Protein 6M4J (pdb70)

Secondary structure (DSSP, 8-state):
--B-BTTT--PPPHHHHHHHGGGTTTS---TTSSSHHHHHHHHHHHHHHHHHHHHHT--GGGEEEESSHHHHHHHHHHHHHTT-TTT--EEEEETTS-HHHHHHHHHHHHTT-EEEEEPP-TTS---HHHHHHH--TTEEEEE--SB-TTT-BB--HHHHHHHHHHHT--EEEE-TTTTTTS---TTTTT-SEEEEEGGGTT--TT-EEEEETTGGG--PPPSS--SSTGGGTS-S---HHHHHHHHHHHHT---SSSTGGGTTTTTGGGS-EEEETTTTB-TTEEEEEESSHHHHHHHHHH---B-B-S-HHHHHHT---HHHHHTT--HHHHHTEEEEE------/--B-BTTT--PPPHHHHHHHGGGTTTS---TTSSSHHHHHHHHHHHHHHHHHHHHHT--GGGEEEESSHHHHHHHHHHHHHTT-TTT--EEEEETTS-HHHHHHHHHHHHTT-EEEEEPPPTTS---HHHHHHH--TTEEEEE--SB-TTT-BB--HHHHHHHHHHTT--EEEE-TTTTTTS---TTTTT-SEEEEEGGGTTPPTT-EEEEETTGGG--PPPSS--SSTGGGTS-S---HHHHHHHHHHHHT---S---SS---TTTGGGS-EEEETTTTB-TTEEEEEESSHHHHHHHHHH---B-B-S-HHHHHHT---HHHHHTT--HHHHHTEEEEE------

CATH classification: 3.40.640.10

Structure (mmCIF, N/CA/C/O backbone):
data_6M4J
#
_entry.id   6M4J
#
_cell.length_a   132.264
_cell.length_b   132.264
_cell.length_c   152.636
_cell.angle_alpha   90.000
_cell.angle_beta   90.000
_cell.angle_gamma   120.000
#
_symmetry.space_group_name_H-M   'P 63 2 2'
#
loop_
_entity.id
_entity.type
_entity.pdbx_description
1 polymer 'SspA complex protein'
2 non-polymer "PYRIDOXAL-5'-PHOSPHATE"
3 non-polymer CYSTEINE
4 water water
#
loop_
_atom_site.group_PDB
_atom_site.id
_atom_site.type_symbol
_atom_site.label_atom_id
_atom_site.label_alt_id
_atom_site.label_comp_id
_atom_site.label_asym_id
_atom_site.label_entity_id
_atom_site.label_seq_id
_atom_site.pdbx_PDB_ins_code
_atom_site.Cartn_x
_atom_site.Cartn_y
_atom_site.Cartn_z
_atom_site.occupancy
_atom_site.B_iso_or_equiv
_atom_site.auth_seq_id
_atom_site.auth_comp_id
_atom_site.auth_asym_id
_atom_site.auth_atom_id
_atom_site.pdbx_PDB_model_num
ATOM 1 N N . THR A 1 2 ? -64.972 -9.422 -19.736 0.50 32.37 2 THR A N 1
ATOM 2 C CA . THR A 1 2 ? -65.622 -9.475 -21.070 0.50 30.66 2 THR A CA 1
ATOM 3 C C . THR A 1 2 ? -64.644 -9.708 -22.219 0.50 32.09 2 THR A C 1
ATOM 4 O O . THR A 1 2 ? -64.587 -8.915 -23.171 0.50 35.92 2 THR A O 1
ATOM 6 N N . LYS A 1 3 ? -63.846 -10.761 -22.110 1.00 27.93 3 LYS A N 1
ATOM 7 C CA A LYS A 1 3 ? -63.797 -11.530 -20.901 0.50 25.73 3 LYS A CA 1
ATOM 8 C CA B LYS A 1 3 ? -63.775 -11.542 -20.899 0.50 25.69 3 LYS A CA 1
ATOM 9 C C . LYS A 1 3 ? -62.351 -11.584 -20.419 1.00 23.27 3 LYS A C 1
ATOM 10 O O . LYS A 1 3 ? -61.398 -11.797 -21.163 1.00 22.31 3 LYS A O 1
ATOM 21 N N . TYR A 1 4 ? -62.238 -11.506 -19.121 1.00 21.93 4 TYR A N 1
ATOM 22 C CA . TYR A 1 4 ? -60.935 -11.368 -18.493 1.00 19.12 4 TYR A CA 1
ATOM 23 C C . TYR A 1 4 ? -60.303 -12.721 -18.261 1.00 18.84 4 TYR A C 1
ATOM 24 O O . TYR A 1 4 ? -60.836 -13.536 -17.528 1.00 19.93 4 TYR A O 1
ATOM 33 N N . PHE A 1 5 ? -59.150 -12.933 -18.869 1.00 18.54 5 PHE A N 1
ATOM 34 C CA . PHE A 1 5 ? -58.391 -14.159 -18.679 1.00 17.47 5 PHE A CA 1
ATOM 35 C C . PHE A 1 5 ? -56.949 -13.810 -18.312 1.00 16.95 5 PHE A C 1
ATOM 36 O O . PHE A 1 5 ? -55.996 -14.369 -18.853 1.00 17.18 5 PHE A O 1
ATOM 44 N N . ASP A 1 6 ? -56.791 -12.858 -17.405 1.00 15.79 6 ASP A N 1
ATOM 45 C CA . ASP A 1 6 ? -55.471 -12.371 -17.044 1.00 16.28 6 ASP A CA 1
ATOM 46 C C . ASP A 1 6 ? -55.298 -12.405 -15.538 1.00 15.77 6 ASP A C 1
ATOM 47 O O . ASP A 1 6 ? -54.738 -11.483 -14.961 1.00 14.90 6 ASP A O 1
ATOM 52 N N . TYR A 1 7 ? -55.807 -13.458 -14.904 1.00 15.78 7 TYR A N 1
ATOM 53 C CA . TYR A 1 7 ? -55.724 -13.569 -13.461 1.00 15.58 7 TYR A CA 1
ATOM 54 C C . TYR A 1 7 ? -54.297 -13.662 -12.923 1.00 15.80 7 TYR A C 1
ATOM 55 O O . TYR A 1 7 ? -54.092 -13.302 -11.788 1.00 15.85 7 TYR A O 1
ATOM 64 N N . ALA A 1 8 ? -53.317 -14.099 -13.705 1.00 14.92 8 ALA A N 1
ATOM 65 C CA . ALA A 1 8 ? -51.970 -14.191 -13.201 1.00 15.54 8 ALA A CA 1
ATOM 66 C C . ALA A 1 8 ? -51.406 -12.806 -12.998 1.00 15.28 8 ALA A C 1
ATOM 67 O O . ALA A 1 8 ? -50.443 -12.635 -12.262 1.00 16.48 8 ALA A O 1
ATOM 69 N N . ALA A 1 9 ? -52.015 -11.826 -13.658 1.00 14.66 9 ALA A N 1
ATOM 70 C CA . ALA A 1 9 ? -51.604 -10.424 -13.503 1.00 14.27 9 ALA A CA 1
ATOM 71 C C . ALA A 1 9 ? -52.284 -9.712 -12.343 1.00 14.52 9 ALA A C 1
ATOM 72 O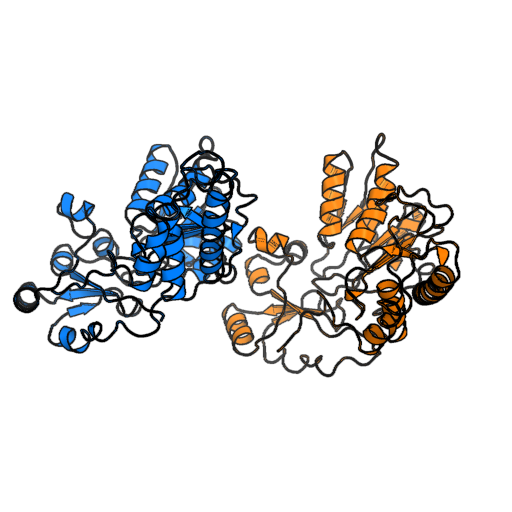 O . ALA A 1 9 ? -51.632 -8.948 -11.631 1.00 14.70 9 ALA A O 1
ATOM 74 N N . SER A 1 10 ? -53.583 -9.938 -12.165 1.00 15.03 10 SER A N 1
ATOM 75 C CA . SER A 1 10 ? -54.269 -9.492 -10.954 1.00 15.48 10 SER A CA 1
ATOM 76 C C . SER A 1 10 ? -55.631 -10.115 -10.851 1.00 15.91 10 SER A C 1
ATOM 77 O O . SER A 1 10 ? -56.173 -10.610 -11.841 1.00 15.01 10 SER A O 1
ATOM 80 N N . THR A 1 11 ? -56.198 -10.060 -9.660 1.00 16.14 11 THR A N 1
ATOM 81 C CA . THR A 1 11 ? -57.443 -10.732 -9.428 1.00 15.73 11 THR A CA 1
ATOM 82 C C . THR A 1 11 ? -58.427 -9.792 -8.813 1.00 16.36 11 THR A C 1
ATOM 83 O O . THR A 1 11 ? -58.070 -8.755 -8.278 1.00 15.55 11 THR A O 1
ATOM 87 N N . PRO A 1 12 ? -59.701 -10.156 -8.885 1.00 16.74 12 PRO A N 1
ATOM 88 C CA . PRO A 1 12 ? -60.754 -9.309 -8.344 1.00 16.11 12 PRO A CA 1
ATOM 89 C C . PRO A 1 12 ? -60.952 -9.484 -6.844 1.00 16.24 12 PRO A C 1
ATOM 90 O O . PRO A 1 12 ? -61.021 -10.602 -6.352 1.00 17.26 12 PRO A O 1
ATOM 94 N N . VAL A 1 13 ? -61.106 -8.387 -6.123 1.00 16.08 13 VAL A N 1
ATOM 95 C CA . VAL A 1 13 ? -61.267 -8.476 -4.676 1.00 16.30 13 VAL A CA 1
ATOM 96 C C . VAL A 1 13 ? -62.580 -9.157 -4.310 1.00 17.10 13 VAL A C 1
ATOM 97 O O . VAL A 1 13 ? -63.637 -8.731 -4.769 1.00 16.76 13 VAL A O 1
ATOM 101 N N . ALA A 1 14 ? -62.505 -10.184 -3.462 1.00 16.07 14 ALA A N 1
ATOM 102 C CA . ALA A 1 14 ? -63.664 -10.982 -3.071 1.00 17.95 14 ALA A CA 1
ATOM 103 C C . ALA A 1 14 ? -64.635 -10.108 -2.289 1.00 19.05 14 ALA A C 1
ATOM 104 O O . ALA A 1 14 ? -64.226 -9.153 -1.655 1.00 17.61 14 ALA A O 1
ATOM 106 N N . LYS A 1 15 ? -65.923 -10.418 -2.328 1.00 19.72 15 LYS A N 1
ATOM 107 C CA . LYS A 1 15 ? -66.919 -9.601 -1.641 1.00 20.53 15 LYS A CA 1
ATOM 108 C C . LYS A 1 15 ? -66.651 -9.501 -0.153 1.00 19.71 15 LYS A C 1
ATOM 109 O O . LYS A 1 15 ? -66.803 -8.433 0.417 1.00 18.66 15 LYS A O 1
ATOM 115 N N . GLY A 1 16 ? -66.262 -10.621 0.447 1.00 19.22 16 GLY A N 1
ATOM 116 C CA . GLY A 1 16 ? -65.954 -10.658 1.872 1.00 19.00 16 GLY A CA 1
ATOM 117 C C . GLY A 1 16 ? -64.759 -9.792 2.227 1.00 17.89 16 GLY A C 1
ATOM 118 O O . GLY A 1 16 ? -64.721 -9.199 3.304 1.00 17.99 16 GLY A O 1
ATOM 119 N N . VAL A 1 17 ? -63.789 -9.717 1.318 1.00 17.81 17 VAL A N 1
ATOM 120 C CA . VAL A 1 17 ? -62.607 -8.884 1.495 1.00 17.61 17 VAL A CA 1
ATOM 121 C C . VAL A 1 17 ? -62.998 -7.411 1.482 1.00 17.86 17 VAL A C 1
ATOM 122 O O . VAL A 1 17 ? -62.657 -6.664 2.388 1.00 17.01 17 VAL A O 1
ATOM 126 N N . LEU A 1 18 ? -63.751 -7.004 0.472 1.00 17.88 18 LEU A N 1
ATOM 127 C CA . LEU A 1 18 ? -64.225 -5.642 0.445 1.00 19.08 18 LEU A CA 1
ATOM 128 C C . LEU A 1 18 ? -64.996 -5.229 1.681 1.00 18.59 18 LEU A C 1
ATOM 129 O O . LEU A 1 18 ? -64.749 -4.165 2.219 1.00 17.94 18 LEU A O 1
ATOM 134 N N . GLU A 1 19 ? -65.953 -6.044 2.090 1.00 18.04 19 GLU A N 1
ATOM 135 C CA . GLU A 1 19 ? -66.715 -5.772 3.283 1.00 18.56 19 GLU A CA 1
ATOM 136 C C . GLU A 1 19 ? -65.837 -5.596 4.502 1.00 18.17 19 GLU A C 1
ATOM 137 O O . GLU A 1 19 ? -66.028 -4.683 5.300 1.00 18.21 19 GLU A O 1
ATOM 143 N N . SER A 1 20 ? -64.849 -6.472 4.645 1.00 16.82 20 SER A N 1
ATOM 144 C CA . SER A 1 20 ? -64.002 -6.449 5.834 1.00 16.97 20 SER A CA 1
ATOM 145 C C . SER A 1 20 ? -63.133 -5.210 5.909 1.00 17.18 20 SER A C 1
ATOM 146 O O . SER A 1 20 ? -62.729 -4.805 7.006 1.00 16.35 20 SER A O 1
ATOM 149 N N . MET A 1 21 ? -62.826 -4.625 4.753 1.00 17.13 21 MET A N 1
ATOM 150 C CA . MET A 1 21 ? -62.059 -3.386 4.718 1.00 16.79 21 MET A CA 1
ATOM 151 C C . MET A 1 21 ? -62.854 -2.185 5.160 1.00 17.71 21 MET A C 1
ATOM 152 O O . MET A 1 21 ? -62.269 -1.229 5.651 1.00 18.10 21 MET A O 1
ATOM 157 N N . LYS A 1 22 ? -64.166 -2.237 4.992 1.00 17.57 22 LYS A N 1
ATOM 158 C CA . LYS A 1 22 ? -64.986 -1.046 5.135 1.00 18.23 22 LYS A CA 1
ATOM 159 C C . LYS A 1 22 ? -64.950 -0.347 6.498 1.00 18.81 22 LYS A C 1
ATOM 160 O O . LYS A 1 22 ? -64.869 0.867 6.545 1.00 19.39 22 LYS A O 1
ATOM 166 N N . PRO A 1 23 ? -65.020 -1.101 7.601 1.00 17.83 23 PRO A N 1
ATOM 167 C CA . PRO A 1 23 ? -65.070 -0.387 8.876 1.00 18.40 23 PRO A CA 1
ATOM 168 C C . PRO A 1 23 ? -63.782 0.333 9.244 1.00 17.77 23 PRO A C 1
ATOM 169 O O . PRO A 1 23 ? -63.785 1.121 10.184 1.00 19.20 23 PRO A O 1
ATOM 173 N N . TRP A 1 24 ? -62.705 0.088 8.505 1.00 16.80 24 TRP A N 1
ATOM 174 C CA . TRP A 1 24 ? -61.405 0.667 8.831 1.00 16.49 24 TRP A CA 1
ATOM 175 C C . TRP A 1 24 ? -61.048 1.830 7.974 1.00 17.31 24 TRP A C 1
ATOM 176 O O . TRP A 1 24 ? -59.912 2.301 8.010 1.00 17.28 24 TRP A O 1
ATOM 187 N N . GLN A 1 25 ? -62.030 2.318 7.230 1.00 17.15 25 GLN A N 1
ATOM 188 C CA . GLN A 1 25 ? -61.844 3.478 6.389 1.00 17.75 25 GLN A CA 1
ATOM 189 C C . GLN A 1 25 ? -62.195 4.760 7.136 1.00 18.69 25 GLN A C 1
ATOM 190 O O . GLN A 1 25 ? -61.348 5.620 7.321 1.00 17.46 25 GLN A O 1
ATOM 196 N N . SER A 1 26 ? -63.444 4.874 7.569 1.00 20.36 26 SER A N 1
ATOM 197 C CA . SER A 1 26 ? -63.883 6.057 8.297 1.00 20.39 26 SER A CA 1
ATOM 198 C C . SER A 1 26 ? -64.485 5.761 9.672 1.00 21.13 26 SER A C 1
ATOM 199 O O . SER A 1 26 ? -64.478 6.631 10.540 1.00 22.72 26 SER A O 1
ATOM 202 N N . ASP A 1 27 ? -65.004 4.555 9.904 1.00 20.77 27 ASP A N 1
ATOM 203 C CA . ASP A 1 27 ? -65.564 4.213 11.234 1.00 21.68 27 ASP A CA 1
ATOM 204 C C . ASP A 1 27 ? -64.509 4.151 12.354 1.00 21.28 27 ASP A C 1
ATOM 205 O O . ASP A 1 27 ? -64.711 4.700 13.437 1.00 22.49 27 ASP A O 1
ATOM 210 N N . SER A 1 28 ? -63.402 3.461 12.083 1.00 19.50 28 SER A N 1
ATOM 211 C CA . SER A 1 28 ? -62.299 3.316 13.023 1.00 19.25 28 SER A CA 1
ATOM 212 C C . SER A 1 28 ? -61.024 3.450 12.227 1.00 18.85 28 SER A C 1
ATOM 213 O O . SER A 1 28 ? -60.724 2.589 11.426 1.00 18.80 28 SER A O 1
ATOM 216 N N . PHE A 1 29 ? -60.300 4.538 12.396 1.00 16.13 29 PHE A N 1
ATOM 217 C CA . PHE A 1 29 ? -59.278 4.836 11.422 1.00 15.74 29 PHE A CA 1
ATOM 218 C C . PHE A 1 29 ? -57.969 5.209 12.089 1.00 16.41 29 PHE A C 1
ATOM 219 O O . PHE A 1 29 ? -57.132 5.873 11.478 1.00 15.26 29 PHE A O 1
ATOM 227 N N . ALA A 1 30 ? -57.769 4.795 13.339 1.00 15.99 30 ALA A N 1
ATOM 228 C CA . ALA A 1 30 ? -56.558 5.200 14.075 1.00 15.34 30 ALA A CA 1
ATOM 229 C C . ALA A 1 30 ? -55.252 4.711 13.434 1.00 14.13 30 ALA A C 1
ATOM 230 O O . ALA A 1 30 ? -55.242 3.720 12.708 1.00 14.36 30 ALA A O 1
ATOM 232 N N . ASN A 1 31 ? -54.148 5.396 13.726 1.00 14.42 31 ASN A N 1
ATOM 233 C CA . ASN A 1 31 ? -52.834 4.860 13.408 1.00 15.03 31 ASN A CA 1
ATOM 234 C C . ASN A 1 31 ? -52.576 3.740 14.400 1.00 15.52 31 ASN A C 1
ATOM 235 O O . ASN A 1 31 ? -52.608 3.967 15.592 1.00 16.93 31 ASN A O 1
ATOM 240 N N . PRO A 1 32 ? -52.321 2.520 13.928 1.00 14.97 32 PRO A N 1
ATOM 241 C CA . PRO A 1 32 ? -52.162 1.428 14.867 1.00 15.64 32 PRO A CA 1
ATOM 242 C C . PRO A 1 32 ? -50.994 1.618 15.831 1.00 16.58 32 PRO A C 1
ATOM 243 O O . PRO A 1 32 ? -50.902 0.909 16.818 1.00 17.08 32 PRO A O 1
ATOM 247 N N . SER A 1 33 ? -50.111 2.567 15.560 1.00 16.47 33 SER A N 1
ATOM 248 C CA . SER A 1 33 ? -49.050 2.810 16.507 1.00 17.60 33 SER A CA 1
ATOM 249 C C . SER A 1 33 ? -49.468 3.604 17.737 1.00 18.04 33 SER A C 1
ATOM 250 O O . SER A 1 33 ? -48.643 3.774 18.618 1.00 18.59 33 SER A O 1
ATOM 253 N N . ALA A 1 34 ? -50.693 4.114 17.799 1.00 16.97 34 ALA A N 1
ATOM 254 C CA . ALA A 1 34 ? -51.036 5.095 18.817 1.00 18.27 34 ALA A CA 1
ATOM 255 C C . ALA A 1 34 ? -51.306 4.367 20.106 1.00 20.21 34 ALA A C 1
ATOM 256 O O . ALA A 1 34 ? -51.439 3.170 20.107 1.00 19.24 34 ALA A O 1
ATOM 258 N N . ALA A 1 35 ? -51.400 5.070 21.213 1.00 20.75 35 ALA A N 1
ATOM 259 C CA . ALA A 1 35 ? -51.483 4.345 22.441 1.00 20.54 35 ALA A CA 1
ATOM 260 C C . ALA A 1 35 ? -52.915 4.115 22.949 1.00 20.82 35 ALA A C 1
ATOM 261 O O . ALA A 1 35 ? -53.095 3.578 24.039 1.00 26.81 35 ALA A O 1
ATOM 263 N N . HIS A 1 36 ? -53.931 4.476 22.178 1.00 17.77 36 HIS A N 1
ATOM 264 C CA . HIS A 1 36 ? -55.289 4.519 22.706 1.00 17.82 36 HIS A CA 1
ATOM 265 C C . HIS A 1 36 ? -56.116 3.407 22.142 1.00 18.39 36 HIS A C 1
ATOM 266 O O . HIS A 1 36 ? -55.603 2.584 21.390 1.00 18.53 36 HIS A O 1
ATOM 273 N N . ILE A 1 37 ? -57.388 3.350 22.523 1.00 18.21 37 ILE A N 1
ATOM 274 C CA . ILE A 1 37 ? -58.233 2.188 22.233 1.00 19.18 37 ILE A CA 1
ATOM 275 C C . ILE A 1 37 ? -58.500 1.965 20.743 1.00 18.64 37 ILE A C 1
ATOM 276 O O . ILE A 1 37 ? -58.720 0.847 20.315 1.00 18.57 37 ILE A O 1
ATOM 281 N N . GLU A 1 38 ? -58.539 3.033 19.962 1.00 18.20 38 GLU A N 1
ATOM 282 C CA . GLU A 1 38 ? -58.820 2.833 18.558 1.00 18.14 38 GLU A CA 1
ATOM 283 C C . GLU A 1 38 ? -57.644 2.150 17.883 1.00 17.14 38 GLU A C 1
ATOM 284 O O . GLU A 1 38 ? -57.838 1.313 16.999 1.00 17.28 38 GLU A O 1
ATOM 290 N N . ALA A 1 39 ? -56.426 2.469 18.326 1.00 16.03 39 ALA A N 1
ATOM 291 C CA . ALA A 1 39 ? -55.245 1.774 17.804 1.00 17.76 39 ALA A CA 1
ATOM 292 C C . ALA A 1 39 ? -55.255 0.321 18.267 1.00 17.92 39 ALA A C 1
ATOM 293 O O . ALA A 1 39 ? -54.887 -0.581 17.513 1.00 17.82 39 ALA A O 1
ATOM 295 N N . GLU A 1 40 ? -55.724 0.101 19.495 1.00 18.28 40 GLU A N 1
ATOM 296 C CA . GLU A 1 40 ? -55.866 -1.240 20.041 1.00 19.28 40 GLU A CA 1
ATOM 297 C C . GLU A 1 40 ? -56.762 -2.135 19.175 1.00 18.27 40 GLU A C 1
ATOM 298 O O . GLU A 1 40 ? -56.426 -3.293 18.904 1.00 19.45 40 GLU A O 1
ATOM 304 N N . LYS A 1 41 ? -57.892 -1.598 18.751 1.00 17.75 41 LYS A N 1
ATOM 305 C CA . LYS A 1 41 ? -58.806 -2.325 17.892 1.00 17.70 41 LYS A CA 1
ATOM 306 C C . LYS A 1 41 ? -58.186 -2.667 16.543 1.00 17.07 41 LYS A C 1
ATOM 307 O O . LYS A 1 41 ? -58.297 -3.789 16.082 1.00 17.21 41 LYS A O 1
ATOM 313 N N . ALA A 1 42 ? -57.540 -1.696 15.915 1.00 16.63 42 ALA A N 1
ATOM 314 C CA . ALA A 1 42 ? -56.811 -1.962 14.674 1.00 17.08 42 ALA A CA 1
ATOM 315 C C . ALA A 1 42 ? -55.764 -3.055 14.858 1.00 17.14 42 ALA A C 1
ATOM 316 O O . ALA A 1 42 ? -55.674 -3.994 14.055 1.00 17.12 42 ALA A O 1
ATOM 318 N N . LEU A 1 43 ? -55.003 -2.946 15.946 1.00 17.34 43 LEU A N 1
ATOM 319 C CA . LEU A 1 43 ? -53.954 -3.900 16.242 1.00 16.84 43 LEU A CA 1
ATOM 320 C C . LEU A 1 43 ? -54.441 -5.303 16.421 1.00 18.25 43 LEU A C 1
ATOM 321 O O . LEU A 1 43 ? -53.788 -6.218 16.010 1.00 17.62 43 LEU A O 1
ATOM 326 N N . ASN A 1 44 ? -55.587 -5.454 17.017 1.00 19.09 44 ASN A N 1
ATOM 327 C CA A ASN A 1 44 ? -56.176 -6.744 17.183 0.50 18.78 44 ASN A CA 1
ATOM 328 C CA B ASN A 1 44 ? -56.142 -6.767 17.210 0.50 18.54 44 ASN A CA 1
ATOM 329 C C . ASN A 1 44 ? -56.616 -7.361 15.863 1.00 18.70 44 ASN A C 1
ATOM 330 O O . ASN A 1 44 ? -56.507 -8.538 15.656 1.00 19.67 44 ASN A O 1
ATOM 339 N N . ALA A 1 45 ? -57.179 -6.535 14.999 1.00 17.51 45 ALA A N 1
ATOM 340 C CA . ALA A 1 45 ? -57.594 -6.980 13.671 1.00 17.16 45 ALA A CA 1
ATOM 341 C C . ALA A 1 45 ? -56.378 -7.358 12.823 1.00 16.94 45 ALA A C 1
ATOM 342 O O . ALA A 1 45 ? -56.414 -8.337 12.069 1.00 17.46 45 ALA A O 1
ATOM 344 N N . ILE A 1 46 ? -55.288 -6.607 12.979 1.00 15.98 46 ILE A N 1
ATOM 345 C CA . ILE A 1 46 ? -54.035 -6.889 12.272 1.00 15.75 46 ILE A CA 1
ATOM 346 C C . ILE A 1 46 ? -53.466 -8.233 12.744 1.00 16.59 46 ILE A C 1
ATOM 347 O O . ILE A 1 46 ? -53.061 -9.074 11.936 1.00 16.45 46 ILE A O 1
ATOM 352 N N . LYS A 1 47 ? -53.472 -8.434 14.059 1.00 16.60 47 LYS A N 1
ATOM 353 C CA . LYS A 1 47 ? -53.044 -9.698 14.641 1.00 17.73 47 LYS A CA 1
ATOM 354 C C . LYS A 1 47 ? -53.804 -10.882 14.042 1.00 18.58 47 LYS A C 1
ATOM 355 O O . LYS A 1 47 ? -53.218 -11.899 13.771 1.00 17.87 47 LYS A O 1
ATOM 361 N N . GLN A 1 48 ? -55.110 -10.758 13.866 1.00 17.80 48 GLN A N 1
ATOM 362 C CA . GLN A 1 48 ? -55.856 -11.883 13.331 1.00 18.48 48 GLN A CA 1
ATOM 363 C C . GLN A 1 48 ? -55.402 -12.227 11.911 1.00 17.97 48 GLN A C 1
ATOM 364 O O . GLN A 1 48 ? -55.281 -13.398 11.572 1.00 17.93 48 GLN A O 1
ATOM 370 N N . ALA A 1 49 ? -55.162 -11.213 11.090 1.00 16.51 49 ALA A N 1
ATOM 371 C CA . ALA A 1 49 ? -54.732 -11.449 9.718 1.00 16.00 49 ALA A CA 1
ATOM 372 C C . ALA A 1 49 ? -53.333 -12.082 9.676 1.00 16.35 49 ALA A C 1
ATOM 373 O O . ALA A 1 49 ? -53.069 -13.041 8.935 1.00 16.66 49 ALA A O 1
ATOM 375 N N . ARG A 1 50 ? -52.437 -11.533 10.486 1.00 16.04 50 ARG A N 1
ATOM 376 C CA . ARG A 1 50 ? -51.082 -12.065 10.609 1.00 16.39 50 ARG A CA 1
ATOM 377 C C . ARG A 1 50 ? -51.107 -13.574 10.978 1.00 16.54 50 ARG A C 1
ATOM 378 O O . ARG A 1 50 ? -50.364 -14.379 10.419 1.00 16.82 50 ARG A O 1
ATOM 386 N N . GLU A 1 51 ? -51.990 -13.944 11.900 1.00 16.27 51 GLU A N 1
ATOM 387 C CA . GLU A 1 51 ? -52.123 -15.337 12.328 1.00 16.22 51 GLU A CA 1
ATOM 388 C C . GLU A 1 51 ? -52.658 -16.242 11.228 1.00 16.05 51 GLU A C 1
ATOM 389 O O . GLU A 1 51 ? -52.210 -17.379 11.070 1.00 17.31 51 GLU A O 1
ATOM 395 N N . ILE A 1 52 ? -53.638 -15.750 10.483 1.00 15.81 52 ILE A N 1
ATOM 396 C CA . ILE A 1 52 ? -54.174 -16.494 9.355 1.00 17.09 52 ILE A CA 1
ATOM 397 C C . ILE A 1 52 ? -53.061 -16.800 8.344 1.00 16.71 52 ILE A C 1
ATOM 398 O O . ILE A 1 52 ? -52.932 -17.931 7.882 1.00 17.60 52 ILE A O 1
ATOM 403 N N . ILE A 1 53 ? -52.255 -15.798 8.002 1.00 15.76 53 ILE A N 1
ATOM 404 C CA . ILE A 1 53 ? -51.137 -15.953 7.045 1.00 15.35 53 ILE A CA 1
ATOM 405 C C . ILE A 1 53 ? -50.071 -16.899 7.585 1.00 16.04 53 ILE A C 1
ATOM 406 O O . ILE A 1 53 ? -49.643 -17.838 6.897 1.00 16.35 53 ILE A O 1
ATOM 411 N N . ALA A 1 54 ? -49.668 -16.672 8.831 1.00 16.10 54 ALA A N 1
ATOM 412 C CA . ALA A 1 54 ? -48.717 -17.565 9.470 1.00 16.66 54 ALA A CA 1
ATOM 413 C C . ALA A 1 54 ? -49.176 -19.019 9.428 1.00 17.44 54 ALA A C 1
ATOM 414 O O . ALA A 1 54 ? -48.437 -19.910 8.984 1.00 17.51 54 ALA A O 1
ATOM 416 N N . ASP A 1 55 ? -50.425 -19.247 9.838 1.00 17.25 55 ASP A N 1
ATOM 417 C CA A ASP A 1 55 ? -51.026 -20.591 9.821 0.50 18.32 55 ASP A CA 1
ATOM 418 C CA B ASP A 1 55 ? -50.953 -20.589 9.816 0.50 17.89 55 ASP A CA 1
ATOM 419 C C . ASP A 1 55 ? -50.920 -21.258 8.437 1.00 18.07 55 ASP A C 1
ATOM 420 O O . ASP A 1 55 ? -50.632 -22.450 8.364 1.00 18.17 55 ASP A O 1
ATOM 429 N N . THR A 1 56 ? -51.234 -20.494 7.394 1.00 17.93 56 THR A N 1
ATOM 430 C CA . THR A 1 56 ? -51.240 -21.089 6.130 1.00 18.34 56 THR A CA 1
ATOM 431 C C . THR A 1 56 ? -49.858 -21.492 5.656 1.00 17.08 56 THR A C 1
ATOM 432 O O . THR A 1 56 ? -49.769 -22.440 4.920 1.00 17.81 56 THR A O 1
ATOM 436 N N . LEU A 1 57 ? -48.798 -20.844 6.155 1.00 17.12 57 LEU A N 1
ATOM 437 C CA . LEU A 1 57 ? -47.422 -21.168 5.761 1.00 15.88 57 LEU A CA 1
ATOM 438 C C . LEU A 1 57 ? -46.696 -22.082 6.742 1.00 16.95 57 LEU A C 1
ATOM 439 O O . LEU A 1 57 ? -45.547 -22.444 6.528 1.00 18.45 57 LEU A O 1
ATOM 444 N N . GLY A 1 58 ? -47.360 -22.443 7.825 1.00 17.17 58 GLY A N 1
ATOM 445 C CA . GLY A 1 58 ? -46.698 -23.181 8.895 1.00 18.35 58 GLY A CA 1
ATOM 446 C C . GLY A 1 58 ? -45.645 -22.356 9.606 1.00 18.22 58 GLY A C 1
ATOM 447 O O . GLY A 1 58 ? -44.660 -22.898 10.081 1.00 19.36 58 GLY A O 1
ATOM 448 N N . ALA A 1 59 ? -45.861 -21.042 9.665 1.00 18.52 59 ALA A N 1
ATOM 449 C CA . ALA A 1 59 ? -44.970 -20.108 10.347 1.00 17.53 59 ALA A CA 1
ATOM 450 C C . ALA A 1 59 ? -45.560 -19.625 11.658 1.00 18.23 59 ALA A C 1
ATOM 451 O O . ALA A 1 59 ? -46.725 -19.883 11.966 1.00 18.64 59 ALA A O 1
ATOM 453 N N . MET A 1 60 ? -44.739 -18.904 12.402 1.00 19.03 60 MET A N 1
ATOM 454 C CA . MET A 1 60 ? -45.196 -18.164 13.547 1.00 19.40 60 MET A CA 1
ATOM 455 C C . MET A 1 60 ? -45.638 -16.747 13.168 1.00 17.63 60 MET A C 1
ATOM 456 O O . MET A 1 60 ? -45.099 -16.177 12.229 1.00 17.09 60 MET A O 1
ATOM 461 N N . PRO A 1 61 ? -46.654 -16.219 13.861 1.00 17.51 61 PRO A N 1
ATOM 462 C CA . PRO A 1 61 ? -47.155 -14.897 13.486 1.00 16.34 61 PRO A CA 1
ATOM 463 C C . PRO A 1 61 ? -46.065 -13.823 13.359 1.00 16.41 61 PRO A C 1
ATOM 464 O O . PRO A 1 61 ? -46.079 -13.031 12.398 1.00 16.78 61 PRO A O 1
ATOM 468 N N . SER A 1 62 ? -45.130 -13.793 14.307 1.00 16.34 62 SER A N 1
ATOM 469 C CA . SER A 1 62 ? -44.079 -12.778 14.304 1.00 16.66 62 SER A CA 1
ATOM 470 C C . SER A 1 62 ? -43.162 -12.850 13.074 1.00 16.30 62 SER A C 1
ATOM 471 O O . SER A 1 62 ? -42.494 -11.874 12.748 1.00 16.46 62 SER A O 1
ATOM 474 N N . GLU A 1 63 ? -43.153 -13.999 12.395 1.00 15.99 63 GLU A N 1
ATOM 475 C CA . GLU A 1 63 ? -42.344 -14.209 11.195 1.00 15.28 63 GLU A CA 1
ATOM 476 C C . GLU A 1 63 ? -42.982 -13.672 9.908 1.00 15.11 63 GLU A C 1
ATOM 477 O O . GLU A 1 63 ? -42.360 -13.751 8.842 1.00 14.38 63 GLU A O 1
ATOM 483 N N . ILE A 1 64 ? -44.198 -13.134 10.011 1.00 14.17 64 ILE A N 1
ATOM 484 C CA . ILE A 1 64 ? -44.856 -12.469 8.877 1.00 14.37 64 ILE A CA 1
ATOM 485 C C . ILE A 1 64 ? -44.617 -10.949 8.913 1.00 14.30 64 ILE A C 1
ATOM 486 O O . ILE A 1 64 ? -45.041 -10.266 9.851 1.00 14.59 64 ILE A O 1
ATOM 491 N N . VAL A 1 65 ? -43.901 -10.444 7.906 1.00 14.06 65 VAL A N 1
ATOM 492 C CA . VAL A 1 65 ? -43.630 -9.018 7.772 1.00 13.76 65 VAL A CA 1
ATOM 493 C C . VAL A 1 65 ? -44.544 -8.461 6.680 1.00 13.93 65 VAL A C 1
ATOM 494 O O . VAL A 1 65 ? -44.426 -8.869 5.511 1.00 13.47 65 VAL A O 1
ATOM 498 N N . PHE A 1 66 ? -45.441 -7.535 7.018 1.00 13.20 66 PHE A N 1
ATOM 499 C CA . PHE A 1 66 ? -46.262 -6.930 5.974 1.00 13.71 66 PHE A CA 1
ATOM 500 C C . PHE A 1 66 ? -45.480 -5.975 5.074 1.00 13.81 66 PHE A C 1
ATOM 501 O O . PHE A 1 66 ? -44.570 -5.279 5.529 1.00 13.54 66 PHE A O 1
ATOM 509 N N . THR A 1 67 ? -45.826 -5.982 3.790 1.00 14.01 67 THR A N 1
ATOM 510 C CA . THR A 1 67 ? -45.209 -5.106 2.795 1.00 13.62 67 THR A CA 1
ATOM 511 C C . THR A 1 67 ? -46.300 -4.679 1.865 1.00 14.11 67 THR A C 1
ATOM 512 O O . THR A 1 67 ? -47.488 -5.021 2.083 1.00 14.05 67 THR A O 1
ATOM 516 N N . CYS A 1 68 ? -45.917 -3.927 0.828 1.00 14.04 68 CYS A N 1
ATOM 517 C CA A CYS A 1 68 ? -46.967 -3.778 -0.084 0.50 14.76 68 CYS A CA 1
ATOM 518 C CA B CYS A 1 68 ? -46.809 -3.564 -0.306 0.50 14.73 68 CYS A CA 1
ATOM 519 C C . CYS A 1 68 ? -47.185 -4.709 -1.233 1.00 14.64 68 CYS A C 1
ATOM 520 O O . CYS A 1 68 ? -48.070 -4.485 -2.038 1.00 15.33 68 CYS A O 1
ATOM 525 N N . GLY A 1 69 ? -46.441 -5.759 -1.258 1.00 14.00 69 GLY A N 1
ATOM 526 C CA . GLY A 1 69 ? -46.586 -6.698 -2.337 1.00 14.89 69 GLY A CA 1
ATOM 527 C C . GLY A 1 69 ? -45.330 -7.514 -2.511 1.00 14.13 69 GLY A C 1
ATOM 528 O O . GLY A 1 69 ? -44.337 -7.319 -1.793 1.00 14.59 69 GLY A O 1
ATOM 529 N N . ALA A 1 70 ? -45.360 -8.449 -3.462 1.00 14.09 70 ALA A N 1
ATOM 530 C CA . ALA A 1 70 ? -44.232 -9.345 -3.664 1.00 14.76 70 ALA A CA 1
ATOM 531 C C . ALA A 1 70 ? -42.999 -8.597 -4.176 1.00 14.92 70 ALA A C 1
ATOM 532 O O . ALA A 1 70 ? -41.878 -9.020 -3.902 1.00 14.40 70 ALA A O 1
ATOM 534 N N . SER A 1 71 ? -43.188 -7.495 -4.912 1.00 14.62 71 SER A N 1
ATOM 535 C CA . SER A 1 71 ? -42.039 -6.683 -5.348 1.00 14.59 71 SER A CA 1
ATOM 536 C C . SER A 1 71 ? -41.268 -6.113 -4.155 1.00 13.79 71 SER A C 1
ATOM 537 O O . SER A 1 71 ? -40.049 -6.292 -4.052 1.00 13.93 71 SER A O 1
ATOM 540 N N . GLU A 1 72 ? -41.962 -5.422 -3.254 1.00 13.63 72 GLU A N 1
ATOM 541 C CA . GLU A 1 72 ? -41.297 -4.928 -2.061 1.00 13.70 72 GLU A CA 1
ATOM 542 C C . GLU A 1 72 ? -40.704 -6.082 -1.242 1.00 13.66 72 GLU A C 1
ATOM 543 O O . GLU A 1 72 ? -39.558 -5.994 -0.764 1.00 14.33 72 GLU A O 1
ATOM 549 N N . SER A 1 73 ? -41.454 -7.180 -1.132 1.00 13.68 73 SER A N 1
ATOM 550 C CA . SER A 1 73 ? -40.968 -8.367 -0.417 1.00 13.76 73 SER A CA 1
ATOM 551 C C . SER A 1 73 ? -39.693 -8.944 -1.012 1.00 14.31 73 SER A C 1
ATOM 552 O O . SER A 1 73 ? -38.758 -9.227 -0.267 1.00 13.44 73 SER A O 1
ATOM 555 N N . ASN A 1 74 ? -39.643 -9.092 -2.337 1.00 14.76 74 ASN A N 1
ATOM 556 C CA . ASN A 1 74 ? -38.438 -9.572 -3.003 1.00 14.85 74 ASN A CA 1
ATOM 557 C C . ASN A 1 74 ? -37.253 -8.650 -2.746 1.00 14.05 74 ASN A C 1
ATOM 558 O O . ASN A 1 74 ? -36.146 -9.100 -2.512 1.00 14.81 74 ASN A O 1
ATOM 563 N N . ASN A 1 75 ? -37.504 -7.353 -2.804 1.00 13.99 75 ASN A N 1
ATOM 564 C CA . ASN A 1 75 ? -36.471 -6.365 -2.560 1.00 14.10 75 ASN A CA 1
ATOM 565 C C . ASN A 1 75 ? -35.922 -6.468 -1.134 1.00 14.30 75 ASN A C 1
ATOM 566 O O . ASN A 1 75 ? -34.712 -6.444 -0.943 1.00 14.07 75 ASN A O 1
ATOM 571 N N . LEU A 1 76 ? -36.809 -6.607 -0.149 1.00 14.20 76 LEU A N 1
ATOM 572 C CA . LEU A 1 76 ? -36.397 -6.749 1.258 1.00 13.85 76 LEU A CA 1
ATOM 573 C C . LEU A 1 76 ? -35.568 -8.014 1.474 1.00 14.12 76 LEU A C 1
ATOM 574 O O . LEU A 1 76 ? -34.502 -7.957 2.083 1.00 14.40 76 LEU A O 1
ATOM 579 N N . ALA A 1 77 ? -36.048 -9.142 0.959 1.00 14.79 77 ALA A N 1
ATOM 580 C CA . ALA A 1 77 ? -35.311 -10.399 1.074 1.00 14.80 77 ALA A CA 1
ATOM 581 C C . ALA A 1 77 ? -33.891 -10.302 0.528 1.00 15.41 77 ALA A C 1
ATOM 582 O O . ALA A 1 77 ? -32.958 -10.762 1.174 1.00 14.71 77 ALA A O 1
ATOM 584 N N . ILE A 1 78 ? -33.741 -9.693 -0.649 1.00 14.88 78 ILE A N 1
ATOM 585 C CA . ILE A 1 78 ? -32.465 -9.654 -1.355 1.00 14.84 78 ILE A CA 1
ATOM 586 C C . ILE A 1 78 ? -31.530 -8.562 -0.816 1.00 15.18 78 ILE A C 1
ATOM 587 O O . ILE A 1 78 ? -30.384 -8.841 -0.409 1.00 15.59 78 ILE A O 1
ATOM 592 N N . LYS A 1 79 ? -32.015 -7.324 -0.824 1.00 15.20 79 LYS A N 1
ATOM 593 C CA . LYS A 1 79 ? -31.230 -6.180 -0.352 1.00 15.73 79 LYS A CA 1
ATOM 594 C C . LYS A 1 79 ? -30.994 -6.240 1.152 1.00 16.09 79 LYS A C 1
ATOM 595 O O . LYS A 1 79 ? -29.971 -5.761 1.644 1.00 18.11 79 LYS A O 1
ATOM 601 N N . GLY A 1 80 ? -31.934 -6.844 1.874 1.00 15.53 80 GLY A N 1
ATOM 602 C CA . GLY A 1 80 ? -31.808 -6.987 3.326 1.00 16.20 80 GLY A CA 1
ATOM 603 C C . GLY A 1 80 ? -30.564 -7.774 3.698 1.00 17.73 80 GLY A C 1
ATOM 604 O O . GLY A 1 80 ? -29.948 -7.506 4.734 1.00 17.22 80 GLY A O 1
ATOM 605 N N . LEU A 1 81 ? -30.196 -8.756 2.867 1.00 16.53 81 LEU A N 1
ATOM 606 C CA . LEU A 1 81 ? -28.984 -9.547 3.110 1.00 18.12 81 LEU A CA 1
ATOM 607 C C . LEU A 1 81 ? -27.779 -8.862 2.492 1.00 18.53 81 LEU A C 1
ATOM 608 O O . LEU A 1 81 ? -26.696 -8.815 3.078 1.00 20.54 81 LEU A O 1
ATOM 613 N N . ALA A 1 82 ? -27.972 -8.352 1.285 1.00 18.85 82 ALA A N 1
ATOM 614 C CA . ALA A 1 82 ? -26.878 -7.760 0.551 1.00 19.02 82 ALA A CA 1
ATOM 615 C C . ALA A 1 82 ? -26.365 -6.549 1.273 1.00 20.65 82 ALA A C 1
ATOM 616 O O . ALA A 1 82 ? -25.197 -6.287 1.233 1.00 20.43 82 ALA A O 1
ATOM 618 N N . PHE A 1 83 ? -27.249 -5.755 1.849 1.00 20.85 83 PHE A N 1
ATOM 619 C CA . PHE A 1 83 ? -26.773 -4.493 2.379 1.00 21.80 83 PHE A CA 1
ATOM 620 C C . PHE A 1 83 ? -26.003 -4.691 3.682 1.00 23.26 83 PHE A C 1
ATOM 621 O O . PHE A 1 83 ? -25.501 -3.737 4.247 1.00 24.38 83 PHE A O 1
ATOM 629 N N . LYS A 1 84 ? -25.942 -5.918 4.183 1.00 22.75 84 LYS A N 1
ATOM 630 C CA A LYS A 1 84 ? -24.985 -6.153 5.241 0.50 24.14 84 LYS A CA 1
ATOM 631 C CA B LYS A 1 84 ? -25.009 -6.322 5.226 0.50 23.27 84 LYS A CA 1
ATOM 632 C C . LYS A 1 84 ? -23.583 -6.540 4.755 1.00 24.08 84 LYS A C 1
ATOM 633 O O . LYS A 1 84 ? -22.684 -6.754 5.578 1.00 26.41 84 LYS A O 1
ATOM 644 N N . ARG A 1 85 ? -23.414 -6.604 3.440 1.00 23.22 85 ARG A N 1
ATOM 645 C CA . ARG A 1 85 ? -22.200 -7.051 2.790 1.00 23.58 85 ARG A CA 1
ATOM 646 C C . ARG A 1 85 ? -21.582 -6.012 1.865 1.00 23.79 85 ARG A C 1
ATOM 647 O O . ARG A 1 85 ? -20.941 -6.372 0.893 1.00 23.47 85 ARG A O 1
ATOM 655 N N . LEU A 1 86 ? -21.792 -4.734 2.113 1.00 22.83 86 LEU A N 1
ATOM 656 C CA . LEU A 1 86 ? -21.411 -3.763 1.105 1.00 24.83 86 LEU A CA 1
ATOM 657 C C . LEU A 1 86 ? -19.909 -3.749 0.830 1.00 27.32 86 LEU A C 1
ATOM 658 O O . LEU A 1 86 ? -19.467 -3.333 -0.218 1.00 28.44 86 LEU A O 1
ATOM 663 N N . GLU A 1 87 ? -19.144 -4.161 1.827 1.00 26.96 87 GLU A N 1
ATOM 664 C CA . GLU A 1 87 ? -17.710 -4.197 1.690 1.00 28.43 87 GLU A CA 1
ATOM 665 C C . GLU A 1 87 ? -17.172 -5.482 1.065 1.00 27.38 87 GLU A C 1
ATOM 666 O O . GLU A 1 87 ? -16.438 -5.436 0.085 1.00 29.98 87 GLU A O 1
ATOM 672 N N . GLU A 1 88 ? -17.563 -6.630 1.592 1.00 25.32 88 GLU A N 1
ATOM 673 C CA . GLU A 1 88 ? -17.020 -7.883 1.090 1.00 27.37 88 GLU A CA 1
ATOM 674 C C . GLU A 1 88 ? -17.771 -8.405 -0.144 1.00 25.96 88 GLU A C 1
ATOM 675 O O . GLU A 1 88 ? -17.270 -9.276 -0.850 1.00 28.03 88 GLU A O 1
ATOM 681 N N . LYS A 1 89 ? -18.965 -7.863 -0.403 1.00 23.72 89 LYS A N 1
ATOM 682 C CA . LYS A 1 89 ? -19.828 -8.273 -1.538 1.00 22.74 89 LYS A CA 1
ATOM 683 C C . LYS A 1 89 ? -20.219 -9.761 -1.478 1.00 23.34 89 LYS A C 1
ATOM 684 O O . LYS A 1 89 ? -20.439 -10.235 -0.386 1.00 24.84 89 LYS A O 1
ATOM 690 N N . GLY A 1 90 ? -20.302 -10.487 -2.597 1.00 22.75 90 GLY A N 1
ATOM 691 C CA . GLY A 1 90 ? -20.623 -11.915 -2.554 1.00 22.62 90 GLY A CA 1
ATOM 692 C C . GLY A 1 90 ? -21.464 -12.276 -3.751 1.00 20.38 90 GLY A C 1
ATOM 693 O O . GLY A 1 90 ? -21.645 -11.466 -4.634 1.00 20.86 90 GLY A O 1
ATOM 694 N N . HIS A 1 91 ? -21.989 -13.489 -3.745 1.00 20.35 91 HIS A N 1
ATOM 695 C CA . HIS A 1 91 ? -22.616 -14.095 -4.875 1.00 19.28 91 HIS A CA 1
ATOM 696 C C . HIS A 1 91 ? -24.006 -14.479 -4.496 1.00 19.19 91 HIS A C 1
ATOM 697 O O . HIS A 1 91 ? -24.247 -14.916 -3.385 1.00 18.20 91 HIS A O 1
ATOM 704 N N . LEU A 1 92 ? -24.915 -14.349 -5.461 1.00 18.41 92 LEU A N 1
ATOM 705 C CA A LEU A 1 92 ? -26.299 -14.725 -5.300 0.50 18.47 92 LEU A CA 1
ATOM 706 C CA B LEU A 1 92 ? -26.307 -14.734 -5.321 0.50 18.24 92 LEU A CA 1
ATOM 707 C C . LEU A 1 92 ? -26.648 -15.692 -6.435 1.00 18.17 92 LEU A C 1
ATOM 708 O O . LEU A 1 92 ? -26.182 -15.523 -7.538 1.00 18.23 92 LEU A O 1
ATOM 717 N N . ILE A 1 93 ? -27.494 -16.667 -6.164 1.00 17.79 93 ILE A N 1
ATOM 718 C CA . ILE A 1 93 ? -27.997 -17.533 -7.218 1.00 16.75 93 ILE A CA 1
ATOM 719 C C . ILE A 1 93 ? -29.483 -17.255 -7.405 1.00 16.91 93 ILE A C 1
ATOM 720 O O . ILE A 1 93 ? -30.257 -17.298 -6.456 1.00 17.22 93 ILE A O 1
ATOM 725 N N . THR A 1 94 ? -29.878 -16.976 -8.642 1.00 15.83 94 THR A N 1
ATOM 726 C CA . THR A 1 94 ? -31.297 -16.874 -9.008 1.00 16.52 94 THR A CA 1
ATOM 727 C C . THR A 1 94 ? -31.542 -17.532 -10.383 1.00 17.14 94 THR A C 1
ATOM 728 O O . THR A 1 94 ? -30.653 -18.245 -10.902 1.00 16.45 94 THR A O 1
ATOM 732 N N . SER A 1 95 ? -32.729 -17.340 -10.955 1.00 17.27 95 SER A N 1
ATOM 733 C CA . SER A 1 95 ? -32.973 -17.817 -12.324 1.00 16.37 95 SER A CA 1
ATOM 734 C C . SER A 1 95 ? -33.131 -16.673 -13.309 1.00 16.77 95 SER A C 1
ATOM 735 O O . SER A 1 95 ? -33.472 -15.562 -12.925 1.00 16.77 95 SER A O 1
ATOM 738 N N . SER A 1 96 ? -32.902 -16.963 -14.586 1.00 17.20 96 SER A N 1
ATOM 739 C CA . SER A 1 96 ? -33.104 -15.961 -15.636 1.00 17.64 96 SER A CA 1
ATOM 740 C C . SER A 1 96 ? -34.588 -15.723 -15.982 1.00 17.49 96 SER A C 1
ATOM 741 O O . SER A 1 96 ? -34.903 -14.873 -16.805 1.00 18.82 96 SER A O 1
ATOM 744 N N . ILE A 1 97 ? -35.499 -16.473 -15.370 1.00 16.87 97 ILE A N 1
ATOM 745 C CA . ILE A 1 97 ? -36.918 -16.322 -15.676 1.00 17.06 97 ILE A CA 1
ATOM 746 C C . ILE A 1 97 ? -37.737 -15.834 -14.494 1.00 16.66 97 ILE A C 1
ATOM 747 O O . ILE A 1 97 ? -38.966 -15.924 -14.501 1.00 17.70 97 ILE A O 1
ATOM 752 N N . GLU A 1 98 ? -37.051 -15.302 -13.486 1.00 16.45 98 GLU A N 1
ATOM 753 C CA . GLU A 1 98 ? -37.718 -14.619 -12.368 1.00 15.93 98 GLU A CA 1
ATOM 754 C C . GLU A 1 98 ? -38.581 -13.436 -12.856 1.00 16.02 98 GLU A C 1
ATOM 755 O O . GLU A 1 98 ? -38.405 -12.931 -13.968 1.00 16.34 98 GLU A O 1
ATOM 761 N N . HIS A 1 99 ? -39.503 -12.979 -12.022 1.00 15.41 99 HIS A N 1
ATOM 762 C CA . HIS A 1 99 ? -40.215 -11.742 -12.285 1.00 15.87 99 HIS A CA 1
ATOM 763 C C . HIS A 1 99 ? -39.204 -10.645 -12.429 1.00 16.23 99 HIS A C 1
ATOM 764 O O . HIS A 1 99 ? -38.135 -10.703 -11.817 1.00 16.16 99 HIS A O 1
ATOM 771 N N . LYS A 1 100 ? -39.519 -9.621 -13.216 1.00 17.16 100 LYS A N 1
ATOM 772 C CA . LYS A 1 100 ? -38.537 -8.571 -13.466 1.00 17.43 100 LYS A CA 1
ATOM 773 C C . LYS A 1 100 ? -38.071 -7.831 -12.207 1.00 16.98 100 LYS A C 1
ATOM 774 O O . LYS A 1 100 ? -36.971 -7.314 -12.191 1.00 17.03 100 LYS A O 1
ATOM 780 N N . CYS A 1 101 ? -38.891 -7.777 -11.163 1.00 16.60 101 CYS A N 1
ATOM 781 C CA . CYS A 1 101 ? -38.436 -7.138 -9.931 1.00 16.20 101 CYS A CA 1
ATOM 782 C C . CYS A 1 101 ? -37.203 -7.819 -9.348 1.00 16.05 101 CYS A C 1
ATOM 783 O O . CYS A 1 101 ? -36.294 -7.140 -8.889 1.00 16.65 101 CYS A O 1
ATOM 786 N N . VAL A 1 102 ? -37.151 -9.146 -9.409 1.00 16.07 102 VAL A N 1
ATOM 787 C CA . VAL A 1 102 ? -35.989 -9.881 -8.910 1.00 15.72 102 VAL A CA 1
ATOM 788 C C . VAL A 1 102 ? -34.792 -9.667 -9.837 1.00 16.02 102 VAL A C 1
ATOM 789 O O . VAL A 1 102 ? -33.676 -9.441 -9.372 1.00 15.27 102 VAL A O 1
ATOM 793 N N . LEU A 1 103 ? -35.028 -9.737 -11.144 1.00 15.69 103 LEU A N 1
ATOM 794 C CA . LEU A 1 103 ? -33.945 -9.538 -12.110 1.00 16.17 103 LEU A CA 1
ATOM 795 C C . LEU A 1 103 ? -33.329 -8.150 -11.958 1.00 15.68 103 LEU A C 1
ATOM 796 O O . LEU A 1 103 ? -32.099 -7.994 -11.970 1.00 16.83 103 LEU A O 1
ATOM 801 N N . ASN A 1 104 ? -34.187 -7.154 -11.772 1.00 15.90 104 ASN A N 1
ATOM 802 C CA . ASN A 1 104 ? -33.721 -5.780 -11.677 1.00 16.68 104 ASN A CA 1
ATOM 803 C C . ASN A 1 104 ? -33.050 -5.459 -10.347 1.00 17.00 104 ASN A C 1
ATOM 804 O O . ASN A 1 104 ? -32.051 -4.732 -10.337 1.00 17.56 104 ASN A O 1
ATOM 809 N N . THR A 1 105 ? -33.533 -6.024 -9.248 1.00 16.80 105 THR A N 1
ATOM 810 C CA . THR A 1 105 ? -32.766 -5.850 -8.010 1.00 17.70 105 THR A CA 1
ATOM 811 C C . THR A 1 105 ? -31.398 -6.533 -8.035 1.00 17.24 105 THR A C 1
ATOM 812 O O . THR A 1 105 ? -30.412 -5.972 -7.553 1.00 17.35 105 THR A O 1
ATOM 816 N N . CYS A 1 106 ? -31.318 -7.715 -8.640 1.00 16.17 106 CYS A N 1
ATOM 817 C CA . CYS A 1 106 ? -30.036 -8.393 -8.795 1.00 16.97 106 CYS A CA 1
ATOM 818 C C . CYS A 1 106 ? -29.099 -7.632 -9.746 1.00 16.97 106 CYS A C 1
ATOM 819 O O . CYS A 1 106 ? -27.881 -7.595 -9.537 1.00 17.07 106 CYS A O 1
ATOM 822 N N . GLY A 1 107 ? -29.671 -7.027 -10.787 1.00 16.79 107 GLY A N 1
ATOM 823 C CA . GLY A 1 107 ? -28.907 -6.195 -11.710 1.00 17.67 107 GLY A CA 1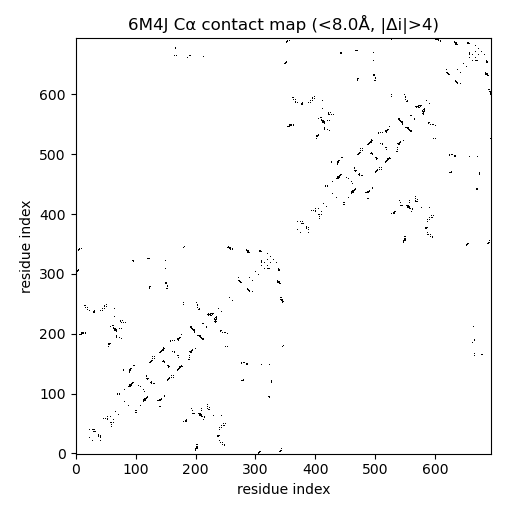
ATOM 824 C C . GLY A 1 107 ? -28.275 -5.020 -10.991 1.00 18.22 107 GLY A C 1
ATOM 825 O O . GLY A 1 107 ? -27.122 -4.677 -11.229 1.00 18.99 107 GLY A O 1
ATOM 826 N N . PHE A 1 108 ? -29.038 -4.411 -10.092 1.00 17.40 108 PHE A N 1
ATOM 827 C CA . PHE A 1 108 ? -28.527 -3.333 -9.270 1.00 18.21 108 PHE A CA 1
ATOM 828 C C . PHE A 1 108 ? -27.374 -3.795 -8.370 1.00 17.99 108 PHE A C 1
ATOM 829 O O . PHE A 1 108 ? -26.347 -3.124 -8.245 1.00 19.03 108 PHE A O 1
ATOM 837 N N . LEU A 1 109 ? -27.571 -4.926 -7.707 1.00 17.53 109 LEU A N 1
ATOM 838 C CA . LEU A 1 109 ? -26.507 -5.495 -6.907 1.00 17.19 109 LEU A CA 1
ATOM 839 C C . LEU A 1 109 ? -25.230 -5.698 -7.725 1.00 18.20 109 LEU A C 1
ATOM 840 O O . LEU A 1 109 ? -24.147 -5.382 -7.254 1.00 19.32 109 LEU A O 1
ATOM 845 N N . GLU A 1 110 ? -25.352 -6.184 -8.961 1.00 18.21 110 GLU A N 1
ATOM 846 C CA . GLU A 1 110 ? -24.174 -6.312 -9.830 1.00 18.41 110 GLU A CA 1
ATOM 847 C C . GLU A 1 110 ? -23.487 -4.971 -10.037 1.00 19.72 110 GLU A C 1
ATOM 848 O O . GLU A 1 110 ? -22.258 -4.897 -10.054 1.00 20.47 110 GLU A O 1
ATOM 854 N N . SER A 1 111 ? -24.292 -3.919 -10.154 1.00 19.09 111 SER A N 1
ATOM 855 C CA . SER A 1 111 ? -23.792 -2.577 -10.439 1.00 20.23 111 SER A CA 1
ATOM 856 C C . SER A 1 111 ? -23.012 -1.982 -9.270 1.00 21.16 111 SER A C 1
ATOM 857 O O . SER A 1 111 ? -22.255 -1.028 -9.457 1.00 22.79 111 SER A O 1
ATOM 860 N N . ILE A 1 112 ? -23.205 -2.537 -8.072 1.00 21.29 112 ILE A N 1
ATOM 861 C CA . ILE A 1 112 ? -22.441 -2.107 -6.906 1.00 22.13 112 ILE A CA 1
ATOM 862 C C . ILE A 1 112 ? -21.453 -3.187 -6.459 1.00 22.52 112 ILE A C 1
ATOM 863 O O . ILE A 1 112 ? -20.963 -3.163 -5.336 1.00 23.86 112 ILE A O 1
ATOM 868 N N . GLY A 1 113 ? -21.169 -4.133 -7.350 1.00 22.08 113 GLY A N 1
ATOM 869 C CA . GLY A 1 113 ? -20.064 -5.061 -7.160 1.00 22.10 113 GLY A CA 1
ATOM 870 C C . GLY A 1 113 ? -20.380 -6.490 -6.762 1.00 21.43 113 GLY A C 1
ATOM 871 O O . GLY A 1 113 ? -19.459 -7.279 -6.550 1.00 22.53 113 GLY A O 1
ATOM 872 N N . PHE A 1 114 ? -21.663 -6.830 -6.653 1.00 20.65 114 PHE A N 1
ATOM 873 C CA . PHE A 1 114 ? -22.080 -8.199 -6.337 1.00 19.22 114 PHE A CA 1
ATOM 874 C C . PHE A 1 114 ? -22.025 -9.079 -7.590 1.00 20.11 114 PHE A C 1
ATOM 875 O O . PHE A 1 114 ? -22.157 -8.570 -8.706 1.00 21.72 114 PHE A O 1
ATOM 883 N N . ASP A 1 115 ? -21.787 -10.383 -7.401 1.00 19.78 115 ASP A N 1
ATOM 884 C CA . ASP A 1 115 ? -21.865 -11.359 -8.497 1.00 20.01 115 ASP A CA 1
ATOM 885 C C . ASP A 1 115 ? -23.171 -12.143 -8.448 1.00 18.79 115 ASP A C 1
ATOM 886 O O . ASP A 1 115 ? -23.625 -12.539 -7.366 1.00 18.27 115 ASP A O 1
ATOM 891 N N . VAL A 1 116 ? -23.780 -12.371 -9.609 1.00 18.49 116 VAL A N 1
ATOM 892 C CA . VAL A 1 116 ? -25.048 -13.088 -9.672 1.00 18.00 116 VAL A CA 1
ATOM 893 C C . VAL A 1 116 ? -24.983 -14.104 -10.800 1.00 18.35 116 VAL A C 1
ATOM 894 O O . VAL A 1 116 ? -24.523 -13.780 -11.888 1.00 19.50 116 VAL A O 1
ATOM 898 N N . THR A 1 117 ? -25.491 -15.314 -10.561 1.00 17.99 117 THR A N 1
ATOM 899 C CA . THR A 1 117 ? -25.687 -16.328 -11.601 1.00 19.65 117 THR A CA 1
ATOM 900 C C . THR A 1 117 ? -27.180 -16.418 -11.947 1.00 18.77 117 THR A C 1
ATOM 901 O O . THR A 1 117 ? -27.947 -16.549 -11.032 1.00 18.33 117 THR A O 1
ATOM 905 N N . TYR A 1 118 ? -27.522 -16.191 -13.172 1.00 18.97 118 TYR A N 1
ATOM 906 C CA . TYR A 1 118 ? -28.890 -16.365 -13.511 1.00 17.11 118 TYR A CA 1
ATOM 907 C C . TYR A 1 118 ? -29.020 -17.712 -14.191 1.00 17.89 118 TYR A C 1
ATOM 908 O O . TYR A 1 118 ? -28.726 -17.846 -15.389 1.00 19.14 118 TYR A O 1
ATOM 917 N N . LEU A 1 119 ? -29.492 -18.712 -13.452 1.00 17.74 119 LEU A N 1
ATOM 918 C CA . LEU A 1 119 ? -29.654 -20.067 -13.986 1.00 17.40 119 LEU A CA 1
ATOM 919 C C . LEU A 1 119 ? -30.648 -20.109 -15.149 1.00 18.49 119 LEU A C 1
ATOM 920 O O . LEU A 1 119 ? -31.745 -19.542 -15.077 1.00 18.34 119 LEU A O 1
ATOM 925 N N . THR A 1 120 ? -30.277 -20.795 -16.225 1.00 19.34 120 THR A N 1
ATOM 926 C CA . THR A 1 120 ? -31.159 -20.904 -17.408 1.00 20.29 120 THR A CA 1
ATOM 927 C C . THR A 1 120 ? -32.078 -22.134 -17.335 1.00 21.02 120 THR A C 1
ATOM 928 O O . THR A 1 120 ? -31.615 -23.142 -16.900 1.00 22.40 120 THR A O 1
ATOM 932 N N . PRO A 1 121 ? -33.364 -21.982 -17.605 1.00 20.28 121 PRO A N 1
ATOM 933 C CA . PRO A 1 121 ? -34.322 -23.075 -17.438 1.00 20.20 121 PRO A CA 1
ATOM 934 C C . PRO A 1 121 ? -34.119 -24.181 -18.473 1.00 21.48 121 PRO A C 1
ATOM 935 O O . PRO A 1 121 ? -33.364 -23.992 -19.425 1.00 22.23 121 PRO A O 1
ATOM 939 N N . LYS A 1 122 ? -34.810 -25.304 -18.331 1.00 21.06 122 LYS A N 1
ATOM 940 C CA . LYS A 1 122 ? -34.871 -26.227 -19.440 1.00 21.89 122 LYS A CA 1
ATOM 941 C C . LYS A 1 122 ? -35.989 -25.747 -20.332 1.00 20.84 122 LYS A C 1
ATOM 942 O O . LYS A 1 122 ? -36.646 -24.773 -19.996 1.00 20.74 122 LYS A O 1
ATOM 948 N N . ALA A 1 123 ? -36.173 -26.379 -21.488 1.00 21.81 123 ALA A N 1
ATOM 949 C CA . ALA A 1 123 ? -37.261 -26.012 -22.377 1.00 20.84 123 ALA A CA 1
ATOM 950 C C . ALA A 1 123 ? -38.608 -26.144 -21.683 1.00 21.89 123 ALA A C 1
ATOM 951 O O . ALA A 1 123 ? -39.587 -25.506 -22.062 1.00 23.24 123 ALA A O 1
ATOM 953 N N . SER A 1 124 ? -38.651 -26.974 -20.651 1.00 22.40 124 SER A N 1
ATOM 954 C CA . SER A 1 124 ? -39.869 -27.147 -19.857 1.00 21.59 124 SER A CA 1
ATOM 955 C C . SER A 1 124 ? -40.191 -25.948 -18.957 1.00 21.06 124 SER A C 1
ATOM 956 O O . SER A 1 124 ? -41.305 -25.839 -18.426 1.00 21.29 124 SER A O 1
ATOM 959 N N . GLY A 1 125 ? -39.198 -25.076 -18.772 1.00 19.71 125 GLY A N 1
ATOM 960 C CA . GLY A 1 125 ? -39.302 -23.957 -17.832 1.00 19.43 125 GLY A CA 1
ATOM 961 C C . GLY A 1 125 ? -38.695 -24.276 -16.480 1.00 19.45 125 GLY A C 1
ATOM 962 O O . GLY A 1 125 ? -38.566 -23.403 -15.613 1.00 19.24 125 GLY A O 1
ATOM 963 N N . LEU A 1 126 ? -38.313 -25.536 -16.303 1.00 20.23 126 LEU A N 1
ATOM 964 C CA . LEU A 1 126 ? -37.823 -26.015 -15.025 1.00 20.53 126 LEU A CA 1
ATOM 965 C C . LEU A 1 126 ? -36.400 -25.569 -14.705 1.00 20.98 126 LEU A C 1
ATOM 966 O O . LEU A 1 126 ? -35.501 -25.579 -15.572 1.00 20.08 126 LEU A O 1
ATOM 971 N N . ILE A 1 127 ? -36.218 -25.174 -13.445 1.00 20.11 127 ILE A N 1
ATOM 972 C CA . ILE A 1 127 ? -34.906 -24.990 -12.841 1.00 20.04 127 ILE A CA 1
ATOM 973 C C . ILE A 1 127 ? -34.676 -26.181 -11.914 1.00 21.59 127 ILE A C 1
ATOM 974 O O . ILE A 1 127 ? -35.568 -26.572 -11.160 1.00 24.94 127 ILE A O 1
ATOM 979 N N . SER A 1 128 ? -33.486 -26.762 -11.965 1.00 21.27 128 SER A N 1
ATOM 980 C CA . SER A 1 128 ? -33.184 -27.941 -11.154 1.00 21.64 128 SER A CA 1
ATOM 981 C C . SER A 1 128 ? -32.380 -27.570 -9.910 1.00 20.41 128 SER A C 1
ATOM 982 O O . SER A 1 128 ? -31.624 -26.595 -9.913 1.00 20.78 128 SER A O 1
ATOM 985 N N . ALA A 1 129 ? -32.548 -28.360 -8.856 1.00 20.48 129 ALA A N 1
ATOM 986 C CA . ALA A 1 129 ? -31.731 -28.229 -7.648 1.00 19.88 129 ALA A CA 1
ATOM 987 C C . ALA A 1 129 ? -30.237 -28.505 -7.940 1.00 19.73 129 ALA A C 1
ATOM 988 O O . ALA A 1 129 ? -29.341 -27.890 -7.354 1.00 20.47 129 ALA A O 1
ATOM 990 N N . GLN A 1 130 ? -29.975 -29.403 -8.890 1.00 21.21 130 GLN A N 1
ATOM 991 C CA . GLN A 1 130 ? -28.625 -29.749 -9.261 1.00 23.00 130 GLN A CA 1
ATOM 992 C C . GLN A 1 130 ? -27.895 -28.564 -9.859 1.00 22.62 130 GLN A C 1
ATOM 993 O O . GLN A 1 130 ? -26.712 -28.389 -9.643 1.00 22.31 130 GLN A O 1
ATOM 999 N N . GLN A 1 131 ? -28.597 -27.768 -10.656 1.00 21.75 131 GLN A N 1
ATOM 1000 C CA . GLN A 1 131 ? -27.944 -26.588 -11.171 1.00 22.12 131 GLN A CA 1
ATOM 1001 C C . GLN A 1 131 ? -27.648 -25.559 -10.104 1.00 19.95 131 GLN A C 1
ATOM 1002 O O . GLN A 1 131 ? -26.639 -24.903 -10.179 1.00 19.87 131 GLN A O 1
ATOM 1008 N N . VAL A 1 132 ? -28.517 -25.452 -9.109 1.00 18.99 132 VAL A N 1
ATOM 1009 C CA . VAL A 1 132 ? -28.269 -24.591 -7.958 1.00 18.48 132 VAL A CA 1
ATOM 1010 C C . VAL A 1 132 ? -26.994 -25.065 -7.268 1.00 19.35 132 VAL A C 1
ATOM 1011 O O . VAL A 1 132 ? -26.097 -24.277 -6.969 1.00 20.21 132 VAL A O 1
ATOM 1015 N N . GLU A 1 133 ? -26.920 -26.366 -7.041 1.00 20.02 133 GLU A N 1
ATOM 1016 C CA . GLU A 1 133 ? -25.797 -26.943 -6.350 1.00 21.13 133 GLU A CA 1
ATOM 1017 C C . GLU A 1 133 ? -24.516 -26.662 -7.108 1.00 21.29 133 GLU A C 1
ATOM 1018 O O . GLU A 1 133 ? -23.535 -26.299 -6.512 1.00 22.36 133 GLU A O 1
ATOM 1024 N N . GLU A 1 134 ? -24.532 -26.786 -8.422 1.00 20.80 134 GLU A N 1
ATOM 1025 C CA . GLU A 1 134 ? -23.326 -26.542 -9.186 1.00 22.28 134 GLU A CA 1
ATOM 1026 C C . GLU A 1 134 ? -22.895 -25.072 -9.254 1.00 22.49 134 GLU A C 1
ATOM 1027 O O . GLU A 1 134 ? -21.729 -24.782 -9.518 1.00 24.16 134 GLU A O 1
ATOM 1033 N N . ALA A 1 135 ? -23.824 -24.150 -8.994 1.00 20.89 135 ALA A N 1
ATOM 1034 C CA . ALA A 1 135 ? -23.521 -22.717 -9.062 1.00 20.61 135 ALA A CA 1
ATOM 1035 C C . ALA A 1 135 ? -22.969 -22.152 -7.751 1.00 20.78 135 ALA A C 1
ATOM 1036 O O . ALA A 1 135 ? -22.462 -21.027 -7.709 1.00 21.17 135 ALA A O 1
ATOM 1038 N N . ILE A 1 136 ? -23.039 -22.944 -6.689 1.00 20.49 136 ILE A N 1
ATOM 1039 C CA . ILE A 1 136 ? -22.618 -22.482 -5.373 1.00 20.03 136 ILE A CA 1
ATOM 1040 C C . ILE A 1 136 ? -21.123 -22.167 -5.314 1.00 21.75 136 ILE A C 1
ATOM 1041 O O . ILE A 1 136 ? -20.281 -22.926 -5.814 1.00 21.81 136 ILE A O 1
ATOM 1046 N N . ARG A 1 137 ? -20.816 -21.041 -4.679 1.00 21.59 137 ARG A N 1
ATOM 1047 C CA . ARG A 1 137 ? -19.456 -20.563 -4.506 1.00 23.10 137 ARG A CA 1
ATOM 1048 C C . ARG A 1 137 ? -19.193 -20.339 -3.025 1.00 24.12 137 ARG A C 1
ATOM 1049 O O . ARG A 1 137 ? -20.131 -20.310 -2.250 1.00 24.08 137 ARG A O 1
ATOM 1057 N N . PRO A 1 138 ? -17.918 -20.244 -2.622 1.00 24.91 138 PRO A N 1
ATOM 1058 C CA . PRO A 1 138 ? -17.583 -19.967 -1.223 1.00 26.59 138 PRO A CA 1
ATOM 1059 C C . PRO A 1 138 ? -18.278 -18.724 -0.635 1.00 24.65 138 PRO A C 1
ATOM 1060 O O . PRO A 1 138 ? -18.603 -18.708 0.558 1.00 26.49 138 PRO A O 1
ATOM 1064 N N . ASN A 1 139 ? -18.521 -17.711 -1.469 1.00 23.45 139 ASN A N 1
ATOM 1065 C CA . ASN A 1 139 ? -19.194 -16.483 -1.035 1.00 24.05 139 ASN A CA 1
ATOM 1066 C C . ASN A 1 139 ? -20.658 -16.326 -1.478 1.00 22.19 139 ASN A C 1
ATOM 1067 O O . ASN A 1 139 ? -21.168 -15.214 -1.523 1.00 21.21 139 ASN A O 1
ATOM 1072 N N . THR A 1 140 ? -21.320 -17.431 -1.811 1.00 21.06 140 THR A N 1
ATOM 1073 C CA . THR A 1 140 ? -22.759 -17.421 -2.072 1.00 19.59 140 THR A CA 1
ATOM 1074 C C . THR A 1 140 ? -23.522 -17.184 -0.773 1.00 19.15 140 THR A C 1
ATOM 1075 O O . THR A 1 140 ? -23.344 -17.905 0.206 1.00 19.90 140 THR A O 1
ATOM 1079 N N . PHE A 1 141 ? -24.356 -16.158 -0.759 1.00 19.62 141 PHE A N 1
ATOM 1080 C CA . PHE A 1 141 ? -25.045 -15.795 0.468 1.00 19.19 141 PHE A CA 1
ATOM 1081 C C . PHE A 1 141 ? -26.564 -15.769 0.349 1.00 17.50 141 PHE A C 1
ATOM 1082 O O . PHE A 1 141 ? -27.250 -15.477 1.332 1.00 17.92 141 PHE A O 1
ATOM 1090 N N . LEU A 1 142 ? -27.085 -16.044 -0.844 1.00 16.97 142 LEU A N 1
ATOM 1091 C CA . LEU A 1 142 ? -28.520 -16.193 -1.054 1.00 16.23 142 LEU A CA 1
ATOM 1092 C C . LEU A 1 142 ? -28.804 -16.983 -2.320 1.00 16.27 142 LEU A C 1
ATOM 1093 O O . LEU A 1 142 ? -28.153 -16.791 -3.357 1.00 18.45 142 LEU A O 1
ATOM 1098 N N . ILE A 1 143 ? -29.781 -17.878 -2.200 1.00 15.47 143 ILE A N 1
ATOM 1099 C CA . ILE A 1 143 ? -30.451 -18.545 -3.321 1.00 16.19 143 ILE A CA 1
ATOM 1100 C C . ILE A 1 143 ? -31.919 -18.079 -3.324 1.00 16.49 143 ILE A C 1
ATOM 1101 O O . ILE A 1 143 ? -32.647 -18.262 -2.328 1.00 16.28 143 ILE A O 1
ATOM 1106 N N . THR A 1 144 ? -32.318 -17.405 -4.411 1.00 17.19 144 THR A N 1
ATOM 1107 C CA . THR A 1 144 ? -33.720 -17.009 -4.630 1.00 16.20 144 THR A CA 1
ATOM 1108 C C . THR A 1 144 ? -34.245 -17.652 -5.889 1.00 15.94 144 THR A C 1
ATOM 1109 O O . THR A 1 144 ? -33.810 -17.313 -6.985 1.00 16.42 144 THR A O 1
ATOM 1113 N N . ILE A 1 145 ? -35.253 -18.495 -5.757 1.00 15.26 145 ILE A N 1
ATOM 1114 C CA . ILE A 1 145 ? -35.873 -19.102 -6.937 1.00 15.47 145 ILE A CA 1
ATOM 1115 C C . ILE A 1 145 ? -37.383 -19.074 -6.736 1.00 15.70 145 ILE A C 1
ATOM 1116 O O . ILE A 1 145 ? -37.870 -19.442 -5.669 1.00 16.71 145 ILE A O 1
ATOM 1121 N N . HIS A 1 146 ? -38.119 -18.641 -7.757 1.00 15.53 146 HIS A N 1
ATOM 1122 C CA . HIS A 1 146 ? -39.569 -18.513 -7.701 1.00 14.77 146 HIS A CA 1
ATOM 1123 C C . HIS A 1 146 ? -40.199 -19.879 -7.587 1.00 15.57 146 HIS A C 1
ATOM 1124 O O . HIS A 1 146 ? -39.633 -20.869 -8.072 1.00 15.39 146 HIS A O 1
ATOM 1131 N N . HIS A 1 147 ? -41.372 -19.948 -6.965 1.00 15.19 147 HIS A N 1
ATOM 1132 C CA . HIS A 1 147 ? -42.077 -21.222 -6.767 1.00 15.41 147 HIS A CA 1
ATOM 1133 C C . HIS A 1 147 ? -42.890 -21.571 -7.972 1.00 16.74 147 HIS A C 1
ATOM 1134 O O . HIS A 1 147 ? -42.724 -22.640 -8.563 1.00 17.21 147 HIS A O 1
ATOM 1141 N N . VAL A 1 148 ? -43.781 -20.668 -8.351 1.00 15.88 148 VAL A N 1
ATOM 1142 C CA . VAL A 1 148 ? -44.539 -20.838 -9.580 1.00 16.45 148 VAL A CA 1
ATOM 1143 C C . VAL A 1 148 ? -44.272 -19.664 -10.516 1.00 16.48 148 VAL A C 1
ATOM 1144 O O . VAL A 1 148 ? -44.391 -18.502 -10.118 1.00 15.93 148 VAL A O 1
ATOM 1148 N N . ASN A 1 149 ? -43.923 -19.971 -11.767 1.00 17.20 149 ASN A N 1
ATOM 1149 C CA . ASN A 1 149 ? -43.617 -18.929 -12.743 1.00 16.48 149 ASN A CA 1
ATOM 1150 C C . ASN A 1 149 ? -44.858 -18.157 -13.191 1.00 16.54 149 ASN A C 1
ATOM 1151 O O . ASN A 1 149 ? -45.858 -18.765 -13.558 1.00 16.68 149 ASN A O 1
ATOM 1156 N N . ASN A 1 150 ? -44.794 -16.829 -13.177 1.00 16.77 150 ASN A N 1
ATOM 1157 C CA . ASN A 1 150 ? -45.972 -16.052 -13.525 1.00 18.24 150 ASN A CA 1
ATOM 1158 C C . ASN A 1 150 ? -46.381 -16.082 -14.986 1.00 17.75 150 ASN A C 1
ATOM 1159 O O . ASN A 1 150 ? -47.536 -15.838 -15.268 1.00 17.36 150 ASN A O 1
ATOM 1164 N N . GLU A 1 151 ? -45.455 -16.344 -15.905 1.00 17.91 151 GLU A N 1
ATOM 1165 C CA . GLU A 1 151 ? -45.832 -16.440 -17.321 1.00 17.29 151 GLU A CA 1
ATOM 1166 C C . GLU A 1 151 ? -46.270 -17.835 -17.752 1.00 17.22 151 GLU A C 1
ATOM 1167 O O . GLU A 1 151 ? -47.243 -17.982 -18.501 1.00 17.91 151 GLU A O 1
ATOM 1173 N N . LEU A 1 152 ? -45.574 -18.857 -17.263 1.00 17.02 152 LEU A N 1
ATOM 1174 C CA . LEU A 1 152 ? -45.760 -20.236 -17.753 1.00 17.16 152 LEU A CA 1
ATOM 1175 C C . LEU A 1 152 ? -46.598 -21.106 -16.842 1.00 18.01 152 LEU A C 1
ATOM 1176 O O . LEU A 1 152 ? -47.217 -22.074 -17.288 1.00 20.28 152 LEU A O 1
ATOM 1181 N N . GLY A 1 153 ? -46.593 -20.785 -15.556 1.00 18.06 153 GLY A N 1
ATOM 1182 C CA . GLY A 1 153 ? -47.302 -21.605 -14.590 1.00 18.60 153 GLY A CA 1
ATOM 1183 C C . GLY A 1 153 ? -46.446 -22.701 -13.994 1.00 19.05 153 GLY A C 1
ATOM 1184 O O . GLY A 1 153 ? -46.921 -23.458 -13.134 1.00 20.31 153 GLY A O 1
ATOM 1185 N N . THR A 1 154 ? -45.181 -22.758 -14.410 1.00 17.82 154 THR A N 1
ATOM 1186 C CA . THR A 1 154 ? -44.255 -23.829 -14.050 1.00 18.50 154 THR A CA 1
ATOM 1187 C C . THR A 1 154 ? -44.092 -23.918 -12.549 1.00 18.77 154 THR A C 1
ATOM 1188 O O . THR A 1 154 ? -43.785 -22.923 -11.895 1.00 17.97 154 THR A O 1
ATOM 1192 N N . VAL A 1 155 ? -44.316 -25.113 -12.014 1.00 19.30 155 VAL A N 1
ATOM 1193 C CA . VAL A 1 155 ? -44.075 -25.374 -10.602 1.00 18.55 155 VAL A CA 1
ATOM 1194 C C . VAL A 1 155 ? -42.642 -25.839 -10.428 1.00 17.30 155 VAL A C 1
ATOM 1195 O O . VAL A 1 155 ? -42.270 -26.921 -10.885 1.00 19.16 155 VAL A O 1
ATOM 1199 N N . GLN A 1 156 ? -41.844 -25.003 -9.774 1.00 16.73 156 GLN A N 1
ATOM 1200 C CA . GLN A 1 156 ? -40.429 -25.279 -9.554 1.00 16.27 156 GLN A CA 1
ATOM 1201 C C . GLN A 1 156 ? -40.195 -26.211 -8.350 1.00 17.28 156 GLN A C 1
ATOM 1202 O O . GLN A 1 156 ? -41.010 -26.250 -7.419 1.00 18.25 156 GLN A O 1
ATOM 1208 N N . PRO A 1 157 ? -39.079 -26.965 -8.363 1.00 17.69 157 PRO A N 1
ATOM 1209 C CA . PRO A 1 157 ? -38.838 -27.926 -7.291 1.00 17.96 157 PRO A CA 1
ATOM 1210 C C . PRO A 1 157 ? -38.248 -27.254 -6.041 1.00 17.92 157 PRO A C 1
ATOM 1211 O O . PRO A 1 157 ? -37.083 -27.457 -5.692 1.00 18.28 157 PRO A O 1
ATOM 1215 N N . ILE A 1 158 ? -39.057 -26.457 -5.368 1.00 17.95 158 ILE A N 1
ATOM 1216 C CA . ILE A 1 158 ? -38.525 -25.678 -4.261 1.00 17.86 158 ILE A CA 1
ATOM 1217 C C . ILE A 1 158 ? -38.034 -26.563 -3.117 1.00 18.69 158 ILE A C 1
ATOM 1218 O O . ILE A 1 158 ? -37.097 -26.213 -2.419 1.00 19.01 158 ILE A O 1
ATOM 1223 N N . GLU A 1 159 ? -38.671 -27.708 -2.915 1.00 18.61 159 GLU A N 1
ATOM 1224 C CA . GLU A 1 159 ? -38.223 -28.564 -1.833 1.00 19.17 159 GLU A CA 1
ATOM 1225 C C . GLU A 1 159 ? -36.805 -29.078 -2.070 1.00 19.11 159 GLU A C 1
ATOM 1226 O O . GLU A 1 159 ? -35.987 -29.060 -1.179 1.00 19.05 159 GLU A O 1
ATOM 1232 N N . ASP A 1 160 ? -36.531 -29.510 -3.290 1.00 20.28 160 ASP A N 1
ATOM 1233 C CA . ASP A 1 160 ? -35.200 -29.982 -3.648 1.00 20.53 160 ASP A CA 1
ATOM 1234 C C . ASP A 1 160 ? -34.157 -28.866 -3.623 1.00 18.08 160 ASP A C 1
ATOM 1235 O O . ASP A 1 160 ? -33.025 -29.067 -3.167 1.00 18.30 160 ASP A O 1
ATOM 1240 N N . ILE A 1 161 ? -34.547 -27.690 -4.114 1.00 17.22 161 ILE A N 1
ATOM 1241 C CA . ILE A 1 161 ? -33.679 -26.506 -4.057 1.00 17.67 161 ILE A CA 1
ATOM 1242 C C . ILE A 1 161 ? -33.420 -26.114 -2.594 1.00 17.05 161 ILE A C 1
ATOM 1243 O O . ILE A 1 161 ? -32.285 -25.816 -2.219 1.00 17.47 161 ILE A O 1
ATOM 1248 N N . GLY A 1 162 ? -34.471 -26.139 -1.773 1.00 17.27 162 GLY A N 1
ATOM 1249 C CA . GLY A 1 162 ? -34.332 -25.811 -0.344 1.00 17.17 162 GLY A CA 1
ATOM 1250 C C . GLY A 1 162 ? -33.409 -26.786 0.366 1.00 16.78 162 GLY A C 1
ATOM 1251 O O . GLY A 1 162 ? -32.682 -26.411 1.298 1.00 16.84 162 GLY A O 1
ATOM 1252 N N . ASN A 1 163 ? -33.420 -28.037 -0.093 1.00 15.93 163 ASN A N 1
ATOM 1253 C CA . ASN A 1 163 ? -32.552 -29.082 0.448 1.00 16.99 163 ASN A CA 1
ATOM 1254 C C . ASN A 1 163 ? -31.086 -28.775 0.183 1.00 17.84 163 ASN A C 1
ATOM 1255 O O . ASN A 1 163 ? -30.239 -28.873 1.078 1.00 17.83 163 ASN A O 1
ATOM 1260 N N . VAL A 1 164 ? -30.801 -28.372 -1.054 1.00 17.55 164 VAL A N 1
ATOM 1261 C CA . VAL A 1 164 ? -29.461 -27.944 -1.431 1.00 17.64 164 VAL A CA 1
ATOM 1262 C C . VAL A 1 164 ? -29.017 -26.740 -0.577 1.00 17.01 164 VAL A C 1
ATOM 1263 O O . VAL A 1 164 ? -27.911 -26.727 -0.032 1.00 17.20 164 VAL A O 1
ATOM 1267 N N . ALA A 1 165 ? -29.876 -25.732 -0.457 1.00 15.83 165 ALA A N 1
ATOM 1268 C CA . ALA A 1 165 ? -29.536 -24.550 0.342 1.00 15.82 165 ALA A CA 1
ATOM 1269 C C . ALA A 1 165 ? -29.299 -24.918 1.815 1.00 16.73 165 ALA A C 1
ATOM 1270 O O . ALA A 1 165 ? -28.389 -24.383 2.459 1.00 16.78 165 ALA A O 1
ATOM 1272 N N . PHE A 1 166 ? -30.109 -25.830 2.339 1.00 15.65 166 PHE A N 1
ATOM 1273 C CA . PHE A 1 166 ? -29.945 -26.317 3.709 1.00 17.01 166 PHE A CA 1
ATOM 1274 C C . PHE A 1 166 ? -28.604 -27.025 3.896 1.00 17.26 166 PHE A C 1
ATOM 1275 O O . PHE A 1 166 ? -27.946 -26.849 4.916 1.00 18.17 166 PHE A O 1
ATOM 1283 N N . GLU A 1 167 ? -28.200 -27.807 2.896 1.00 16.77 167 GLU A N 1
ATOM 1284 C CA . GLU A 1 167 ? -26.973 -28.596 2.972 1.00 18.49 167 GLU A CA 1
ATOM 1285 C C . GLU A 1 167 ? -25.718 -27.721 2.966 1.00 18.87 167 GLU A C 1
ATOM 1286 O O . GLU A 1 167 ? -24.691 -28.098 3.514 1.00 20.07 167 GLU A O 1
ATOM 1292 N N . HIS A 1 168 ? -25.847 -26.527 2.403 1.00 18.20 168 HIS A N 1
ATOM 1293 C CA . HIS A 1 168 ? -24.798 -25.535 2.447 1.00 18.30 168 HIS A CA 1
ATOM 1294 C C . HIS A 1 168 ? -24.971 -24.386 3.434 1.00 18.75 168 HIS A C 1
ATOM 1295 O O . HIS A 1 168 ? -24.112 -23.506 3.489 1.00 19.49 168 HIS A O 1
ATOM 1302 N N . ASP A 1 169 ? -26.046 -24.349 4.225 1.00 18.32 169 ASP A N 1
ATOM 1303 C CA . ASP A 1 169 ? -26.270 -23.208 5.151 1.00 18.61 169 ASP A CA 1
ATOM 1304 C C . ASP A 1 169 ? -26.234 -21.843 4.452 1.00 17.72 169 ASP A C 1
ATOM 1305 O O . ASP A 1 169 ? -25.654 -20.844 4.889 1.00 19.42 169 ASP A O 1
ATOM 1310 N N . ILE A 1 170 ? -26.862 -21.866 3.290 1.00 16.46 170 ILE A N 1
ATOM 1311 C CA . ILE A 1 170 ? -27.180 -20.673 2.484 1.00 16.07 170 ILE A CA 1
ATOM 1312 C C . ILE A 1 170 ? -28.675 -20.324 2.573 1.00 15.89 170 ILE A C 1
ATOM 1313 O O . ILE A 1 170 ? -29.538 -21.184 2.311 1.00 15.90 170 ILE A O 1
ATOM 1318 N N . PRO A 1 171 ? -28.991 -19.053 2.910 1.00 15.83 171 PRO A N 1
ATOM 1319 C CA . PRO A 1 171 ? -30.390 -18.624 2.944 1.00 15.30 171 PRO A CA 1
ATOM 1320 C C . PRO A 1 171 ? -31.139 -18.903 1.623 1.00 14.89 171 PRO A C 1
ATOM 1321 O O . PRO A 1 171 ? -30.591 -18.689 0.512 1.00 15.50 171 PRO A O 1
ATOM 1325 N N . PHE A 1 172 ? -32.355 -19.426 1.771 1.00 14.21 172 PHE A N 1
ATOM 1326 C CA . PHE A 1 172 ? -33.220 -19.747 0.646 1.00 13.98 172 PHE A CA 1
ATOM 1327 C C . PHE A 1 172 ? -34.490 -18.919 0.689 1.00 14.51 172 PHE A C 1
ATOM 1328 O O . PHE A 1 172 ? -35.302 -19.042 1.609 1.00 14.59 172 PHE A O 1
ATOM 1336 N N . HIS A 1 173 ? -34.653 -18.087 -0.328 1.00 14.87 173 HIS A N 1
ATOM 1337 C CA . HIS A 1 173 ? -35.861 -17.313 -0.515 1.00 14.14 173 HIS A CA 1
ATOM 1338 C C . HIS A 1 173 ? -36.630 -17.806 -1.719 1.00 14.68 173 HIS A C 1
ATOM 1339 O O . HIS A 1 173 ? -36.038 -18.212 -2.731 1.00 15.25 173 HIS A O 1
ATOM 1346 N N . THR A 1 174 ? -37.954 -17.769 -1.635 1.00 14.39 174 THR A N 1
ATOM 1347 C CA . THR A 1 174 ? -38.778 -18.080 -2.802 1.00 14.33 174 THR A CA 1
ATOM 1348 C C . THR A 1 174 ? -39.859 -17.024 -3.057 1.00 14.62 174 THR A C 1
ATOM 1349 O O . THR A 1 174 ? -40.597 -16.638 -2.142 1.00 14.15 174 THR A O 1
ATOM 1353 N N . ASP A 1 175 ? -39.913 -16.544 -4.301 1.00 14.34 175 ASP A N 1
ATOM 1354 C CA . ASP A 1 175 ? -41.008 -15.712 -4.748 1.00 14.20 175 ASP A CA 1
ATOM 1355 C C . ASP A 1 175 ? -42.237 -16.592 -4.982 1.00 14.74 175 ASP A C 1
ATOM 1356 O O . ASP A 1 175 ? -42.330 -17.297 -5.998 1.00 15.39 175 ASP A O 1
ATOM 1361 N N . ALA A 1 176 ? -43.171 -16.547 -4.027 1.00 14.52 176 ALA A N 1
ATOM 1362 C CA . ALA A 1 176 ? -44.370 -17.388 -4.049 1.00 14.76 176 ALA A CA 1
ATOM 1363 C C . ALA A 1 176 ? -45.618 -16.590 -4.432 1.00 14.02 176 ALA A C 1
ATOM 1364 O O . ALA A 1 176 ? -46.733 -16.956 -4.080 1.00 13.58 176 ALA A O 1
ATOM 1366 N N . ALA A 1 177 ? -45.444 -15.498 -5.168 1.00 14.32 177 ALA A N 1
ATOM 1367 C CA . ALA A 1 177 ? -46.598 -14.678 -5.509 1.00 14.12 177 ALA A CA 1
ATOM 1368 C C . ALA A 1 177 ? -47.660 -15.464 -6.263 1.00 14.71 177 ALA A C 1
ATOM 1369 O O . ALA A 1 177 ? -48.848 -15.223 -6.082 1.00 15.05 177 ALA A O 1
ATOM 1371 N N . GLN A 1 178 ? -47.231 -16.411 -7.089 1.00 14.77 178 GLN A N 1
ATOM 1372 C CA . GLN A 1 178 ? -48.181 -17.207 -7.869 1.00 15.45 178 GLN A CA 1
ATOM 1373 C C . GLN A 1 178 ? -48.583 -18.532 -7.227 1.00 15.75 178 GLN A C 1
ATOM 1374 O O . GLN A 1 178 ? -49.484 -19.221 -7.720 1.00 17.63 178 GLN A O 1
ATOM 1380 N N . SER A 1 179 ? -47.915 -18.903 -6.143 1.00 15.40 179 SER A N 1
ATOM 1381 C CA . SER A 1 179 ? -48.179 -20.204 -5.525 1.00 15.62 179 SER A CA 1
ATOM 1382 C C . SER A 1 179 ? -48.918 -20.107 -4.204 1.00 15.77 179 SER A C 1
ATOM 1383 O O . SER A 1 179 ? -49.640 -21.031 -3.826 1.00 17.03 179 SER A O 1
ATOM 1386 N N . PHE A 1 180 ? -48.717 -18.998 -3.496 1.00 15.34 180 PHE A N 1
ATOM 1387 C CA . PHE A 1 180 ? -49.369 -18.776 -2.206 1.00 15.38 180 PHE A CA 1
ATOM 1388 C C . PHE A 1 180 ? -50.881 -19.023 -2.334 1.00 15.92 180 PHE A C 1
ATOM 1389 O O . PHE A 1 180 ? -51.528 -18.498 -3.248 1.00 16.93 180 PHE A O 1
ATOM 1397 N N . CYS A 1 181 ? -51.413 -19.845 -1.420 1.00 15.28 181 CYS A N 1
ATOM 1398 C CA . CYS A 1 181 ? -52.839 -20.272 -1.365 1.00 16.12 181 CYS A CA 1
ATOM 1399 C C . CYS A 1 181 ? -53.246 -21.334 -2.393 1.00 16.59 181 CYS A C 1
ATOM 1400 O O . CYS A 1 181 ? -54.064 -22.166 -2.091 1.00 18.49 181 CYS A O 1
ATOM 1403 N N . LYS A 1 182 ? -52.693 -21.267 -3.603 1.00 16.60 182 LYS A N 1
ATOM 1404 C CA . LYS A 1 182 ? -52.916 -22.296 -4.626 1.00 17.09 182 LYS A CA 1
ATOM 1405 C C . LYS A 1 182 ? -52.321 -23.652 -4.267 1.00 18.72 182 LYS A C 1
ATOM 1406 O O . LYS A 1 182 ? -52.945 -24.715 -4.497 1.00 21.26 182 LYS A O 1
ATOM 1412 N N . LEU A 1 183 ? -51.090 -23.613 -3.745 1.00 17.59 183 LEU A N 1
ATOM 1413 C CA . LEU A 1 183 ? -50.336 -24.808 -3.422 1.00 18.55 183 LEU A CA 1
ATOM 1414 C C . LEU A 1 183 ? -50.043 -24.797 -1.950 1.00 20.13 183 LEU A C 1
ATOM 1415 O O . LEU A 1 183 ? -49.785 -23.772 -1.376 1.00 20.70 183 LEU A O 1
ATOM 1420 N N . ASP A 1 184 ? -50.122 -25.947 -1.320 1.00 21.25 184 ASP A N 1
ATOM 1421 C CA A ASP A 1 184 ? -49.849 -26.002 0.110 0.50 21.05 184 ASP A CA 1
ATOM 1422 C CA B ASP A 1 184 ? -49.802 -26.023 0.126 0.50 21.06 184 ASP A CA 1
ATOM 1423 C C . ASP A 1 184 ? -48.361 -25.754 0.409 1.00 21.82 184 ASP A C 1
ATOM 1424 O O . ASP A 1 184 ? -47.560 -26.414 -0.154 1.00 22.91 184 ASP A O 1
ATOM 1433 N N . ILE A 1 185 ? -48.049 -24.795 1.264 1.00 20.10 185 ILE A N 1
ATOM 1434 C CA . ILE A 1 185 ? -46.652 -24.444 1.510 1.00 18.40 185 ILE A CA 1
ATOM 1435 C C . ILE A 1 185 ? -46.426 -24.564 3.011 1.00 18.34 185 ILE A C 1
ATOM 1436 O O . ILE A 1 185 ? -47.158 -23.959 3.788 1.00 18.91 185 ILE A O 1
ATOM 1441 N N . ASP A 1 186 ? -45.473 -25.400 3.399 1.00 18.62 186 ASP A N 1
ATOM 1442 C CA . ASP A 1 186 ? -45.011 -25.447 4.785 1.00 19.12 186 ASP A CA 1
ATOM 1443 C C . ASP A 1 186 ? -43.538 -25.070 4.835 1.00 19.05 186 ASP A C 1
ATOM 1444 O O . ASP A 1 186 ? -42.654 -25.737 4.295 1.00 18.41 186 ASP A O 1
ATOM 1449 N N . VAL A 1 187 ? -43.298 -23.972 5.508 1.00 18.13 187 VAL A N 1
ATOM 1450 C CA . VAL A 1 187 ? -42.019 -23.335 5.540 1.00 17.17 187 VAL A CA 1
ATOM 1451 C C . VAL A 1 187 ? -40.904 -24.244 6.118 1.00 17.95 187 VAL A C 1
ATOM 1452 O O . VAL A 1 187 ? -39.760 -24.219 5.663 1.00 17.42 187 VAL A O 1
ATOM 1456 N N . ASP A 1 188 ? -41.246 -25.082 7.085 1.00 18.09 188 ASP A N 1
ATOM 1457 C CA . ASP A 1 188 ? -40.252 -25.997 7.637 1.00 18.70 188 ASP A CA 1
ATOM 1458 C C . ASP A 1 188 ? -39.991 -27.205 6.753 1.00 19.07 188 ASP A C 1
ATOM 1459 O O . ASP A 1 188 ? -38.839 -27.628 6.596 1.00 19.91 188 ASP A O 1
ATOM 1464 N N . ASP A 1 189 ? -41.059 -27.748 6.170 1.00 20.15 189 ASP A N 1
ATOM 1465 C CA . ASP A 1 189 ? -40.964 -28.887 5.260 1.00 19.81 189 ASP A CA 1
ATOM 1466 C C . ASP A 1 189 ? -40.151 -28.540 4.034 1.00 20.02 189 ASP A C 1
ATOM 1467 O O . ASP A 1 189 ? -39.399 -29.378 3.540 1.00 20.87 189 ASP A O 1
ATOM 1472 N N . MET A 1 190 ? -40.262 -27.295 3.575 1.00 18.72 190 MET A N 1
ATOM 1473 C CA A MET A 1 190 ? -39.552 -26.896 2.368 0.50 18.94 190 MET A CA 1
ATOM 1474 C CA B MET A 1 190 ? -39.554 -26.830 2.385 0.50 18.13 190 MET A CA 1
ATOM 1475 C C . MET A 1 190 ? -38.213 -26.180 2.641 1.00 18.63 190 MET A C 1
ATOM 1476 O O . MET A 1 190 ? -37.566 -25.659 1.738 1.00 18.81 190 MET A O 1
ATOM 1485 N N . ASN A 1 191 ? -37.810 -26.161 3.899 1.00 18.66 191 ASN A N 1
ATOM 1486 C CA . ASN A 1 191 ? -36.637 -25.446 4.366 1.00 18.44 191 ASN A CA 1
ATOM 1487 C C . ASN A 1 191 ? -36.485 -24.018 3.873 1.00 17.55 191 ASN A C 1
ATOM 1488 O O . ASN A 1 191 ? -35.383 -23.577 3.521 1.00 18.26 191 ASN A O 1
ATOM 1493 N N . ILE A 1 192 ? -37.598 -23.297 3.887 1.00 17.24 192 ILE A N 1
ATOM 1494 C CA . ILE A 1 192 ? -37.632 -21.915 3.457 1.00 15.49 192 ILE A CA 1
ATOM 1495 C C . ILE A 1 192 ? -37.203 -20.959 4.580 1.00 16.09 192 ILE A C 1
ATOM 1496 O O . ILE A 1 192 ? -37.673 -21.048 5.714 1.00 17.70 192 ILE A O 1
ATOM 1501 N N . ASP A 1 193 ? -36.335 -20.017 4.226 1.00 14.62 193 ASP A N 1
ATOM 1502 C CA . ASP A 1 193 ? -35.934 -18.940 5.131 1.00 15.37 193 ASP A CA 1
ATOM 1503 C C . ASP A 1 193 ? -36.752 -17.672 4.914 1.00 14.94 193 ASP A C 1
ATOM 1504 O O . ASP A 1 193 ? -37.154 -17.011 5.878 1.00 15.16 193 ASP A O 1
ATOM 1509 N N . MET A 1 194 ? -37.010 -17.334 3.656 1.00 14.42 194 MET A N 1
ATOM 1510 C CA . MET A 1 194 ? -37.875 -16.200 3.354 1.00 14.57 194 MET A CA 1
ATOM 1511 C C . MET A 1 194 ? -38.781 -16.505 2.174 1.00 14.11 194 MET A C 1
ATOM 1512 O O . MET A 1 194 ? -38.408 -17.254 1.274 1.00 14.63 194 MET A O 1
ATOM 1517 N N . LEU A 1 195 ? -39.981 -15.939 2.208 1.00 13.98 195 LEU A N 1
ATOM 1518 C CA . LEU A 1 195 ? -40.991 -16.173 1.170 1.00 13.28 195 LEU A CA 1
ATOM 1519 C C . LEU A 1 195 ? -41.822 -14.920 0.883 1.00 13.98 195 LEU A C 1
ATOM 1520 O O . LEU A 1 195 ? -42.351 -14.279 1.801 1.00 13.79 195 LEU A O 1
ATOM 1525 N N . SER A 1 196 ? -41.921 -14.560 -0.398 1.00 14.02 196 SER A N 1
ATOM 1526 C CA . SER A 1 196 ? -42.718 -13.405 -0.800 1.00 13.74 196 SER A CA 1
ATOM 1527 C C . SER A 1 196 ? -44.111 -13.783 -1.264 1.00 14.06 196 SER A C 1
ATOM 1528 O O . SER A 1 196 ? -44.291 -14.784 -1.975 1.00 14.20 196 SER A O 1
ATOM 1531 N N . LEU A 1 197 ? -45.089 -12.964 -0.890 1.00 13.41 197 LEU A N 1
ATOM 1532 C CA . LEU A 1 197 ? -46.454 -13.139 -1.390 1.00 14.05 197 LEU A CA 1
ATOM 1533 C C . LEU A 1 197 ? -47.113 -11.782 -1.695 1.00 14.44 197 LEU A C 1
ATOM 1534 O O . LEU A 1 197 ? -46.676 -10.747 -1.176 1.00 13.88 197 LEU A O 1
ATOM 1539 N N . SER A 1 198 ? -48.153 -11.817 -2.532 1.00 15.20 198 SER A N 1
ATOM 1540 C CA . SER A 1 198 ? -48.848 -10.623 -3.026 1.00 14.97 198 SER A CA 1
ATOM 1541 C C . SER A 1 198 ? -50.370 -10.746 -2.841 1.00 14.84 198 SER A C 1
ATOM 1542 O O . SER A 1 198 ? -50.964 -11.721 -3.299 1.00 14.99 198 SER A O 1
ATOM 1545 N N . GLY A 1 199 ? -50.994 -9.759 -2.190 1.00 14.11 199 GLY A N 1
ATOM 1546 C CA . GLY A 1 199 ? -52.444 -9.799 -1.913 1.00 14.12 199 GLY A CA 1
ATOM 1547 C C . GLY A 1 199 ? -53.335 -9.851 -3.143 1.00 14.50 199 GLY A C 1
ATOM 1548 O O . GLY A 1 199 ? -54.304 -10.601 -3.186 1.00 14.40 199 GLY A O 1
ATOM 1549 N N . HIS A 1 200 ? -52.995 -9.085 -4.169 1.00 14.54 200 HIS A N 1
ATOM 1550 C CA . HIS A 1 200 ? -53.913 -8.974 -5.291 1.00 15.29 200 HIS A CA 1
ATOM 1551 C C . HIS A 1 200 ? -53.814 -10.140 -6.248 1.00 15.47 200 HIS A C 1
ATOM 1552 O O . HIS A 1 200 ? -54.480 -10.152 -7.279 1.00 16.63 200 HIS A O 1
ATOM 1559 N N . LYS A 1 201 ? -53.002 -11.138 -5.914 1.00 14.62 201 LYS A N 1
ATOM 1560 C CA . LYS A 1 201 ? -52.944 -12.382 -6.688 1.00 14.95 201 LYS A CA 1
ATOM 1561 C C . LYS A 1 201 ? -53.865 -13.468 -6.112 1.00 15.32 201 LYS A C 1
ATOM 1562 O O . LYS A 1 201 ? -54.059 -14.525 -6.742 1.00 15.59 201 LYS A O 1
ATOM 1568 N N . VAL A 1 202 ? -54.429 -13.199 -4.925 1.00 14.79 202 VAL A N 1
ATOM 1569 C CA . VAL A 1 202 ? -55.266 -14.165 -4.187 1.00 14.83 202 VAL A CA 1
ATOM 1570 C C . VAL A 1 202 ? -56.641 -13.576 -3.806 1.00 14.84 202 VAL A C 1
ATOM 1571 O O . VAL A 1 202 ? -57.242 -13.926 -2.780 1.00 15.65 202 VAL A O 1
ATOM 1575 N N . TYR A 1 203 ? -57.133 -12.684 -4.671 1.00 15.47 203 TYR A N 1
ATOM 1576 C CA . TYR A 1 203 ? -58.428 -12.010 -4.507 1.00 15.29 203 TYR A CA 1
ATOM 1577 C C . TYR A 1 203 ? -58.432 -11.028 -3.333 1.00 15.16 203 TYR A C 1
ATOM 1578 O O . TYR A 1 203 ? -59.493 -10.665 -2.797 1.00 15.59 203 TYR A O 1
ATOM 1587 N N . GLY A 1 204 ? -57.225 -10.623 -2.939 1.00 15.18 204 GLY A N 1
ATOM 1588 C CA . GLY A 1 204 ? -57.030 -9.563 -1.945 1.00 15.06 204 GLY A CA 1
ATOM 1589 C C . GLY A 1 204 ? -56.903 -8.189 -2.585 1.00 15.24 204 GLY A C 1
ATOM 1590 O O . GLY A 1 204 ? -56.845 -8.063 -3.823 1.00 15.47 204 GLY A O 1
ATOM 1591 N N . PRO A 1 205 ? -56.831 -7.142 -1.754 1.00 15.02 205 PRO A N 1
ATOM 1592 C CA . PRO A 1 205 ? -56.668 -5.824 -2.325 1.00 15.62 205 PRO A CA 1
ATOM 1593 C C . PRO A 1 205 ? -55.259 -5.587 -2.846 1.00 14.83 205 PRO A C 1
ATOM 1594 O O . PRO A 1 205 ? -54.298 -6.261 -2.444 1.00 13.85 205 PRO A O 1
ATOM 1598 N N . LYS A 1 206 ? -55.160 -4.634 -3.765 1.00 14.96 206 LYS A N 1
ATOM 1599 C CA . LYS A 1 206 ? -53.869 -4.124 -4.197 1.00 14.06 206 LYS A CA 1
ATOM 1600 C C . LYS A 1 206 ? -53.232 -3.281 -3.087 1.00 14.22 206 LYS A C 1
ATOM 1601 O O . LYS A 1 206 ? -53.928 -2.725 -2.214 1.00 15.22 206 LYS A O 1
ATOM 1607 N N . GLY A 1 207 ? -51.903 -3.198 -3.133 1.00 13.92 207 GLY A N 1
ATOM 1608 C CA . GLY A 1 207 ? -51.123 -2.444 -2.161 1.00 13.58 207 GLY A CA 1
ATOM 1609 C C . GLY A 1 207 ? -50.759 -3.180 -0.889 1.00 13.82 207 GLY A C 1
ATOM 1610 O O . GLY A 1 207 ? -50.279 -2.555 0.052 1.00 14.01 207 GLY A O 1
ATOM 1611 N N . ILE A 1 208 ? -50.929 -4.503 -0.860 1.00 13.29 208 ILE A N 1
ATOM 1612 C CA . ILE A 1 208 ? -50.496 -5.266 0.306 1.00 13.82 208 ILE A CA 1
ATOM 1613 C C . ILE A 1 208 ? -49.846 -6.594 -0.068 1.00 14.13 208 ILE A C 1
ATOM 1614 O O . ILE A 1 208 ? -50.239 -7.223 -1.021 1.00 13.88 208 ILE A O 1
ATOM 1619 N N . GLY A 1 209 ? -48.846 -7.015 0.681 1.00 13.81 209 GLY A N 1
ATOM 1620 C CA . GLY A 1 209 ? -48.351 -8.372 0.540 1.00 13.79 209 GLY A CA 1
ATOM 1621 C C . GLY A 1 209 ? -47.617 -8.692 1.821 1.00 13.57 209 GLY A C 1
ATOM 1622 O O . GLY A 1 209 ? -47.831 -8.037 2.846 1.00 13.44 209 GLY A O 1
ATOM 1623 N N . ALA A 1 210 ? -46.755 -9.697 1.776 1.00 13.38 210 ALA A N 1
ATOM 1624 C CA . ALA A 1 210 ? -45.973 -10.046 2.948 1.00 12.79 210 ALA A CA 1
ATOM 1625 C C . ALA A 1 210 ? -44.650 -10.710 2.595 1.00 13.51 210 ALA A C 1
ATOM 1626 O O . ALA A 1 210 ? -44.457 -11.175 1.468 1.00 13.74 210 ALA A O 1
ATOM 1628 N N . LEU A 1 211 ? -43.725 -10.704 3.551 1.00 13.31 211 LEU A N 1
ATOM 1629 C CA . LEU A 1 211 ? -42.505 -11.485 3.469 1.00 13.99 211 LEU A CA 1
ATOM 1630 C C . LEU A 1 211 ? -42.431 -12.326 4.738 1.00 13.84 211 LEU A C 1
ATOM 1631 O O . LEU A 1 211 ? -42.370 -11.775 5.844 1.00 13.77 211 LEU A O 1
ATOM 1636 N N . TYR A 1 212 ? -42.482 -13.649 4.575 1.00 13.69 212 TYR A N 1
ATOM 1637 C CA . TYR A 1 212 ? -42.098 -14.573 5.651 1.00 13.66 212 TYR A CA 1
ATOM 1638 C C . TYR A 1 212 ? -40.590 -14.452 5.902 1.00 14.14 212 TYR A C 1
ATOM 1639 O O . TYR A 1 212 ? -39.795 -14.533 4.962 1.00 14.02 212 TYR A O 1
ATOM 1648 N N . VAL A 1 213 ? -40.199 -14.260 7.157 1.00 13.97 213 VAL A N 1
ATOM 1649 C CA . VAL A 1 213 ? -38.790 -14.218 7.532 1.00 14.45 213 VAL A CA 1
ATOM 1650 C C . VAL A 1 213 ? -38.624 -15.131 8.728 1.00 14.75 213 VAL A C 1
ATOM 1651 O O . VAL A 1 213 ? -39.092 -14.833 9.832 1.00 15.54 213 VAL A O 1
ATOM 1655 N N . ARG A 1 214 ? -37.951 -16.249 8.506 1.00 15.43 214 ARG A N 1
ATOM 1656 C CA . ARG A 1 214 ? -37.683 -17.167 9.606 1.00 15.53 214 ARG A CA 1
ATOM 1657 C C . ARG A 1 214 ? -36.946 -16.432 10.724 1.00 16.44 214 ARG A C 1
ATOM 1658 O O . ARG A 1 214 ? -35.953 -15.741 10.481 1.00 17.70 214 ARG A O 1
ATOM 1666 N N . ASP A 1 215 ? -37.430 -16.608 11.955 1.00 16.89 215 ASP A N 1
ATOM 1667 C CA . ASP A 1 215 ? -36.795 -16.029 13.145 1.00 17.08 215 ASP A CA 1
ATOM 1668 C C . ASP A 1 215 ? -36.700 -14.509 12.996 1.00 17.99 215 ASP A C 1
ATOM 1669 O O . ASP A 1 215 ? -35.679 -13.902 13.326 1.00 18.67 215 ASP A O 1
ATOM 1674 N N . ALA A 1 216 ? -37.766 -13.890 12.494 1.00 16.57 216 ALA A N 1
ATOM 1675 C CA . ALA A 1 216 ? -37.778 -12.445 12.262 1.00 17.14 216 ALA A CA 1
ATOM 1676 C C . ALA A 1 216 ? -37.345 -11.626 13.491 1.00 18.99 216 ALA A C 1
ATOM 1677 O O . ALA A 1 216 ? -36.664 -10.617 13.349 1.00 19.39 216 ALA A O 1
ATOM 1679 N N . ARG A 1 217 ? -37.693 -12.106 14.684 1.00 19.71 217 ARG A N 1
ATOM 1680 C CA A ARG A 1 217 ? -37.393 -11.358 15.888 0.50 20.03 217 ARG A CA 1
ATOM 1681 C CA B ARG A 1 217 ? -37.414 -11.411 15.927 0.50 20.69 217 ARG A CA 1
ATOM 1682 C C . ARG A 1 217 ? -35.895 -11.172 16.038 1.00 22.01 217 ARG A C 1
ATOM 1683 O O . ARG A 1 217 ? -35.483 -10.181 16.566 1.00 22.79 217 ARG A O 1
ATOM 1698 N N . ASN A 1 218 ? -35.090 -12.115 15.580 1.00 20.15 218 ASN A N 1
ATOM 1699 C CA . ASN A 1 218 ? -33.642 -12.049 15.728 1.00 21.36 218 ASN A CA 1
ATOM 1700 C C . ASN A 1 218 ? -32.943 -11.805 14.394 1.00 21.11 218 ASN A C 1
ATOM 1701 O O . ASN A 1 218 ? -31.713 -11.925 14.283 1.00 23.86 218 ASN A O 1
ATOM 1706 N N . SER A 1 219 ? -33.723 -11.447 13.381 1.00 20.82 219 SER A N 1
ATOM 1707 C CA . SER A 1 219 ? -33.177 -11.243 12.045 1.00 21.33 219 SER A CA 1
ATOM 1708 C C . SER A 1 219 ? -32.255 -10.031 11.963 1.00 23.07 219 SER A C 1
ATOM 1709 O O . SER A 1 219 ? -32.552 -8.954 12.485 1.00 24.11 219 SER A O 1
ATOM 1712 N N . GLU A 1 220 ? -31.136 -10.206 11.279 1.00 23.18 220 GLU A N 1
ATOM 1713 C CA . GLU A 1 220 ? -30.233 -9.102 11.040 1.00 24.65 220 GLU A CA 1
ATOM 1714 C C . GLU A 1 220 ? -30.448 -8.464 9.675 1.00 22.76 220 GLU A C 1
ATOM 1715 O O . GLU A 1 220 ? -29.610 -7.698 9.227 1.00 22.85 220 GLU A O 1
ATOM 1721 N N . LEU A 1 221 ? -31.582 -8.751 9.036 1.00 22.17 221 LEU A N 1
ATOM 1722 C CA . LEU A 1 221 ? -31.887 -8.163 7.735 1.00 20.29 221 LEU A CA 1
ATOM 1723 C C . LEU A 1 221 ? -31.860 -6.667 7.863 1.00 19.73 221 LEU A C 1
ATOM 1724 O O . LEU A 1 221 ? -32.365 -6.134 8.838 1.00 20.53 221 LEU A O 1
ATOM 1729 N N . VAL A 1 222 ? -31.280 -5.986 6.883 1.00 18.94 222 VAL A N 1
ATOM 1730 C CA . VAL A 1 222 ? -31.315 -4.530 6.829 1.00 19.29 222 VAL A CA 1
ATOM 1731 C C . VAL A 1 222 ? -32.695 -4.103 6.296 1.00 18.20 222 VAL A C 1
ATOM 1732 O O . VAL A 1 222 ? -33.073 -4.492 5.187 1.00 18.75 222 VAL A O 1
ATOM 1736 N N . PRO A 1 223 ? -33.458 -3.329 7.092 1.00 16.47 223 PRO A N 1
ATOM 1737 C CA . PRO A 1 223 ? -34.767 -2.844 6.662 1.00 16.07 223 PRO A CA 1
ATOM 1738 C C . PRO A 1 223 ? -34.668 -2.070 5.342 1.00 16.74 223 PRO A C 1
ATOM 1739 O O . PRO A 1 223 ? -33.720 -1.299 5.142 1.00 17.81 223 PRO A O 1
ATOM 1743 N N . LEU A 1 224 ? -35.608 -2.331 4.436 1.00 16.69 224 LEU A N 1
ATOM 1744 C CA . LEU A 1 224 ? -35.728 -1.586 3.182 1.00 16.97 224 LEU A CA 1
ATOM 1745 C C . LEU A 1 224 ? -36.359 -0.226 3.492 1.00 16.76 224 LEU A C 1
ATOM 1746 O O . LEU A 1 224 ? -35.874 0.821 3.046 1.00 16.82 224 LEU A O 1
ATOM 1751 N N . ILE A 1 225 ? -37.442 -0.250 4.264 1.00 16.25 225 ILE A N 1
ATOM 1752 C CA . ILE A 1 225 ? -38.063 0.977 4.748 1.00 15.33 225 ILE A CA 1
ATOM 1753 C C . ILE A 1 225 ? -37.800 1.091 6.252 1.00 15.42 225 ILE A C 1
ATOM 1754 O O . ILE A 1 225 ? -38.368 0.338 7.036 1.00 15.67 225 ILE A O 1
ATOM 1759 N N . HIS A 1 226 ? -36.913 2.000 6.641 1.00 15.07 226 HIS A N 1
ATOM 1760 C CA . HIS A 1 226 ? -36.735 2.299 8.064 1.00 15.47 226 HIS A CA 1
ATOM 1761 C C . HIS A 1 226 ? -37.890 3.130 8.529 1.00 16.00 226 HIS A C 1
ATOM 1762 O O . HIS A 1 226 ? -38.353 4.012 7.815 1.00 16.35 226 HIS A O 1
ATOM 1769 N N . GLY A 1 227 ? -38.393 2.864 9.730 1.00 16.19 227 GLY A N 1
ATOM 1770 C CA . GLY A 1 227 ? -39.584 3.563 10.158 1.00 17.04 227 GLY A CA 1
ATOM 1771 C C . GLY A 1 227 ? -39.620 3.743 11.647 1.00 18.08 227 GLY A C 1
ATOM 1772 O O . GLY A 1 227 ? -38.578 3.820 12.290 1.00 20.37 227 GLY A O 1
ATOM 1773 N N . GLY A 1 228 ? -40.835 3.765 12.187 1.00 17.96 228 GLY A N 1
ATOM 1774 C CA . GLY A 1 228 ? -41.079 3.992 13.603 1.00 18.62 228 GLY A CA 1
ATOM 1775 C C . GLY A 1 228 ? -41.076 2.777 14.518 1.00 18.12 228 GLY A C 1
ATOM 1776 O O . GLY A 1 228 ? -41.248 2.940 15.714 1.00 19.81 228 GLY A O 1
ATOM 1777 N N . GLY A 1 229 ? -40.838 1.586 13.968 1.00 17.44 229 GLY A N 1
ATOM 1778 C CA . GLY A 1 229 ? -40.780 0.351 14.750 1.00 17.50 229 GLY A CA 1
ATOM 1779 C C . GLY A 1 229 ? -41.744 -0.720 14.280 1.00 16.07 229 GLY A C 1
ATOM 1780 O O . GLY A 1 229 ? -41.754 -1.829 14.808 1.00 16.02 229 GLY A O 1
ATOM 1781 N N . GLN A 1 230 ? -42.562 -0.391 13.287 1.00 15.39 230 GLN A N 1
ATOM 1782 C CA . GLN A 1 230 ? -43.491 -1.356 12.716 1.00 15.22 230 GLN A CA 1
ATOM 1783 C C . GLN A 1 230 ? -42.769 -2.599 12.218 1.00 14.32 230 GLN A C 1
ATOM 1784 O O . GLN A 1 230 ? -41.614 -2.544 11.779 1.00 14.40 230 GLN A O 1
ATOM 1790 N N . GLU A 1 231 ? -43.477 -3.720 12.301 1.00 14.37 231 GLU A N 1
ATOM 1791 C CA . GLU A 1 231 ? -43.022 -5.017 11.770 1.00 14.58 231 GLU A CA 1
ATOM 1792 C C . GLU A 1 231 ? -41.685 -5.431 12.383 1.00 15.23 231 GLU A C 1
ATOM 1793 O O . GLU A 1 231 ? -40.761 -5.818 11.682 1.00 15.06 231 GLU A O 1
ATOM 1799 N N . LEU A 1 232 ? -41.596 -5.305 13.708 1.00 15.31 232 LEU A N 1
ATOM 1800 C CA . LEU A 1 232 ? -40.403 -5.698 14.473 1.00 15.54 232 LEU A CA 1
ATOM 1801 C C . LEU A 1 232 ? -39.192 -4.873 14.067 1.00 15.96 232 LEU A C 1
ATOM 1802 O O . LEU A 1 232 ? -38.047 -5.301 14.233 1.00 17.88 232 LEU A O 1
ATOM 1807 N N . GLY A 1 233 ? -39.453 -3.687 13.529 1.00 14.62 233 GLY A N 1
ATOM 1808 C CA . GLY A 1 233 ? -38.393 -2.794 13.068 1.00 16.51 233 GLY A CA 1
ATOM 1809 C C . GLY A 1 233 ? -37.887 -3.147 11.680 1.00 15.25 233 GLY A C 1
ATOM 1810 O O . GLY A 1 233 ? -36.980 -2.491 11.159 1.00 16.53 233 GLY A O 1
ATOM 1811 N N . LEU A 1 234 ? -38.459 -4.192 11.081 1.00 14.71 234 LEU A N 1
ATOM 1812 C CA . LEU A 1 234 ? -38.014 -4.637 9.738 1.00 14.34 234 LEU A CA 1
ATOM 1813 C C . LEU A 1 234 ? -38.649 -3.904 8.553 1.00 14.08 234 LEU A C 1
ATOM 1814 O O . LEU A 1 234 ? -38.085 -3.905 7.451 1.00 15.04 234 LEU A O 1
ATOM 1819 N N . ARG A 1 235 ? -39.818 -3.302 8.771 1.00 14.86 235 ARG A N 1
ATOM 1820 C CA . ARG A 1 235 ? -40.577 -2.662 7.685 1.00 13.91 235 ARG A CA 1
ATOM 1821 C C . ARG A 1 235 ? -41.418 -1.499 8.203 1.00 14.18 235 ARG A C 1
ATOM 1822 O O . ARG A 1 235 ? -42.468 -1.703 8.843 1.00 14.52 235 ARG A O 1
ATOM 1830 N N . GLY A 1 236 ? -40.942 -0.285 7.925 1.00 14.50 236 GLY A N 1
ATOM 1831 C CA . GLY A 1 236 ? -41.588 0.936 8.395 1.00 14.84 236 GLY A CA 1
ATOM 1832 C C . GLY A 1 236 ? -42.777 1.401 7.585 1.00 15.32 236 GLY A C 1
ATOM 1833 O O . GLY A 1 236 ? -43.061 0.861 6.516 1.00 15.59 236 GLY A O 1
ATOM 1834 N N . GLY A 1 237 ? -43.458 2.428 8.094 1.00 15.96 237 GLY A N 1
ATOM 1835 C CA . GLY A 1 237 ? -44.687 2.946 7.485 1.00 16.19 237 GLY A CA 1
ATOM 1836 C C . GLY A 1 237 ? -45.900 2.568 8.315 1.00 15.75 237 GLY A C 1
ATOM 1837 O O . GLY A 1 237 ? -45.966 1.456 8.844 1.00 14.84 237 GLY A O 1
ATOM 1838 N N . THR A 1 238 ? -46.878 3.460 8.429 1.00 14.19 238 THR A N 1
ATOM 1839 C CA . THR A 1 238 ? -48.032 3.067 9.241 1.00 16.59 238 THR A CA 1
ATOM 1840 C C . THR A 1 238 ? -48.809 1.903 8.660 1.00 15.81 238 THR A C 1
ATOM 1841 O O . THR A 1 238 ? -49.055 1.822 7.456 1.00 15.76 238 THR A O 1
ATOM 1845 N N . SER A 1 239 ? -49.105 0.959 9.548 1.00 15.35 239 SER A N 1
ATOM 1846 C CA . SER A 1 239 ? -49.771 -0.277 9.177 1.00 15.02 239 SER A CA 1
ATOM 1847 C C . SER A 1 239 ? -51.108 0.053 8.540 1.00 14.94 239 SER A C 1
ATOM 1848 O O . SER A 1 239 ? -51.950 0.713 9.155 1.00 15.63 239 SER A O 1
ATOM 1851 N N . PRO A 1 240 ? -51.315 -0.389 7.292 1.00 14.45 240 PRO A N 1
ATOM 1852 C CA . PRO A 1 240 ? -52.583 -0.047 6.629 1.00 14.22 240 PRO A CA 1
ATOM 1853 C C . PRO A 1 240 ? -53.701 -1.030 6.971 1.00 14.32 240 PRO A C 1
ATOM 1854 O O . PRO A 1 240 ? -53.945 -1.991 6.229 1.00 14.20 240 PRO A O 1
ATOM 1858 N N . THR A 1 241 ? -54.404 -0.761 8.067 1.00 14.93 241 THR A N 1
ATOM 1859 C CA . THR A 1 241 ? -55.246 -1.787 8.652 1.00 15.56 241 THR A CA 1
ATOM 1860 C C . THR A 1 241 ? -56.284 -2.356 7.697 1.00 14.95 241 THR A C 1
ATOM 1861 O O . THR A 1 241 ? -56.408 -3.544 7.635 1.00 13.78 241 THR A O 1
ATOM 1865 N N . PRO A 1 242 ? -56.949 -1.523 6.892 1.00 14.40 242 PRO A N 1
ATOM 1866 C CA . PRO A 1 242 ? -57.919 -2.116 5.960 1.00 14.77 242 PRO A CA 1
ATOM 1867 C C . PRO A 1 242 ? -57.298 -3.148 5.007 1.00 14.21 242 PRO A C 1
ATOM 1868 O O . PRO A 1 242 ? -57.864 -4.232 4.800 1.00 14.08 242 PRO A O 1
ATOM 1872 N N . LEU A 1 243 ? -56.132 -2.824 4.447 1.00 13.92 243 LEU A N 1
ATOM 1873 C CA . LEU A 1 243 ? -55.418 -3.730 3.517 1.00 13.69 243 LEU A CA 1
ATOM 1874 C C . LEU A 1 243 ? -54.957 -5.031 4.194 1.00 14.19 243 LEU A C 1
ATOM 1875 O O . LEU A 1 243 ? -55.063 -6.134 3.630 1.00 13.76 243 LEU A O 1
ATOM 1880 N N . ILE A 1 244 ? -54.467 -4.900 5.424 1.00 14.06 244 ILE A N 1
ATOM 1881 C CA . ILE A 1 244 ? -54.035 -6.060 6.189 1.00 14.18 244 ILE A CA 1
ATOM 1882 C C . ILE A 1 244 ? -55.229 -6.979 6.515 1.00 13.87 244 ILE A C 1
ATOM 1883 O O . ILE A 1 244 ? -55.176 -8.195 6.279 1.00 13.10 244 ILE A O 1
ATOM 1888 N N . VAL A 1 245 ? -56.305 -6.386 7.035 1.00 13.12 245 VAL A N 1
ATOM 1889 C CA . VAL A 1 245 ? -57.539 -7.130 7.323 1.00 13.85 245 VAL A CA 1
ATOM 1890 C C . VAL A 1 245 ? -58.061 -7.845 6.062 1.00 14.14 245 VAL A C 1
ATOM 1891 O O . VAL A 1 245 ? -58.389 -9.030 6.099 1.00 14.32 245 VAL A O 1
ATOM 1895 N N . GLY A 1 246 ? -58.088 -7.136 4.941 1.00 14.33 246 GLY A N 1
ATOM 1896 C CA . GLY A 1 246 ? -58.590 -7.704 3.700 1.00 14.73 246 GLY A CA 1
ATOM 1897 C C . GLY A 1 246 ? -57.743 -8.870 3.240 1.00 14.13 246 GLY A C 1
ATOM 1898 O O . GLY A 1 246 ? -58.276 -9.851 2.721 1.00 14.60 246 GLY A O 1
ATOM 1899 N N . LEU A 1 247 ? -56.430 -8.769 3.439 1.00 14.35 247 LEU A N 1
ATOM 1900 C CA . LEU A 1 247 ? -55.538 -9.850 3.052 1.00 13.83 247 LEU A CA 1
ATOM 1901 C C . LEU A 1 247 ? -55.826 -11.116 3.863 1.00 14.88 247 LEU A C 1
ATOM 1902 O O . LEU A 1 247 ? -55.866 -12.221 3.311 1.00 14.61 247 LEU A O 1
ATOM 1907 N N . GLY A 1 248 ? -56.055 -10.954 5.163 1.00 14.86 248 GLY A N 1
ATOM 1908 C CA . GLY A 1 248 ? -56.416 -12.103 5.991 1.00 15.06 248 GLY A CA 1
ATOM 1909 C C . GLY A 1 248 ? -57.687 -12.788 5.513 1.00 15.55 248 GLY A C 1
ATOM 1910 O O . GLY A 1 248 ? -57.769 -14.022 5.488 1.00 16.69 248 GLY A O 1
ATOM 1911 N N . VAL A 1 249 ? -58.682 -11.983 5.141 1.00 14.17 249 VAL A N 1
ATOM 1912 C CA . VAL A 1 249 ? -59.981 -12.502 4.717 1.00 15.58 249 VAL A CA 1
ATOM 1913 C C . VAL A 1 249 ? -59.836 -13.249 3.397 1.00 15.68 249 VAL A C 1
ATOM 1914 O O . VAL A 1 249 ? -60.470 -14.286 3.192 1.00 16.34 249 VAL A O 1
ATOM 1918 N N . ALA A 1 250 ? -58.992 -12.715 2.516 1.00 14.64 250 ALA A N 1
ATOM 1919 C CA . ALA A 1 250 ? -58.723 -13.346 1.224 1.00 15.24 250 ALA A CA 1
ATOM 1920 C C . ALA A 1 250 ? -58.126 -14.736 1.400 1.00 15.74 250 ALA A C 1
ATOM 1921 O O . ALA A 1 250 ? -58.552 -15.682 0.755 1.00 16.56 250 ALA A O 1
ATOM 1923 N N . VAL A 1 251 ? -57.145 -14.843 2.297 1.00 14.92 251 VAL A N 1
ATOM 1924 C CA . VAL A 1 251 ? -56.461 -16.105 2.567 1.00 17.11 251 VAL A CA 1
ATOM 1925 C C . VAL A 1 251 ? -57.462 -17.094 3.165 1.00 17.39 251 VAL A C 1
ATOM 1926 O O . VAL A 1 251 ? -57.540 -18.257 2.742 1.00 18.05 251 VAL A O 1
ATOM 1930 N N . GLU A 1 252 ? -58.254 -16.607 4.115 1.00 17.31 252 GLU A N 1
ATOM 1931 C CA . GLU A 1 252 ? -59.179 -17.476 4.807 1.00 19.85 252 GLU A CA 1
ATOM 1932 C C . GLU A 1 252 ? -60.229 -18.075 3.897 1.00 20.88 252 GLU A C 1
ATOM 1933 O O . GLU A 1 252 ? -60.596 -19.231 4.076 1.00 23.49 252 GLU A O 1
ATOM 1939 N N . HIS A 1 253 ? -60.722 -17.287 2.946 1.00 19.57 253 HIS A N 1
ATOM 1940 C CA . HIS A 1 253 ? -61.802 -17.725 2.061 1.00 21.14 253 HIS A CA 1
ATOM 1941 C C . HIS A 1 253 ? -61.362 -18.029 0.644 1.00 20.69 253 HIS A C 1
ATOM 1942 O O . HIS A 1 253 ? -62.166 -17.927 -0.295 1.00 24.03 253 HIS A O 1
ATOM 1949 N N . PHE A 1 254 ? -60.101 -18.440 0.475 1.00 19.49 254 PHE A N 1
ATOM 1950 C CA . PHE A 1 254 ? -59.522 -18.683 -0.855 1.00 18.57 254 PHE A CA 1
ATOM 1951 C C . PHE A 1 254 ? -60.258 -19.839 -1.515 1.00 19.72 254 PHE A C 1
ATOM 1952 O O . PHE A 1 254 ? -60.550 -20.818 -0.877 1.00 20.72 254 PHE A O 1
ATOM 1960 N N . PRO A 1 255 ? -60.594 -19.720 -2.791 1.00 20.07 255 PRO A N 1
ATOM 1961 C CA . PRO A 1 255 ? -61.487 -20.684 -3.394 1.00 21.21 255 PRO A CA 1
ATOM 1962 C C . PRO A 1 255 ? -60.923 -22.080 -3.393 1.00 22.24 255 PRO A C 1
ATOM 1963 O O . PRO A 1 255 ? -59.738 -22.289 -3.621 1.00 21.90 255 PRO A O 1
ATOM 1967 N N . SER A 1 256 ? -61.820 -23.018 -3.133 1.00 24.19 256 SER A N 1
ATOM 1968 C CA . SER A 1 256 ? -61.461 -24.395 -2.976 1.00 25.91 256 SER A CA 1
ATOM 1969 C C . SER A 1 256 ? -61.695 -25.183 -4.237 1.00 27.81 256 SER A C 1
ATOM 1970 O O . SER A 1 256 ? -61.263 -26.269 -4.317 1.00 30.92 256 SER A O 1
ATOM 1973 N N . GLU A 1 257 ? -62.396 -24.664 -5.217 1.00 27.57 257 GLU A N 1
ATOM 1974 C CA . GLU A 1 257 ? -62.743 -25.531 -6.380 1.00 28.46 257 GLU A CA 1
ATOM 1975 C C . GLU A 1 257 ? -62.506 -24.834 -7.681 1.00 27.03 257 GLU A C 1
ATOM 1976 O O . GLU A 1 257 ? -62.519 -23.644 -7.648 1.00 26.90 257 GLU A O 1
ATOM 1982 N N . ALA A 1 258 ? -62.286 -25.498 -8.816 1.00 26.52 258 ALA A N 1
ATOM 1983 C CA . ALA A 1 258 ? -61.968 -24.696 -9.976 1.00 27.28 258 ALA A CA 1
ATOM 1984 C C . ALA A 1 258 ? -63.145 -23.895 -10.476 1.00 27.62 258 ALA A C 1
ATOM 1985 O O . ALA A 1 258 ? -64.278 -24.164 -10.137 1.00 28.79 258 ALA A O 1
ATOM 1987 N N . SER A 1 259 ? -62.912 -22.872 -11.293 1.00 28.82 259 SER A N 1
ATOM 1988 C CA . SER A 1 259 ? -62.118 -21.607 -11.153 1.00 28.27 259 SER A CA 1
ATOM 1989 C C . SER A 1 259 ? -63.280 -20.979 -11.736 1.00 31.69 259 SER A C 1
ATOM 1990 O O . SER A 1 259 ? -63.252 -20.452 -12.792 1.00 27.44 259 SER A O 1
ATOM 1993 N N . ALA A 1 260 ? -64.302 -21.095 -10.926 1.00 35.40 260 ALA A N 1
ATOM 1994 C CA . ALA A 1 260 ? -65.575 -21.689 -11.232 1.00 35.13 260 ALA A CA 1
ATOM 1995 C C . ALA A 1 260 ? -65.674 -22.302 -12.592 1.00 31.92 260 ALA A C 1
ATOM 1996 O O . ALA A 1 260 ? -64.795 -22.989 -13.157 1.00 29.55 260 ALA A O 1
ATOM 1998 N N . GLN A 1 261 ? -66.820 -21.926 -13.112 1.00 31.99 261 GLN A N 1
ATOM 1999 C CA . GLN A 1 261 ? -67.312 -22.295 -14.369 1.00 31.36 261 GLN A CA 1
ATOM 2000 C C . GLN A 1 261 ? -66.369 -21.741 -15.411 1.00 30.83 261 GLN A C 1
ATOM 2001 O O . GLN A 1 261 ? -66.234 -22.325 -16.469 1.00 30.77 261 GLN A O 1
ATOM 2003 N N . GLN A 1 262 ? -65.695 -20.635 -15.140 1.00 27.59 262 GLN A N 1
ATOM 2004 C CA . GLN A 1 262 ? -64.901 -20.031 -16.204 1.00 27.46 262 GLN A CA 1
ATOM 2005 C C . GLN A 1 262 ? -63.872 -21.008 -16.728 1.00 29.36 262 GLN A C 1
ATOM 2006 O O . GLN A 1 262 ? -63.651 -21.075 -17.944 1.00 28.30 262 GLN A O 1
ATOM 2012 N N . THR A 1 263 ? -63.291 -21.813 -15.860 1.00 28.41 263 THR A N 1
ATOM 2013 C CA . THR A 1 263 ? -62.133 -22.552 -16.271 1.00 30.55 263 THR A CA 1
ATOM 2014 C C . THR A 1 263 ? -62.570 -23.624 -17.286 1.00 34.55 263 THR A C 1
ATOM 2015 O O . THR A 1 263 ? -61.856 -24.459 -17.750 1.00 32.76 263 THR A O 1
ATOM 2019 N N . GLU A 1 264 ? -63.779 -23.464 -17.771 1.00 38.07 264 GLU A N 1
ATOM 2020 C CA . GLU A 1 264 ? -64.219 -24.229 -18.958 1.00 36.35 264 GLU A CA 1
ATOM 2021 C C . GLU A 1 264 ? -64.725 -23.301 -20.088 1.00 37.35 264 GLU A C 1
ATOM 2022 O O . GLU A 1 264 ? -65.930 -23.199 -20.267 1.00 39.46 264 GLU A O 1
ATOM 2028 N N . PHE A 1 265 ? -63.875 -22.538 -20.793 1.00 36.08 265 PHE A N 1
ATOM 2029 C CA . PHE A 1 265 ? -62.403 -22.573 -21.043 1.00 30.40 265 PHE A CA 1
ATOM 2030 C C . PHE A 1 265 ? -61.736 -23.811 -21.548 1.00 31.51 265 PHE A C 1
ATOM 2031 O O . PHE A 1 265 ? -61.142 -23.807 -22.645 1.00 31.88 265 PHE A O 1
ATOM 2039 N N . GLU A 1 266 ? -61.786 -24.846 -20.743 1.00 32.76 266 GLU A N 1
ATOM 2040 C CA . GLU A 1 266 ? -61.154 -26.065 -21.121 1.00 24.39 266 GLU A CA 1
ATOM 2041 C C . GLU A 1 266 ? -61.845 -26.694 -22.335 1.00 25.18 266 GLU A C 1
ATOM 2042 O O . GLU A 1 266 ? -61.209 -27.418 -23.072 1.00 37.52 266 GLU A O 1
ATOM 2048 N N . LYS A 1 267 ? -63.124 -26.386 -22.560 1.00 28.37 267 LYS A N 1
ATOM 2049 C CA . LYS A 1 267 ? -63.857 -26.882 -23.731 1.00 29.28 267 LYS A CA 1
ATOM 2050 C C . LYS A 1 267 ? -63.751 -25.934 -24.945 1.00 32.50 267 LYS A C 1
ATOM 2051 O O . LYS A 1 267 ? -64.166 -26.245 -26.078 1.00 43.33 267 LYS A O 1
ATOM 2057 N N . ILE A 1 268 ? -63.299 -24.709 -24.708 1.00 34.49 268 ILE A N 1
ATOM 2058 C CA . ILE A 1 268 ? -63.081 -23.755 -25.808 1.00 33.57 268 ILE A CA 1
ATOM 2059 C C . ILE A 1 268 ? -61.713 -23.952 -26.486 1.00 33.80 268 ILE A C 1
ATOM 2060 O O . ILE A 1 268 ? -61.626 -24.065 -27.708 1.00 35.39 268 ILE A O 1
ATOM 2065 N N . ILE A 1 269 ? -60.676 -24.051 -25.661 1.00 33.30 269 ILE A N 1
ATOM 2066 C CA . ILE A 1 269 ? -59.298 -23.886 -26.080 1.00 30.97 269 ILE A CA 1
ATOM 2067 C C . ILE A 1 269 ? -58.889 -24.942 -27.118 1.00 32.70 269 ILE A C 1
ATOM 2068 O O . ILE A 1 269 ? -58.041 -24.700 -27.963 1.00 32.19 269 ILE A O 1
ATOM 2073 N N . ASN A 1 270 ? -59.519 -26.111 -27.026 1.00 35.33 270 ASN A N 1
ATOM 2074 C CA . ASN A 1 270 ? -59.242 -27.244 -27.903 1.00 37.29 270 ASN A CA 1
ATOM 2075 C C . ASN A 1 270 ? -59.830 -27.120 -29.308 1.00 37.94 270 ASN A C 1
ATOM 2076 O O . ASN A 1 270 ? -59.464 -27.883 -30.211 1.00 41.31 270 ASN A O 1
ATOM 2081 N N . GLU A 1 271 ? -60.723 -26.149 -29.503 1.00 37.60 271 GLU A N 1
ATOM 2082 C CA . GLU A 1 271 ? -61.153 -25.786 -30.850 1.00 34.15 271 GLU A CA 1
ATOM 2083 C C . GLU A 1 271 ? -60.022 -25.082 -31.617 1.00 33.86 271 GLU A C 1
ATOM 2084 O O . GLU A 1 271 ? -60.178 -24.697 -32.792 1.00 33.67 271 GLU A O 1
ATOM 2090 N N . TYR A 1 272 ? -58.882 -24.912 -30.938 1.00 31.52 272 TYR A N 1
ATOM 2091 C CA . TYR A 1 272 ? -57.746 -24.233 -31.549 1.00 30.72 272 TYR A CA 1
ATOM 2092 C C . TYR A 1 272 ? -56.494 -25.114 -31.564 1.00 30.31 272 TYR A C 1
ATOM 2093 O O . TYR A 1 272 ? -56.359 -26.023 -30.774 1.00 31.06 272 TYR A O 1
ATOM 2102 N N . SER A 1 273 ? -55.571 -24.828 -32.471 1.00 30.08 273 SER A N 1
ATOM 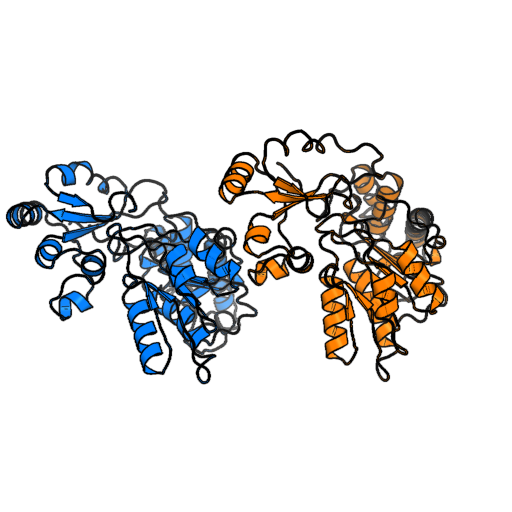2103 C CA A SER A 1 273 ? -54.333 -25.589 -32.599 0.50 29.09 273 SER A CA 1
ATOM 2104 C CA B SER A 1 273 ? -54.361 -25.589 -32.617 0.50 28.80 273 SER A CA 1
ATOM 2105 C C . SER A 1 273 ? -53.168 -24.884 -31.975 1.00 27.95 273 SER A C 1
ATOM 2106 O O . SER A 1 273 ? -52.777 -23.801 -32.362 1.00 26.33 273 SER A O 1
ATOM 2111 N N . PHE A 1 274 ? -52.644 -25.524 -30.958 1.00 28.11 274 PHE A N 1
ATOM 2112 C CA . PHE A 1 274 ? -51.611 -24.910 -30.132 1.00 25.90 274 PHE A CA 1
ATOM 2113 C C . PHE A 1 274 ? -50.689 -25.923 -29.436 1.00 26.29 274 PHE A C 1
ATOM 2114 O O . PHE A 1 274 ? -51.009 -27.110 -29.337 1.00 27.63 274 PHE A O 1
ATOM 2122 N N . SER A 1 275 ? -49.566 -25.416 -28.926 1.00 26.50 275 SER A N 1
ATOM 2123 C CA . SER A 1 275 ? -48.654 -26.157 -28.063 1.00 26.78 275 SER A CA 1
ATOM 2124 C C . SER A 1 275 ? -48.603 -25.443 -26.713 1.00 25.07 275 SER A C 1
ATOM 2125 O O . SER A 1 275 ? -48.451 -24.228 -26.679 1.00 24.36 275 SER A O 1
ATOM 2128 N N . ARG A 1 276 ? -48.746 -26.176 -25.612 1.00 24.73 276 ARG A N 1
ATOM 2129 C CA . ARG A 1 276 ? -48.697 -25.537 -24.316 1.00 23.11 276 ARG A CA 1
ATOM 2130 C C . ARG A 1 276 ? -47.286 -25.568 -23.765 1.00 23.02 276 ARG A C 1
ATOM 2131 O O . ARG A 1 276 ? -46.695 -26.634 -23.587 1.00 25.85 276 ARG A O 1
ATOM 2139 N N . ASN A 1 277 ? -46.754 -24.385 -23.497 1.00 21.44 277 ASN A N 1
ATOM 2140 C CA . ASN A 1 277 ? -45.444 -24.259 -22.882 1.00 19.87 277 ASN A CA 1
ATOM 2141 C C . ASN A 1 277 ? -45.469 -24.636 -21.405 1.00 20.77 277 ASN A C 1
ATOM 2142 O O . ASN A 1 277 ? -46.414 -24.304 -20.680 1.00 22.05 277 ASN A O 1
ATOM 2147 N N . SER A 1 278 ? -44.440 -25.368 -20.980 1.00 21.00 278 SER A N 1
ATOM 2148 C CA . SER A 1 278 ? -44.418 -25.989 -19.651 1.00 21.00 278 SER A CA 1
ATOM 2149 C C . SER A 1 278 ? -45.655 -26.877 -19.430 1.00 23.38 278 SER A C 1
ATOM 2150 O O . SER A 1 278 ? -46.169 -26.977 -18.309 1.00 24.86 278 SER A O 1
ATOM 2153 N N . GLY A 1 279 ? -46.131 -27.521 -20.496 1.00 23.70 279 GLY A N 1
ATOM 2154 C CA . GLY A 1 279 ? -47.402 -28.278 -20.449 1.00 26.54 279 GLY A CA 1
ATOM 2155 C C . GLY A 1 279 ? -47.541 -29.444 -19.473 1.00 28.54 279 GLY A C 1
ATOM 2156 O O . GLY A 1 279 ? -48.659 -29.822 -19.092 1.00 33.81 279 GLY A O 1
ATOM 2157 N N . ASP A 1 280 ? -46.414 -30.037 -19.085 1.00 26.12 280 ASP A N 1
ATOM 2158 C CA . ASP A 1 280 ? -46.408 -31.117 -18.100 1.00 28.28 280 ASP A CA 1
ATOM 2159 C C . ASP A 1 280 ? -46.053 -30.642 -16.698 1.00 26.32 280 ASP A C 1
ATOM 2160 O O . ASP A 1 280 ? -46.047 -31.441 -15.758 1.00 29.42 280 ASP A O 1
ATOM 2165 N N . ASN A 1 281 ? -45.752 -29.354 -16.559 1.00 25.28 281 ASN A N 1
ATOM 2166 C CA . ASN A 1 281 ? -45.176 -28.818 -15.322 1.00 24.68 281 ASN A CA 1
ATOM 2167 C C . ASN A 1 281 ? -45.904 -27.570 -14.820 1.00 23.95 281 ASN A C 1
ATOM 2168 O O . ASN A 1 281 ? -45.555 -27.004 -13.770 1.00 25.02 281 ASN A O 1
ATOM 2173 N N . ALA A 1 282 ? -46.929 -27.160 -15.562 1.00 23.31 282 ALA A N 1
ATOM 2174 C CA . ALA A 1 282 ? -47.689 -25.953 -15.238 1.00 21.58 282 ALA A CA 1
ATOM 2175 C C . ALA A 1 282 ? -48.972 -26.234 -14.441 1.00 23.05 282 ALA A C 1
ATOM 2176 O O . ALA A 1 282 ? -49.623 -27.273 -14.616 1.00 23.36 282 ALA A O 1
ATOM 2178 N N . LEU A 1 283 ? -49.305 -25.301 -13.547 1.00 23.83 283 LEU A N 1
ATOM 2179 C CA . LEU A 1 283 ? -50.605 -25.259 -12.869 1.00 24.33 283 LEU A CA 1
ATOM 2180 C C . LEU A 1 283 ? -51.764 -25.205 -13.850 1.00 22.76 283 LEU A C 1
ATOM 2181 O O . LEU A 1 283 ? -51.633 -24.609 -14.930 1.00 23.25 283 LEU A O 1
ATOM 2186 N N . SER A 1 284 ? -52.903 -25.791 -13.451 1.00 22.89 284 SER A N 1
ATOM 2187 C CA . SER A 1 284 ? -54.096 -25.883 -14.298 1.00 23.80 284 SER A CA 1
ATOM 2188 C C . SER A 1 284 ? -54.696 -24.519 -14.633 1.00 22.40 284 SER A C 1
ATOM 2189 O O . SER A 1 284 ? -55.513 -24.396 -15.544 1.00 23.42 284 SER A O 1
ATOM 2192 N N . THR A 1 285 ? -54.300 -23.498 -13.881 1.00 22.17 285 THR A N 1
ATOM 2193 C CA . THR A 1 285 ? -54.878 -22.174 -14.050 1.00 20.03 285 THR A CA 1
ATOM 2194 C C . THR A 1 285 ? -54.036 -21.202 -14.886 1.00 20.27 285 THR A C 1
ATOM 2195 O O . THR A 1 285 ? -54.490 -20.093 -15.189 1.00 19.48 285 THR A O 1
ATOM 2199 N N . THR A 1 286 ? -52.817 -21.584 -15.260 1.00 19.44 286 THR A N 1
ATOM 2200 C CA . THR A 1 286 ? -52.150 -20.820 -16.330 1.00 19.67 286 THR A CA 1
ATOM 2201 C C . THR A 1 286 ? -51.738 -21.613 -17.548 1.00 19.47 286 THR A C 1
ATOM 2202 O O . THR A 1 286 ? -50.984 -22.559 -17.470 1.00 21.04 286 THR A O 1
ATOM 2206 N N . TRP A 1 287 ? -52.269 -21.186 -18.687 1.00 19.77 287 TRP A N 1
ATOM 2207 C CA . TRP A 1 287 ? -52.052 -21.848 -19.963 1.00 19.20 287 TRP A CA 1
ATOM 2208 C C . TRP A 1 287 ? -51.256 -20.907 -20.825 1.00 18.06 287 TRP A C 1
ATOM 2209 O O . TRP A 1 287 ? -51.818 -19.965 -21.398 1.00 18.62 287 TRP A O 1
ATOM 2220 N N . ASN A 1 288 ? -49.939 -21.112 -20.878 1.00 18.05 288 ASN A N 1
ATOM 2221 C CA . ASN A 1 288 ? -49.076 -20.349 -21.774 1.00 17.97 288 ASN A CA 1
ATOM 2222 C C . ASN A 1 288 ? -48.975 -21.182 -23.032 1.00 18.97 288 ASN A C 1
ATOM 2223 O O . ASN A 1 288 ? -48.403 -22.274 -23.027 1.00 19.08 288 ASN A O 1
ATOM 2228 N N . VAL A 1 289 ? -49.587 -20.678 -24.095 1.00 18.55 289 VAL A N 1
ATOM 2229 C CA . VAL A 1 289 ? -49.756 -21.456 -25.322 1.00 18.65 289 VAL A CA 1
ATOM 2230 C C . VAL A 1 289 ? -49.222 -20.773 -26.579 1.00 19.22 289 VAL A C 1
ATOM 2231 O O . VAL A 1 289 ? -49.412 -19.583 -26.794 1.00 19.56 289 VAL A O 1
ATOM 2235 N N . THR A 1 290 ? -48.546 -21.557 -27.404 1.00 20.73 290 THR A N 1
ATOM 2236 C CA . THR A 1 290 ? -48.036 -21.084 -28.678 1.00 20.78 290 THR A CA 1
ATOM 2237 C C . THR A 1 290 ? -48.919 -21.661 -29.776 1.00 21.71 290 THR A C 1
ATOM 2238 O O . THR A 1 290 ? -48.924 -22.861 -29.994 1.00 22.76 290 THR A O 1
ATOM 2242 N N . PHE A 1 291 ? -49.687 -20.813 -30.444 1.00 20.36 291 PHE A N 1
ATOM 2243 C CA . PHE A 1 291 ? -50.477 -21.278 -31.568 1.00 22.84 291 PHE A CA 1
ATOM 2244 C C . PHE A 1 291 ? -49.565 -21.592 -32.744 1.00 24.15 291 PHE A C 1
ATOM 2245 O O . PHE A 1 291 ? -48.449 -21.052 -32.865 1.00 26.77 291 PHE A O 1
ATOM 2253 N N . GLU A 1 292 ? -50.123 -22.483 -33.560 1.00 24.31 292 GLU A N 1
ATOM 2254 C CA . GLU A 1 292 ? -49.472 -23.171 -34.645 1.00 26.10 292 GLU A CA 1
ATOM 2255 C C . GLU A 1 292 ? -48.943 -22.241 -35.694 1.00 25.97 292 GLU A C 1
ATOM 2256 O O . GLU A 1 292 ? -47.852 -22.432 -36.174 1.00 29.11 292 GLU A O 1
ATOM 2262 N N . ASN A 1 293 ? -49.690 -21.223 -36.056 1.00 26.95 293 ASN A N 1
ATOM 2263 C CA . ASN A 1 293 ? -49.154 -20.345 -37.098 1.00 27.60 293 ASN A CA 1
ATOM 2264 C C . ASN A 1 293 ? -49.791 -18.957 -37.003 1.00 28.32 293 ASN A C 1
ATOM 2265 O O . ASN A 1 293 ? -50.699 -18.872 -36.251 1.00 26.69 293 ASN A O 1
ATOM 2270 N N . ASP A 1 294 ? -49.442 -17.921 -37.769 1.00 27.37 294 ASP A N 1
ATOM 2271 C CA . ASP A 1 294 ? -50.092 -16.642 -37.550 1.00 28.04 294 ASP A CA 1
ATOM 2272 C C . ASP A 1 294 ? -51.572 -16.648 -37.915 1.00 28.15 294 ASP A C 1
ATOM 2273 O O . ASP A 1 294 ? -52.330 -15.827 -37.409 1.00 28.40 294 ASP A O 1
ATOM 2278 N N . ASP A 1 295 ? -51.997 -17.584 -38.772 1.00 28.73 295 ASP A N 1
ATOM 2279 C CA . ASP A 1 295 ? -53.406 -17.654 -39.189 1.00 27.50 295 ASP A CA 1
ATOM 2280 C C . ASP A 1 295 ? -54.298 -18.144 -38.053 1.00 26.75 295 ASP A C 1
ATOM 2281 O O . ASP A 1 295 ? -55.427 -17.655 -37.889 1.00 27.74 295 ASP A O 1
ATOM 2286 N N . GLU A 1 296 ? -53.770 -19.085 -37.271 1.00 25.12 296 GLU A N 1
ATOM 2287 C CA . GLU A 1 296 ? -54.475 -19.621 -36.122 1.00 26.29 296 GLU A CA 1
ATOM 2288 C C . GLU A 1 296 ? -54.616 -18.546 -35.035 1.00 26.48 296 GLU A C 1
ATOM 2289 O O . GLU A 1 296 ? -55.649 -18.442 -34.388 1.00 27.42 296 GLU A O 1
ATOM 2295 N N . VAL A 1 297 ? -53.577 -17.741 -34.864 1.00 25.08 297 VAL A N 1
ATOM 2296 C CA . VAL A 1 297 ? -53.621 -16.634 -33.918 1.00 26.61 297 VAL A CA 1
ATOM 2297 C C . VAL A 1 297 ? -54.745 -15.670 -34.286 1.00 27.65 297 VAL A C 1
ATOM 2298 O O . VAL A 1 297 ? -55.492 -15.207 -33.417 1.00 28.92 297 VAL A O 1
ATOM 2302 N N . LYS A 1 298 ? -54.838 -15.361 -35.580 1.00 26.78 298 LYS A N 1
ATOM 2303 C CA . LYS A 1 298 ? -55.817 -14.402 -36.084 1.00 29.53 298 LYS A CA 1
ATOM 2304 C C . LYS A 1 298 ? -57.241 -14.889 -35.846 1.00 29.57 298 LYS A C 1
ATOM 2305 O O . LYS A 1 298 ? -58.100 -14.100 -35.456 1.00 30.47 298 LYS A O 1
ATOM 2311 N N . ARG A 1 299 ? -57.459 -16.183 -36.082 1.00 29.39 299 ARG A N 1
ATOM 2312 C CA . ARG A 1 299 ? -58.729 -16.861 -35.824 1.00 29.39 299 ARG A CA 1
ATOM 2313 C C . ARG A 1 299 ? -59.084 -16.763 -34.338 1.00 29.53 299 ARG A C 1
ATOM 2314 O O . ARG A 1 299 ? -60.169 -16.313 -33.990 1.00 31.30 299 ARG A O 1
ATOM 2322 N N . PHE A 1 300 ? -58.144 -17.145 -33.474 1.00 27.46 300 PHE A N 1
ATOM 2323 C CA . PHE A 1 300 ? -58.355 -17.122 -32.022 1.00 27.18 300 PHE A CA 1
ATOM 2324 C C . PHE A 1 300 ? -58.705 -15.740 -31.500 1.00 28.01 300 PHE A C 1
ATOM 2325 O O . PHE A 1 300 ? -59.643 -15.589 -30.733 1.00 30.29 300 PHE A O 1
ATOM 2333 N N . THR A 1 301 ? -57.965 -14.725 -31.926 1.00 28.69 301 THR A N 1
ATOM 2334 C CA . THR A 1 301 ? -58.176 -13.378 -31.381 1.00 30.20 301 THR A CA 1
ATOM 2335 C C . THR A 1 301 ? -59.440 -12.708 -31.916 1.00 30.89 301 THR A C 1
ATOM 2336 O O . THR A 1 301 ? -60.085 -11.940 -31.200 1.00 33.34 301 THR A O 1
ATOM 2340 N N . SER A 1 302 ? -59.796 -12.994 -33.164 1.00 30.90 302 SER A N 1
ATOM 2341 C CA . SER A 1 302 ? -61.028 -12.452 -33.733 1.00 33.42 302 SER A CA 1
ATOM 2342 C C . SER A 1 302 ? -62.279 -13.114 -33.156 1.00 35.20 302 SER A C 1
ATOM 2343 O O . SER A 1 302 ? -63.307 -12.455 -33.001 1.00 35.08 302 SER A O 1
ATOM 2346 N N . GLU A 1 303 ? -62.198 -14.410 -32.860 1.00 32.39 303 GLU A N 1
ATOM 2347 C CA . GLU A 1 303 ? -63.346 -15.123 -32.314 1.00 32.46 303 GLU A CA 1
ATOM 2348 C C . GLU A 1 303 ? -63.524 -14.887 -30.823 1.00 31.57 303 GLU A C 1
ATOM 2349 O O . GLU A 1 303 ? -64.645 -14.880 -30.335 1.00 32.68 303 GLU A O 1
ATOM 2355 N N . ARG A 1 304 ? -62.420 -14.683 -30.112 1.00 29.40 304 ARG A N 1
ATOM 2356 C CA . ARG A 1 304 ? -62.436 -14.555 -28.651 1.00 29.07 304 ARG A CA 1
ATOM 2357 C C . ARG A 1 304 ? -61.905 -13.200 -28.214 1.00 30.67 304 ARG A C 1
ATOM 2358 O O . ARG A 1 304 ? -60.740 -12.867 -28.430 1.00 33.28 304 ARG A O 1
ATOM 2366 N N . ASN A 1 305 ? -62.765 -12.394 -27.628 1.00 31.97 305 ASN A N 1
ATOM 2367 C CA . ASN A 1 305 ? -62.325 -11.110 -27.186 1.00 32.16 305 ASN A CA 1
ATOM 2368 C C . ASN A 1 305 ? -61.800 -11.195 -25.756 1.00 28.09 305 ASN A C 1
ATOM 2369 O O . ASN A 1 305 ? -62.284 -10.495 -24.889 1.00 31.76 305 ASN A O 1
ATOM 2374 N N . TRP A 1 306 ? -60.802 -12.041 -25.512 1.00 24.95 306 TRP A N 1
ATOM 2375 C CA . TRP A 1 306 ? -60.258 -12.212 -24.157 1.00 21.80 306 TRP A CA 1
ATOM 2376 C C . TRP A 1 306 ? -59.170 -11.251 -23.798 1.00 22.05 306 TRP A C 1
ATOM 2377 O O . TRP A 1 306 ? -58.304 -10.952 -24.635 1.00 22.09 306 TRP A O 1
ATOM 2388 N N . LEU A 1 307 ? -59.176 -10.777 -22.551 1.00 22.37 307 LEU A N 1
ATOM 2389 C CA . LEU A 1 307 ? -58.059 -9.985 -22.074 1.00 20.92 307 LEU A CA 1
ATOM 2390 C C . LEU A 1 307 ? -57.048 -10.937 -21.501 1.00 19.28 307 LEU A C 1
ATOM 2391 O O . LEU A 1 307 ? -57.297 -11.640 -20.498 1.00 18.85 307 LEU A O 1
ATOM 2396 N N . ILE A 1 308 ? -55.907 -10.962 -22.174 1.00 17.41 308 ILE A N 1
ATOM 2397 C CA . ILE A 1 308 ? -54.838 -11.907 -21.893 1.00 17.83 308 ILE A CA 1
ATOM 2398 C C . ILE A 1 308 ? -53.498 -11.189 -21.910 1.00 18.20 308 ILE A C 1
ATOM 2399 O O . ILE A 1 308 ? -53.426 -9.959 -21.869 1.00 18.19 308 ILE A O 1
ATOM 2404 N N . SER A 1 309 ? -52.420 -11.947 -21.966 1.00 17.05 309 SER A N 1
ATOM 2405 C CA . SER A 1 309 ? -51.113 -11.317 -21.802 1.00 18.60 309 SER A CA 1
ATOM 2406 C C . SER A 1 309 ? -50.050 -11.894 -22.716 1.00 18.80 309 SER A C 1
ATOM 2407 O O . SER A 1 309 ? -50.092 -13.059 -23.045 1.00 18.28 309 SER A O 1
ATOM 2410 N N . GLN A 1 310 ? -49.056 -11.127 -23.150 1.00 18.10 310 GLN A N 1
ATOM 2411 C CA . GLN A 1 310 ? -48.014 -11.759 -23.965 1.00 19.13 310 GLN A CA 1
ATOM 2412 C C . GLN A 1 310 ? -46.644 -11.758 -23.330 1.00 21.65 310 GLN A C 1
ATOM 2413 O O . GLN A 1 310 ? -45.813 -12.572 -23.686 1.00 25.21 310 GLN A O 1
ATOM 2419 N N . GLY A 1 311 ? -46.378 -10.874 -22.400 1.00 21.03 311 GLY A N 1
ATOM 2420 C CA . GLY A 1 311 ? -45.097 -10.954 -21.773 1.00 18.63 311 GLY A CA 1
ATOM 2421 C C . GLY A 1 311 ? -45.056 -9.738 -20.908 1.00 18.99 311 GLY A C 1
ATOM 2422 O O . GLY A 1 311 ? -46.048 -9.052 -20.808 1.00 20.14 311 GLY A O 1
ATOM 2423 N N . SER A 1 312 ? -43.902 -9.471 -20.300 1.00 18.29 312 SER A N 1
ATOM 2424 C CA . SER A 1 312 ? -43.693 -8.349 -19.375 1.00 17.99 312 SER A CA 1
ATOM 2425 C C . SER A 1 312 ? -43.829 -7.009 -20.067 1.00 18.44 312 SER A C 1
ATOM 2426 O O . SER A 1 312 ? -43.620 -6.887 -21.293 1.00 19.65 312 SER A O 1
ATOM 2429 N N . ALA A 1 313 ? -44.105 -5.988 -19.243 1.00 17.21 313 ALA A N 1
ATOM 2430 C CA . ALA A 1 313 ? -44.179 -4.570 -19.684 1.00 16.90 313 ALA A CA 1
ATOM 2431 C C . ALA A 1 313 ? -42.868 -4.029 -20.249 1.00 18.71 313 ALA A C 1
ATOM 2432 O O . ALA A 1 313 ? -42.868 -3.197 -21.171 1.00 20.40 313 ALA A O 1
ATOM 2434 N N . SER A 1 314 ? -41.759 -4.448 -19.660 1.00 18.28 314 SER A N 1
ATOM 2435 C CA . SER A 1 314 ? -40.499 -4.008 -20.194 1.00 19.65 314 SER A CA 1
ATOM 2436 C C . SER A 1 314 ? -40.232 -4.610 -21.541 1.00 18.84 314 SER A C 1
ATOM 2437 O O . SER A 1 314 ? -39.701 -3.927 -22.362 1.00 20.00 314 SER A O 1
ATOM 2440 N N . ASN A 1 315 ? -40.580 -5.872 -21.749 1.00 18.21 315 ASN A N 1
ATOM 2441 C CA . ASN A 1 315 ? -40.474 -6.413 -23.078 1.00 18.75 315 ASN A CA 1
ATOM 2442 C C . ASN A 1 315 ? -41.396 -5.712 -24.055 1.00 19.67 315 ASN A C 1
ATOM 2443 O O . ASN A 1 315 ? -41.015 -5.505 -25.206 1.00 19.91 315 ASN A O 1
ATOM 2448 N N . ALA A 1 316 ? -42.575 -5.307 -23.611 1.00 20.03 316 ALA A N 1
ATOM 2449 C CA . ALA A 1 316 ? -43.414 -4.580 -24.544 1.00 20.14 316 ALA A CA 1
ATOM 2450 C C . ALA A 1 316 ? -42.744 -3.269 -24.942 1.00 20.35 316 ALA A C 1
ATOM 2451 O O . ALA A 1 316 ? -42.763 -2.903 -26.108 1.00 21.14 316 ALA A O 1
ATOM 2453 N N . MET A 1 317 ? -42.130 -2.583 -23.976 1.00 21.65 317 MET A N 1
ATOM 2454 C CA . MET A 1 317 ? -41.479 -1.335 -24.217 1.00 21.96 317 MET A CA 1
ATOM 2455 C C . MET A 1 317 ? -40.252 -1.419 -25.094 1.00 21.40 317 MET A C 1
ATOM 2456 O O . MET A 1 317 ? -39.940 -0.489 -25.827 1.00 22.50 317 MET A O 1
ATOM 2461 N N . SER A 1 318 ? -39.517 -2.511 -24.973 1.00 19.48 318 SER A N 1
ATOM 2462 C CA . SER A 1 318 ? -38.348 -2.721 -25.814 1.00 19.80 318 SER A CA 1
ATOM 2463 C C . SER A 1 318 ? -38.707 -3.405 -27.132 1.00 19.88 318 SER A C 1
ATOM 2464 O O . SER A 1 318 ? -37.822 -3.663 -27.948 1.00 21.79 318 SER A O 1
ATOM 2467 N N . ASN A 1 319 ? -39.993 -3.689 -27.346 1.00 19.09 319 ASN A N 1
ATOM 2468 C CA . ASN A 1 319 ? -40.429 -4.363 -28.564 1.00 18.83 319 ASN A CA 1
ATOM 2469 C C . ASN A 1 319 ? -39.678 -5.676 -28.759 1.00 19.44 319 ASN A C 1
ATOM 2470 O O . ASN A 1 319 ? -39.159 -5.949 -29.848 1.00 19.56 319 ASN A O 1
ATOM 2475 N N . THR A 1 320 ? -39.608 -6.469 -27.691 1.00 18.79 320 THR A N 1
ATOM 2476 C CA . THR A 1 320 ? -38.938 -7.770 -27.711 1.00 18.55 320 THR A CA 1
ATOM 2477 C C . THR A 1 320 ? -39.819 -8.848 -27.075 1.00 19.47 320 THR A C 1
ATOM 2478 O O . THR A 1 320 ? -40.748 -8.536 -26.339 1.00 19.49 320 THR A O 1
ATOM 2482 N N . PRO A 1 321 ? -39.555 -10.109 -27.413 1.00 19.36 321 PRO A N 1
ATOM 2483 C CA . PRO A 1 321 ? -40.357 -11.192 -26.866 1.00 19.07 321 PRO A CA 1
ATOM 2484 C C . PRO A 1 321 ? -40.177 -11.245 -25.361 1.00 18.69 321 PRO A C 1
ATOM 2485 O O . PRO A 1 321 ? -39.220 -10.686 -24.843 1.00 18.99 321 PRO A O 1
ATOM 2489 N N . SER A 1 322 ? -41.083 -11.936 -24.684 1.00 19.11 322 SER A N 1
ATOM 2490 C CA . SER A 1 322 ? -40.964 -12.247 -23.267 1.00 18.00 322 SER A CA 1
ATOM 2491 C C . SER A 1 322 ? -39.592 -12.785 -22.926 1.00 17.96 322 SER A C 1
ATOM 2492 O O . SER A 1 322 ? -39.075 -13.632 -23.633 1.00 17.90 322 SER A O 1
ATOM 2495 N N . HIS A 1 323 ? -39.006 -12.300 -21.843 1.00 18.26 323 HIS A N 1
ATOM 2496 C CA . HIS A 1 323 ? -37.725 -12.836 -21.428 1.00 17.70 323 HIS A CA 1
ATOM 2497 C C . HIS A 1 323 ? -37.881 -14.271 -21.065 1.00 17.67 323 HIS A C 1
ATOM 2498 O O . HIS A 1 323 ? -36.939 -15.031 -21.189 1.00 19.54 323 HIS A O 1
ATOM 2505 N N . VAL A 1 324 ? -39.067 -14.641 -20.592 1.00 16.72 324 VAL A N 1
ATOM 2506 C CA . VAL A 1 324 ? -39.310 -16.001 -20.149 1.00 17.32 324 VAL A CA 1
ATOM 2507 C C . VAL A 1 324 ? -39.339 -16.911 -21.371 1.00 17.64 324 VAL A C 1
ATOM 2508 O O . VAL A 1 324 ? -38.652 -17.944 -21.419 1.00 18.57 324 VAL A O 1
ATOM 2512 N N . LEU A 1 325 ? -40.116 -16.501 -22.368 1.00 18.07 325 LEU A N 1
ATOM 2513 C CA . LEU A 1 325 ? -40.234 -17.297 -23.588 1.00 18.24 325 LEU A CA 1
ATOM 2514 C C . LEU A 1 325 ? -38.893 -17.502 -24.294 1.00 19.55 325 LEU A C 1
ATOM 2515 O O . LEU A 1 325 ? -38.612 -18.605 -24.785 1.00 19.10 325 LEU A O 1
ATOM 2520 N N . THR A 1 326 ? -38.055 -16.461 -24.360 1.00 20.17 326 THR A N 1
ATOM 2521 C CA . THR A 1 326 ? -36.766 -16.652 -25.047 1.00 20.68 326 THR A CA 1
ATOM 2522 C C . THR A 1 326 ? -35.799 -17.511 -24.228 1.00 19.37 326 THR A C 1
ATOM 2523 O O . THR A 1 326 ? -35.016 -18.277 -24.798 1.00 21.85 326 THR A O 1
ATOM 2527 N N . ALA A 1 327 ? -35.880 -17.408 -22.903 1.00 18.33 327 ALA A N 1
ATOM 2528 C CA . ALA A 1 327 ? -35.047 -18.231 -22.025 1.00 18.56 327 ALA A CA 1
ATOM 2529 C C . ALA A 1 327 ? -35.342 -19.719 -22.195 1.00 19.40 327 ALA A C 1
ATOM 2530 O O . ALA A 1 327 ? -34.431 -20.551 -22.105 1.00 19.30 327 ALA A O 1
ATOM 2532 N N . ILE A 1 328 ? -36.615 -20.048 -22.437 1.00 19.58 328 ILE A N 1
ATOM 2533 C CA . ILE A 1 328 ? -37.017 -21.452 -22.605 1.00 19.36 328 ILE A CA 1
ATOM 2534 C C . ILE A 1 328 ? -36.742 -21.940 -24.015 1.00 20.58 328 ILE A C 1
ATOM 2535 O O . ILE A 1 328 ? -36.890 -23.128 -24.324 1.00 22.72 328 ILE A O 1
ATOM 2540 N N . GLY A 1 329 ? -36.327 -21.021 -24.873 1.00 19.72 329 GLY A N 1
ATOM 2541 C CA . GLY A 1 329 ? -35.838 -21.410 -26.184 1.00 21.92 329 GLY A CA 1
ATOM 2542 C C . GLY A 1 329 ? -36.775 -21.211 -27.356 1.00 20.37 329 GLY A C 1
ATOM 2543 O O . GLY A 1 329 ? -36.515 -21.736 -28.446 1.00 22.95 329 GLY A O 1
ATOM 2544 N N . LEU A 1 330 ? -37.847 -20.440 -27.161 1.00 20.81 330 LEU A N 1
ATOM 2545 C CA . LEU A 1 330 ? -38.754 -20.112 -28.263 1.00 21.61 330 LEU A CA 1
ATOM 2546 C C . LEU A 1 330 ? -38.119 -19.066 -29.163 1.00 21.73 330 LEU A C 1
ATOM 2547 O O . LEU A 1 330 ? -37.387 -18.199 -28.684 1.00 20.75 330 LEU A O 1
ATOM 2552 N N . SER A 1 331 ? -38.391 -19.162 -30.463 1.00 21.42 331 SER A N 1
ATOM 2553 C CA . SER A 1 331 ? -37.900 -18.172 -31.407 1.00 21.55 331 SER A CA 1
ATOM 2554 C C . SER A 1 331 ? -38.796 -16.962 -31.272 1.00 20.74 331 SER A C 1
ATOM 2555 O O . SER A 1 331 ? -39.859 -17.041 -30.672 1.00 21.42 331 SER A O 1
ATOM 2558 N N . GLU A 1 332 ? -38.363 -15.857 -31.849 1.00 21.62 332 GLU A N 1
ATOM 2559 C CA . GLU A 1 332 ? -39.110 -14.622 -31.833 1.00 20.80 332 GLU A CA 1
ATOM 2560 C C . GLU A 1 332 ? -40.437 -14.814 -32.548 1.00 20.91 332 GLU A C 1
ATOM 2561 O O . GLU A 1 332 ? -41.458 -14.305 -32.106 1.00 20.79 332 GLU A O 1
ATOM 2567 N N . ALA A 1 333 ? -40.413 -15.538 -33.662 1.00 20.39 333 ALA A N 1
ATOM 2568 C CA . ALA A 1 333 ? -41.646 -15.829 -34.383 1.00 20.94 333 ALA A CA 1
ATOM 2569 C C . ALA A 1 333 ? -42.610 -16.660 -33.539 1.00 21.18 333 ALA A C 1
ATOM 2570 O O . ALA A 1 333 ? -43.814 -16.414 -33.520 1.00 20.06 333 ALA A O 1
ATOM 2572 N N . GLU A 1 334 ? -42.079 -17.651 -32.843 1.00 19.83 334 GLU A N 1
ATOM 2573 C CA . GLU A 1 334 ? -42.903 -18.422 -31.943 1.00 20.02 334 GLU A CA 1
ATOM 2574 C C . GLU A 1 334 ? -43.440 -17.528 -30.823 1.00 19.55 334 GLU A C 1
ATOM 2575 O O . GLU A 1 334 ? -44.612 -17.571 -30.496 1.00 19.50 334 GLU A O 1
ATOM 2581 N N . ALA A 1 335 ? -42.587 -16.680 -30.267 1.00 20.96 335 ALA A N 1
ATOM 2582 C CA . ALA A 1 335 ? -43.020 -15.801 -29.199 1.00 21.12 335 ALA A CA 1
ATOM 2583 C C . ALA A 1 335 ? -44.182 -14.925 -29.650 1.00 21.29 335 ALA A C 1
ATOM 2584 O O . ALA A 1 335 ? -45.086 -14.644 -28.873 1.00 21.55 335 ALA A O 1
ATOM 2586 N N . ARG A 1 336 ? -44.168 -14.508 -30.912 1.00 21.78 336 ARG A N 1
ATOM 2587 C CA . ARG A 1 336 ? -45.250 -13.701 -31.452 1.00 21.64 336 ARG A CA 1
ATOM 2588 C C . ARG A 1 336 ? -46.604 -14.388 -31.356 1.00 21.49 336 ARG A C 1
ATOM 2589 O O . ARG A 1 336 ? -47.615 -13.727 -31.190 1.00 21.38 336 ARG A O 1
ATOM 2597 N N . ARG A 1 337 ? -46.619 -15.708 -31.475 1.00 20.54 337 ARG A N 1
ATOM 2598 C CA . ARG A 1 337 ? -47.861 -16.447 -31.436 1.00 21.03 337 ARG A CA 1
ATOM 2599 C C . ARG A 1 337 ? -48.156 -16.984 -30.052 1.00 20.48 337 ARG A C 1
ATOM 2600 O O . ARG A 1 337 ? -48.974 -17.876 -29.923 1.00 19.04 337 ARG A O 1
ATOM 2608 N N . THR A 1 338 ? -47.493 -16.473 -29.024 1.00 19.82 338 THR A N 1
ATOM 2609 C CA . THR A 1 338 ? -47.621 -17.066 -27.708 1.00 18.99 338 THR A CA 1
ATOM 2610 C C . THR A 1 338 ? -48.351 -16.161 -26.737 1.00 18.66 338 THR A C 1
ATOM 2611 O O . THR A 1 338 ? -48.019 -14.989 -26.647 1.00 19.33 338 THR A O 1
ATOM 2615 N N . TYR A 1 339 ? -49.332 -16.721 -26.026 1.00 18.02 339 TYR A N 1
ATOM 2616 C CA . TYR A 1 339 ? -50.187 -15.989 -25.102 1.00 18.24 339 TYR A CA 1
ATOM 2617 C C . TYR A 1 339 ? -50.317 -16.711 -23.777 1.00 17.93 339 TYR A C 1
ATOM 2618 O O . TYR A 1 339 ? -50.418 -17.935 -23.735 1.00 17.28 339 TYR A O 1
ATOM 2627 N N . ARG A 1 340 ? -50.298 -15.947 -22.694 1.00 17.86 340 ARG A N 1
ATOM 2628 C CA . ARG A 1 340 ? -50.663 -16.471 -21.397 1.00 17.40 340 ARG A CA 1
ATOM 2629 C C . ARG A 1 340 ? -52.152 -16.233 -21.161 1.00 17.65 340 ARG A C 1
ATOM 2630 O O . ARG A 1 340 ? -52.612 -15.096 -21.077 1.00 18.20 340 ARG A O 1
ATOM 2638 N N . ILE A 1 341 ? -52.899 -17.327 -21.078 1.00 17.80 341 ILE A N 1
ATOM 2639 C CA . ILE A 1 341 ? -54.309 -17.298 -20.744 1.00 17.91 341 ILE A CA 1
ATOM 2640 C C . ILE A 1 341 ? -54.387 -17.849 -19.323 1.00 17.82 341 ILE A C 1
ATOM 2641 O O . ILE A 1 341 ? -54.022 -18.998 -19.090 1.00 17.15 341 ILE A O 1
ATOM 2646 N N . SER A 1 342 ? -54.842 -17.031 -18.378 1.00 17.12 342 SER A N 1
ATOM 2647 C CA . SER A 1 342 ? -54.894 -17.455 -16.975 1.00 17.20 342 SER A CA 1
ATOM 2648 C C . SER A 1 342 ? -56.293 -17.385 -16.365 1.00 18.06 342 SER A C 1
ATOM 2649 O O . SER A 1 342 ? -57.134 -16.601 -16.806 1.00 18.12 342 SER A O 1
ATOM 2652 N N . LEU A 1 343 ? -56.532 -18.234 -15.369 1.00 17.69 343 LEU A N 1
ATOM 2653 C CA . LEU A 1 343 ? -57.871 -18.528 -14.881 1.00 18.23 343 LEU A CA 1
ATOM 2654 C C . LEU A 1 343 ? -58.019 -18.243 -13.389 1.00 18.24 343 LEU A C 1
ATOM 2655 O O . LEU A 1 343 ? -57.023 -18.086 -12.704 1.00 18.02 343 LEU A O 1
ATOM 2660 N N . PRO A 1 344 ? -59.258 -18.160 -12.888 1.00 18.37 344 PRO A N 1
ATOM 2661 C CA . PRO A 1 344 ? -59.415 -17.848 -11.474 1.00 18.11 344 PRO A CA 1
ATOM 2662 C C . PRO A 1 344 ? -58.687 -18.865 -10.597 1.00 18.79 344 PRO A C 1
ATOM 2663 O O . PRO A 1 344 ? -58.953 -20.038 -10.704 1.00 19.09 344 PRO A O 1
ATOM 2667 N N . PRO A 1 345 ? -57.773 -18.380 -9.735 1.00 17.55 345 PRO A N 1
ATOM 2668 C CA . PRO A 1 345 ? -56.985 -19.247 -8.884 1.00 17.26 345 PRO A CA 1
ATOM 2669 C C . PRO A 1 345 ? -57.845 -19.977 -7.876 1.00 18.38 345 PRO A C 1
ATOM 2670 O O . PRO A 1 345 ? -58.878 -19.470 -7.457 1.00 19.21 345 PRO A O 1
ATOM 2674 N N . TYR A 1 346 ? -57.432 -21.165 -7.493 1.00 19.16 346 TYR A N 1
ATOM 2675 C CA . TYR A 1 346 ? -58.165 -21.895 -6.468 1.00 20.58 346 TYR A CA 1
ATOM 2676 C C . TYR A 1 346 ? -57.198 -22.872 -5.863 1.00 21.10 346 TYR A C 1
ATOM 2677 O O . TYR A 1 346 ? -56.117 -23.091 -6.382 1.00 20.58 346 TYR A O 1
ATOM 2686 N N . LYS A 1 347 ? -57.595 -23.499 -4.772 1.00 20.94 347 LYS A N 1
ATOM 2687 C CA . LYS A 1 347 ? -56.706 -24.442 -4.139 1.00 22.38 347 LYS A CA 1
ATOM 2688 C C . LYS A 1 347 ? -56.728 -25.753 -4.834 1.00 25.69 347 LYS A C 1
ATOM 2689 O O . LYS A 1 347 ? -57.719 -26.538 -4.698 1.00 26.29 347 LYS A O 1
ATOM 2695 N N . VAL A 1 348 ? -55.638 -25.982 -5.576 1.00 26.51 348 VAL A N 1
ATOM 2696 C CA . VAL A 1 348 ? -55.195 -27.317 -5.945 1.00 32.35 348 VAL A CA 1
ATOM 2697 C C . VAL A 1 348 ? -55.057 -27.531 -7.425 1.00 37.03 348 VAL A C 1
ATOM 2698 O O . VAL A 1 348 ? -53.963 -27.513 -7.845 1.00 42.29 348 VAL A O 1
ATOM 2703 N N . THR B 1 2 ? -53.655 -40.746 15.922 0.30 27.66 2 THR B N 1
ATOM 2704 C CA . THR B 1 2 ? -52.353 -40.706 16.589 0.30 26.93 2 THR B CA 1
ATOM 2705 C C . THR B 1 2 ? -51.369 -40.243 15.549 0.30 27.10 2 THR B C 1
ATOM 2706 O O . THR B 1 2 ? -51.728 -39.479 14.664 0.30 28.70 2 THR B O 1
ATOM 2708 N N . LYS B 1 3 ? -50.151 -40.741 15.645 1.00 25.18 3 LYS B N 1
ATOM 2709 C CA . LYS B 1 3 ? -49.755 -41.546 16.792 1.00 23.64 3 LYS B CA 1
ATOM 2710 C C . LYS B 1 3 ? -48.566 -40.868 17.408 1.00 21.10 3 LYS B C 1
ATOM 2711 O O . LYS B 1 3 ? -47.653 -40.458 16.722 1.00 19.80 3 LYS B O 1
ATOM 2717 N N . TYR B 1 4 ? -48.583 -40.747 18.721 1.00 19.93 4 TYR B N 1
ATOM 2718 C CA . TYR B 1 4 ? -47.554 -39.978 19.402 1.00 19.10 4 TYR B CA 1
ATOM 2719 C C . TYR B 1 4 ? -46.331 -40.840 19.620 1.00 18.42 4 TYR B C 1
ATOM 2720 O O . TYR B 1 4 ? -46.398 -41.855 20.290 1.00 18.94 4 TYR B O 1
ATOM 2729 N N . PHE B 1 5 ? -45.209 -40.431 19.062 1.00 17.25 5 PHE B N 1
ATOM 2730 C CA . PHE B 1 5 ? -44.015 -41.201 19.207 1.00 18.45 5 PHE B CA 1
ATOM 2731 C C . PHE B 1 5 ? -42.942 -40.225 19.645 1.00 17.50 5 PHE B C 1
ATOM 2732 O O . PHE B 1 5 ? -41.824 -40.262 19.147 1.00 16.41 5 PHE B O 1
ATOM 2740 N N . ASP B 1 6 ? -43.284 -39.319 20.556 1.00 15.82 6 ASP B N 1
ATOM 2741 C CA . ASP B 1 6 ? -42.339 -38.272 20.900 1.00 16.49 6 ASP B CA 1
ATOM 2742 C C . ASP B 1 6 ? -42.174 -38.202 22.407 1.00 16.59 6 ASP B C 1
ATOM 2743 O O . ASP B 1 6 ? -42.204 -37.128 22.982 1.00 16.00 6 ASP B O 1
ATOM 2748 N N . TYR B 1 7 ? -42.029 -39.364 23.032 1.00 16.71 7 TYR B N 1
ATOM 2749 C CA . TYR B 1 7 ? -41.900 -39.424 24.477 1.00 15.95 7 TYR B CA 1
ATOM 2750 C C . TYR B 1 7 ? -40.574 -38.883 25.052 1.00 17.00 7 TYR B C 1
ATOM 2751 O O . TYR B 1 7 ? -40.581 -38.538 26.219 1.00 17.53 7 TYR B O 1
ATOM 2760 N N . ALA B 1 8 ? -39.481 -38.774 24.290 1.00 16.92 8 ALA B N 1
ATOM 2761 C CA . ALA B 1 8 ? -38.258 -38.181 24.814 1.00 16.58 8 ALA B CA 1
ATOM 2762 C C . ALA B 1 8 ? -38.478 -36.698 25.044 1.00 16.37 8 ALA B C 1
ATOM 2763 O O . ALA B 1 8 ? -37.723 -36.085 25.783 1.00 16.55 8 ALA B O 1
ATOM 2765 N N . ALA B 1 9 ? -39.494 -36.124 24.398 1.00 15.85 9 ALA B N 1
ATOM 2766 C CA . ALA B 1 9 ? -39.843 -34.701 24.570 1.00 15.38 9 ALA B CA 1
ATOM 2767 C C . ALA B 1 9 ? -40.828 -34.426 25.722 1.00 15.66 9 ALA B C 1
ATOM 2768 O O . ALA B 1 9 ? -40.656 -33.461 26.462 1.00 15.55 9 ALA B O 1
ATOM 2770 N N . SER B 1 10 ? -41.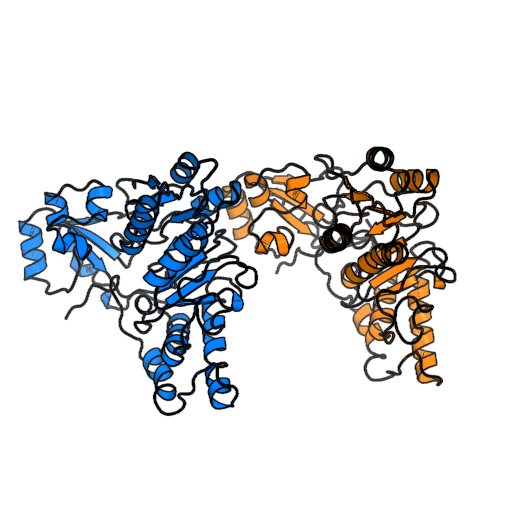865 -35.244 25.840 1.00 15.35 10 SER B N 1
ATOM 2771 C CA . SER B 1 10 ? -42.695 -35.244 27.022 1.00 15.07 10 SER B CA 1
ATOM 2772 C C . SER B 1 10 ? -43.523 -36.501 27.080 1.00 15.92 10 SER B C 1
ATOM 2773 O O . SER B 1 10 ? -43.756 -37.155 26.061 1.00 16.95 10 SER B O 1
ATOM 2776 N N . THR B 1 11 ? -43.990 -36.810 28.287 1.00 15.35 11 THR B N 1
ATOM 2777 C CA . THR B 1 11 ? -44.798 -37.999 28.563 1.00 15.73 11 THR B CA 1
ATOM 2778 C C . THR B 1 11 ? -46.133 -37.621 29.184 1.00 15.91 11 THR B C 1
ATOM 2779 O O . THR B 1 11 ? -46.278 -36.537 29.724 1.00 16.30 11 THR B O 1
ATOM 2783 N N . PRO B 1 12 ? -47.112 -38.511 29.090 1.00 15.81 12 PRO B N 1
ATOM 2784 C CA . PRO B 1 12 ? -48.422 -38.26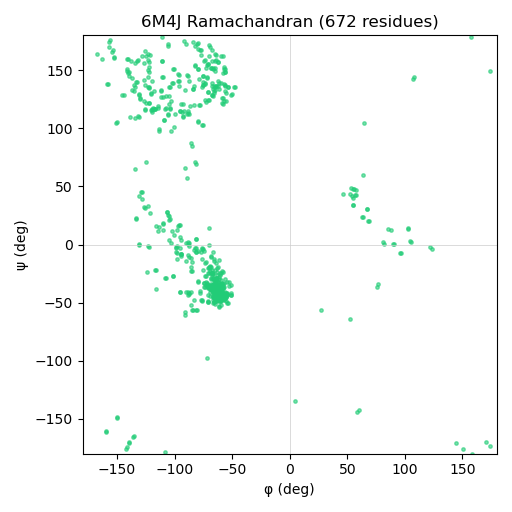3 29.694 1.00 17.02 12 PRO B CA 1
ATOM 2785 C C . PRO B 1 12 ? -48.410 -38.513 31.194 1.00 18.15 12 PRO B C 1
ATOM 2786 O O . PRO B 1 12 ? -47.766 -39.448 31.640 1.00 17.94 12 PRO B O 1
ATOM 2790 N N . VAL B 1 13 ? -49.121 -37.701 31.964 1.00 18.87 13 VAL B N 1
ATOM 2791 C CA . VAL B 1 13 ? -49.229 -37.959 33.386 1.00 19.05 13 VAL B CA 1
ATOM 2792 C C . VAL B 1 13 ? -49.998 -39.255 33.628 1.00 21.22 13 VAL B C 1
ATOM 2793 O O . VAL B 1 13 ? -51.072 -39.446 33.071 1.00 22.33 13 VAL B O 1
ATOM 2797 N N . ALA B 1 14 ? -49.463 -40.120 34.487 1.00 21.64 14 ALA B N 1
ATOM 2798 C CA . ALA B 1 14 ? -50.100 -41.394 34.827 1.00 25.83 14 ALA B CA 1
ATOM 2799 C C . ALA B 1 14 ? -51.387 -41.156 35.629 1.00 27.67 14 ALA B C 1
ATOM 2800 O O . ALA B 1 14 ? -51.505 -40.134 36.300 1.00 28.14 14 ALA B O 1
ATOM 2802 N N . LYS B 1 15 ? -52.334 -42.077 35.524 1.00 28.38 15 LYS B N 1
ATOM 2803 C CA . LYS B 1 15 ? -53.659 -41.854 36.118 1.00 33.30 15 LYS B CA 1
ATOM 2804 C C . LYS B 1 15 ? -53.646 -41.690 37.644 1.00 32.51 15 LYS B C 1
ATOM 2805 O O . LYS B 1 15 ? -54.313 -40.859 38.231 1.00 35.59 15 LYS B O 1
ATOM 2811 N N . GLY B 1 16 ? -52.779 -42.496 38.242 1.00 30.61 16 GLY B N 1
ATOM 2812 C CA . GLY B 1 16 ? -52.446 -42.401 39.681 1.00 28.87 16 GLY B CA 1
ATOM 2813 C C . GLY B 1 16 ? -51.735 -41.117 40.113 1.00 29.68 16 GLY B C 1
ATOM 2814 O O . GLY B 1 16 ? -52.019 -40.600 41.215 1.00 29.30 16 GLY B O 1
ATOM 2815 N N . VAL B 1 17 ? -50.894 -40.575 39.232 1.00 28.72 17 VAL B N 1
ATOM 2816 C CA . VAL B 1 17 ? -50.244 -39.281 39.466 1.00 28.69 17 VAL B CA 1
ATOM 2817 C C . VAL B 1 17 ? -51.267 -38.148 39.514 1.00 29.51 17 VAL B C 1
ATOM 2818 O O . VAL B 1 17 ? -51.290 -37.375 40.485 1.00 28.96 17 VAL B O 1
ATOM 2822 N N . LEU B 1 18 ? -52.144 -38.060 38.503 1.00 29.76 18 LEU B N 1
ATOM 2823 C CA . LEU B 1 18 ? -53.191 -37.026 38.491 1.00 32.66 18 LEU B CA 1
ATOM 2824 C C . LEU B 1 18 ? -54.075 -37.062 39.751 1.00 32.53 18 LEU B C 1
ATOM 2825 O O . LEU B 1 18 ? -54.403 -36.071 40.349 1.00 33.18 18 LEU B O 1
ATOM 2830 N N . GLU B 1 19 ? -54.449 -38.260 40.129 1.00 31.21 19 GLU B N 1
ATOM 2831 C CA . GLU B 1 19 ? -55.279 -38.498 41.306 1.00 31.94 19 GLU B CA 1
ATOM 2832 C C . GLU B 1 19 ? -54.663 -38.158 42.601 1.00 28.97 19 GLU B C 1
ATOM 2833 O O . GLU B 1 19 ? -55.319 -37.675 43.498 1.00 28.51 19 GLU B O 1
ATOM 2839 N N . SER B 1 20 ? -53.398 -38.461 42.705 1.00 28.24 20 SER B N 1
ATOM 2840 C CA . SER B 1 20 ? -52.605 -38.035 43.866 1.00 26.92 20 SER B CA 1
ATOM 2841 C C . SER B 1 20 ? -52.444 -36.503 44.025 1.00 25.37 20 SER B C 1
ATOM 2842 O O . SER B 1 20 ? -52.294 -36.053 45.154 1.00 23.92 20 SER B O 1
ATOM 2845 N N . MET B 1 21 ? -52.463 -35.732 42.930 1.00 25.57 21 MET B N 1
ATOM 2846 C CA . MET B 1 21 ? -52.357 -34.272 42.939 1.00 25.29 21 MET B CA 1
ATOM 2847 C C . MET B 1 21 ? -53.651 -33.618 43.395 1.00 25.22 21 MET B C 1
ATOM 2848 O O . MET B 1 21 ? -53.651 -32.504 43.873 1.00 24.07 21 MET B O 1
ATOM 2853 N N . LYS B 1 22 ? -54.752 -34.341 43.280 1.00 24.10 22 LYS B N 1
ATOM 2854 C CA . LYS B 1 22 ? -56.089 -33.768 43.414 1.00 26.77 22 LYS B CA 1
ATOM 2855 C C . LYS B 1 22 ? -56.402 -33.130 44.754 1.00 25.35 22 LYS B C 1
ATOM 2856 O O . LYS B 1 22 ? -56.914 -32.028 44.817 1.00 25.64 22 LYS B O 1
ATOM 2862 N N . PRO B 1 23 ? -56.089 -33.815 45.847 1.00 23.83 23 PRO B N 1
ATOM 2863 C CA . PRO B 1 23 ? -56.466 -33.238 47.137 1.00 23.69 23 PRO B CA 1
ATOM 2864 C C . PRO B 1 23 ? -55.700 -31.973 47.513 1.00 22.10 23 PRO B C 1
ATOM 2865 O O . PRO B 1 23 ? -56.078 -31.294 48.452 1.00 23.85 23 PRO B O 1
ATOM 2869 N N . TRP B 1 24 ? -54.644 -31.658 46.775 1.00 20.99 24 TRP B N 1
ATOM 2870 C CA . TRP B 1 24 ? -53.780 -30.522 47.082 1.00 20.32 24 TRP B CA 1
ATOM 2871 C C . TRP B 1 24 ? -54.049 -29.321 46.241 1.00 20.25 24 TRP B C 1
ATOM 2872 O O . TRP B 1 24 ? -53.300 -28.354 46.284 1.00 20.84 24 TRP B O 1
ATOM 2883 N N . GLN B 1 25 ? -55.123 -29.376 45.470 1.00 20.68 25 GLN B N 1
ATOM 2884 C CA . GLN B 1 25 ? -55.526 -28.271 44.619 1.00 20.53 25 GLN B CA 1
ATOM 2885 C C . GLN B 1 25 ? -56.472 -27.344 45.343 1.00 20.95 25 GLN B C 1
ATOM 2886 O O . GLN B 1 25 ? -56.164 -26.170 45.529 1.00 20.19 25 GLN B O 1
ATOM 2892 N N . SER B 1 26 ? -57.583 -27.886 45.795 1.00 22.78 26 SER B N 1
ATOM 2893 C CA A SER B 1 26 ? -58.616 -27.094 46.439 0.50 23.78 26 SER B CA 1
ATOM 2894 C CA B SER B 1 26 ? -58.505 -27.038 46.502 0.50 23.85 26 SER B CA 1
ATOM 2895 C C . SER B 1 26 ? -58.916 -27.535 47.872 1.00 24.05 26 SER B C 1
ATOM 2896 O O . SER B 1 26 ? -59.410 -26.756 48.637 1.00 27.01 26 SER B O 1
ATOM 2901 N N . ASP B 1 27 ? -58.759 -28.829 48.159 1.00 24.71 27 ASP B N 1
ATOM 2902 C CA . ASP B 1 27 ? -59.109 -29.390 49.489 1.00 25.24 27 ASP B CA 1
ATOM 2903 C C . ASP B 1 27 ? -58.152 -28.947 50.593 1.00 24.16 27 ASP B C 1
ATOM 2904 O O . ASP B 1 27 ? -58.592 -28.533 51.663 1.00 25.36 27 ASP B O 1
ATOM 2909 N N . SER B 1 28 ? -56.849 -29.078 50.341 1.00 21.14 28 SER B N 1
ATOM 2910 C CA . SER B 1 28 ? -55.810 -28.653 51.273 1.00 20.97 28 SER B CA 1
ATOM 2911 C C . SER B 1 28 ? -54.764 -27.889 50.489 1.00 21.53 28 SER B C 1
ATOM 2912 O O . SER B 1 28 ? -54.052 -28.477 49.723 1.00 20.96 28 SER B O 1
ATOM 2915 N N . PHE B 1 29 ? -54.666 -26.584 50.644 1.00 18.24 29 PHE B N 1
ATOM 2916 C CA . PHE B 1 29 ? -53.936 -25.825 49.650 1.00 17.39 29 PHE B CA 1
ATOM 2917 C C . PHE B 1 29 ? -52.975 -24.844 50.308 1.00 17.05 29 PHE B C 1
ATOM 2918 O O . PHE B 1 29 ? -52.602 -23.834 49.706 1.00 17.58 29 PHE B O 1
ATOM 2926 N N . ALA B 1 30 ? -52.585 -25.108 51.551 1.00 16.01 30 ALA B N 1
ATOM 2927 C CA . ALA B 1 30 ? -51.738 -24.151 52.285 1.00 16.03 30 ALA B CA 1
ATOM 2928 C C . ALA B 1 30 ? -50.374 -23.906 51.639 1.00 15.81 30 ALA B C 1
ATOM 2929 O O . ALA B 1 30 ? -49.865 -24.747 50.908 1.00 15.63 30 ALA B O 1
ATOM 2931 N N . ASN B 1 31 ? -49.760 -22.763 51.936 1.00 15.61 31 ASN B N 1
ATOM 2932 C CA . ASN B 1 31 ? -48.358 -22.573 51.602 1.00 16.28 31 ASN B CA 1
ATOM 2933 C C . ASN B 1 31 ? -47.555 -23.416 52.578 1.00 16.56 31 ASN B C 1
ATOM 2934 O O . ASN B 1 31 ? -47.695 -23.247 53.777 1.00 16.70 31 ASN B O 1
ATOM 2939 N N . PRO B 1 32 ? -46.692 -24.315 52.096 1.00 16.07 32 PRO B N 1
ATOM 2940 C CA . PRO B 1 32 ? -46.017 -25.220 53.015 1.00 16.18 32 PRO B CA 1
ATOM 2941 C C . PRO B 1 32 ? -45.073 -24.522 53.967 1.00 16.79 32 PRO B C 1
ATOM 2942 O O . PRO B 1 32 ? -44.639 -25.135 54.922 1.00 18.83 32 PRO B O 1
ATOM 2946 N N . SER B 1 33 ? -44.762 -23.253 53.733 1.00 16.68 33 SER B N 1
ATOM 2947 C CA . SER B 1 33 ? -43.925 -22.524 54.685 1.00 17.25 33 SER B CA 1
ATOM 2948 C C . SER B 1 33 ? -44.664 -22.017 55.929 1.00 17.94 33 SER B C 1
ATOM 2949 O O . SER B 1 33 ? -44.027 -21.455 56.812 1.00 18.78 33 SER B O 1
ATOM 2952 N N . ALA B 1 34 ? -45.986 -22.182 55.987 1.00 17.58 34 ALA B N 1
ATOM 2953 C CA . ALA B 1 34 ? -46.825 -21.557 56.994 1.00 17.92 34 ALA B CA 1
ATOM 2954 C C . ALA B 1 34 ? -46.681 -22.318 58.282 1.00 19.68 34 ALA B C 1
ATOM 2955 O O . ALA B 1 34 ? -46.206 -23.439 58.297 1.00 19.98 34 ALA B O 1
ATOM 2957 N N . ALA B 1 35 ? -47.091 -21.701 59.373 1.00 19.28 35 ALA B N 1
ATOM 2958 C CA . ALA B 1 35 ? -46.827 -22.284 60.681 1.00 21.56 35 ALA B CA 1
ATOM 2959 C C . ALA B 1 35 ? -47.897 -23.232 61.220 1.00 21.52 35 ALA B C 1
ATOM 2960 O O . ALA B 1 35 ? -47.731 -23.773 62.319 1.00 27.46 35 ALA B O 1
ATOM 2962 N N . HIS B 1 36 ? -48.955 -23.463 60.451 1.00 19.28 36 HIS B N 1
ATOM 2963 C CA . HIS B 1 36 ? -50.147 -24.155 60.933 1.00 19.50 36 HIS B CA 1
ATOM 2964 C C . HIS B 1 36 ? -50.347 -25.523 60.343 1.00 19.74 36 HIS B C 1
ATOM 2965 O O . HIS B 1 36 ? -49.547 -25.978 59.532 1.00 19.92 36 HIS B O 1
ATOM 2972 N N . ILE B 1 37 ? -51.402 -26.193 60.785 1.00 20.06 37 ILE B N 1
ATOM 2973 C CA . ILE B 1 37 ? -51.614 -27.593 60.483 1.00 19.76 37 ILE B CA 1
ATOM 2974 C C . ILE B 1 37 ? -51.755 -27.905 58.987 1.00 19.65 37 ILE B C 1
ATOM 2975 O O . ILE B 1 37 ? -51.355 -28.970 58.565 1.00 19.33 37 ILE B O 1
ATOM 2980 N N . GLU B 1 38 ? -52.352 -27.016 58.201 1.00 18.76 38 GLU B N 1
ATOM 2981 C CA . GLU B 1 38 ? -52.511 -27.314 56.780 1.00 18.69 38 GLU B CA 1
ATOM 2982 C C . GLU B 1 38 ? -51.151 -27.331 56.092 1.00 18.10 38 GLU B C 1
ATOM 2983 O O . GLU B 1 38 ? -50.930 -28.153 55.211 1.00 18.04 38 GLU B O 1
ATOM 2989 N N . ALA B 1 39 ? -50.229 -26.464 56.523 1.00 16.80 39 ALA B N 1
ATOM 2990 C CA . ALA B 1 39 ? -48.863 -26.485 55.990 1.00 18.11 39 ALA B CA 1
ATOM 2991 C C . ALA B 1 39 ? -48.168 -27.770 56.426 1.00 18.93 39 ALA B C 1
ATOM 2992 O O . ALA B 1 39 ? -47.427 -28.376 55.652 1.00 18.47 39 ALA B O 1
ATOM 2994 N N . GLU B 1 40 ? -48.423 -28.194 57.660 1.00 19.74 40 GLU B N 1
ATOM 2995 C CA . GLU B 1 40 ? -47.850 -29.419 58.160 1.00 19.52 40 GLU B CA 1
ATOM 2996 C C . GLU B 1 40 ? -48.291 -30.635 57.326 1.00 18.65 40 GLU B C 1
ATOM 2997 O O . GLU B 1 40 ? -47.470 -31.488 57.043 1.00 19.73 40 GLU B O 1
ATOM 3003 N N . LYS B 1 41 ? -49.565 -30.714 56.939 1.00 18.02 41 LYS B N 1
ATOM 3004 C CA . LYS B 1 41 ? -50.043 -31.797 56.073 1.00 19.06 41 LYS B CA 1
ATOM 3005 C C . LYS B 1 41 ? -49.324 -31.802 54.722 1.00 18.52 41 LYS B C 1
ATOM 3006 O O . LYS B 1 41 ? -48.841 -32.841 54.271 1.00 19.59 41 LYS B O 1
ATOM 3012 N N . ALA B 1 42 ? -49.249 -30.639 54.084 1.00 17.85 42 ALA B N 1
ATOM 3013 C CA . ALA B 1 42 ? -48.511 -30.507 52.817 1.00 18.52 42 ALA B CA 1
ATOM 3014 C C . ALA B 1 42 ? -47.051 -30.940 52.975 1.00 17.93 42 ALA B C 1
ATOM 3015 O O . ALA B 1 42 ? -46.521 -31.683 52.153 1.00 17.95 42 ALA B O 1
ATOM 3017 N N . LEU B 1 43 ? -46.422 -30.484 54.056 1.00 17.73 43 LEU B N 1
ATOM 3018 C CA . LEU B 1 43 ? -45.022 -30.777 54.354 1.00 18.28 43 LEU B CA 1
ATOM 3019 C C . LEU B 1 43 ? -44.766 -32.270 54.526 1.00 19.01 43 LEU B C 1
ATOM 3020 O O . LEU B 1 43 ? -43.741 -32.765 54.083 1.00 18.38 43 LEU B O 1
ATOM 3025 N N . ASN B 1 44 ? -45.702 -32.986 55.148 1.00 18.99 44 ASN B N 1
ATOM 3026 C CA . ASN B 1 44 ? -45.609 -34.439 55.264 1.00 19.62 44 ASN B CA 1
ATOM 3027 C C . ASN B 1 44 ? -45.705 -35.151 53.911 1.00 19.36 44 ASN B C 1
ATOM 3028 O O . ASN B 1 44 ? -44.982 -36.110 53.672 1.00 20.10 44 ASN B O 1
ATOM 3033 N N . ALA B 1 45 ? -46.571 -34.648 53.036 1.00 19.00 45 ALA B N 1
ATOM 3034 C CA . ALA B 1 45 ? -46.734 -35.212 51.709 1.00 18.18 45 ALA B CA 1
ATOM 3035 C C . ALA B 1 45 ? -45.500 -34.929 50.859 1.00 17.98 45 ALA B C 1
ATOM 3036 O O . ALA B 1 45 ? -45.067 -35.783 50.092 1.00 19.16 45 ALA B O 1
ATOM 3038 N N . ILE B 1 46 ? -44.921 -33.741 51.028 1.00 17.92 46 ILE B N 1
ATOM 3039 C CA . ILE B 1 46 ? -43.702 -33.354 50.318 1.00 17.86 46 ILE B CA 1
ATOM 3040 C C . ILE B 1 46 ? -42.551 -34.240 50.770 1.00 17.44 46 ILE B C 1
ATOM 3041 O O . ILE B 1 46 ? -41.784 -34.751 49.961 1.00 18.00 46 ILE B O 1
ATOM 3046 N N . LYS B 1 47 ? -42.464 -34.446 52.073 1.00 18.02 47 LYS B N 1
ATOM 3047 C CA . LYS B 1 47 ? -41.467 -35.326 52.651 1.00 18.41 47 LYS B CA 1
ATOM 3048 C C . LYS B 1 47 ? -41.512 -36.730 52.068 1.00 18.51 47 LYS B C 1
ATOM 3049 O O . LYS B 1 47 ? -40.468 -37.306 51.818 1.00 17.88 47 LYS B O 1
ATOM 3055 N N . GLN B 1 48 ? -42.706 -37.279 51.871 1.00 18.30 48 GLN B N 1
ATOM 3056 C CA . GLN B 1 48 ? -42.835 -38.633 51.308 1.00 19.01 48 GLN B CA 1
ATOM 3057 C C . GLN B 1 48 ? -42.224 -38.676 49.904 1.00 18.53 48 GLN B C 1
ATOM 3058 O O . GLN B 1 48 ? -41.473 -39.597 49.578 1.00 18.56 48 GLN B O 1
ATOM 3064 N N . ALA B 1 49 ? -42.528 -37.666 49.091 1.00 18.29 49 ALA B N 1
ATOM 3065 C CA . ALA B 1 49 ? -42.045 -37.615 47.714 1.00 17.67 49 ALA B CA 1
ATOM 3066 C C . ALA B 1 49 ? -40.528 -37.441 47.662 1.00 16.92 49 ALA B C 1
ATOM 3067 O O . ALA B 1 49 ? -39.829 -38.114 46.911 1.00 16.18 49 ALA B O 1
ATOM 3069 N N . ARG B 1 50 ? -40.027 -36.529 48.479 1.00 17.06 50 ARG B N 1
ATOM 3070 C CA . ARG B 1 50 ? -38.598 -36.310 48.607 1.00 16.80 50 ARG B CA 1
ATOM 3071 C C . ARG B 1 50 ? -37.882 -37.619 48.960 1.00 17.18 50 ARG B C 1
ATOM 3072 O O . ARG B 1 50 ? -36.826 -37.936 48.392 1.00 17.09 50 ARG B O 1
ATOM 3080 N N . GLU B 1 51 ? -38.456 -38.385 49.890 1.00 17.73 51 GLU B N 1
ATOM 3081 C CA . GLU B 1 51 ? -37.872 -39.662 50.297 1.00 18.18 51 GLU B CA 1
ATOM 3082 C C . GLU B 1 51 ? -37.879 -40.693 49.191 1.00 17.52 51 GLU B C 1
ATOM 3083 O O . GLU B 1 51 ? -36.916 -41.408 49.023 1.00 18.30 51 GLU B O 1
ATOM 3089 N N . ILE B 1 52 ? -38.975 -40.765 48.449 1.00 17.06 52 ILE B N 1
ATOM 3090 C CA . ILE B 1 52 ? -39.069 -41.666 47.303 1.00 17.31 52 ILE B CA 1
ATOM 3091 C C . ILE B 1 52 ? -37.945 -41.366 46.301 1.00 16.92 52 ILE B C 1
ATOM 3092 O O . ILE B 1 52 ? -37.265 -42.286 45.862 1.00 18.27 52 ILE B O 1
ATOM 3097 N N . ILE B 1 53 ? -37.751 -40.090 45.959 1.00 16.29 53 ILE B N 1
ATOM 3098 C CA . ILE B 1 53 ? -36.714 -39.669 44.996 1.00 16.56 53 ILE B CA 1
ATOM 3099 C C . ILE B 1 53 ? -35.320 -39.974 45.542 1.00 17.00 53 ILE B C 1
ATOM 3100 O O . ILE B 1 53 ? -34.485 -40.583 44.849 1.00 17.65 53 ILE B O 1
ATOM 3105 N N . ALA B 1 54 ? -35.077 -39.575 46.794 1.00 16.77 54 ALA B N 1
ATOM 3106 C CA . ALA B 1 54 ? -33.792 -39.855 47.434 1.00 17.33 54 ALA B CA 1
ATOM 3107 C C . ALA B 1 54 ? -33.471 -41.339 47.382 1.00 17.97 54 ALA B C 1
ATOM 3108 O O . ALA B 1 54 ? -32.396 -41.762 46.950 1.00 17.82 54 ALA B O 1
ATOM 3110 N N . ASP B 1 55 ? -34.427 -42.137 47.798 1.00 17.96 55 ASP B N 1
ATOM 3111 C CA A ASP B 1 55 ? -34.221 -43.582 47.835 0.50 18.87 55 ASP B CA 1
ATOM 3112 C CA B ASP B 1 55 ? -34.234 -43.606 47.816 0.50 18.67 55 ASP B CA 1
ATOM 3113 C C . ASP B 1 55 ? -33.906 -44.181 46.453 1.00 19.61 55 ASP B C 1
ATOM 3114 O O . ASP B 1 55 ? -33.045 -45.027 46.338 1.00 20.27 55 ASP B O 1
ATOM 3123 N N . THR B 1 56 ? -34.575 -43.708 45.425 1.00 18.24 56 THR B N 1
ATOM 3124 C CA . THR B 1 56 ? -34.238 -44.245 44.122 1.00 18.65 56 THR B CA 1
ATOM 3125 C C . THR B 1 56 ? -32.815 -43.886 43.638 1.00 17.96 56 THR B C 1
ATOM 3126 O O . THR B 1 56 ? -32.221 -44.663 42.933 1.00 18.71 56 THR B O 1
ATOM 3130 N N . LEU B 1 57 ? -32.257 -42.776 44.120 1.00 18.47 57 LEU B N 1
ATOM 3131 C CA . LEU B 1 57 ? -30.892 -42.368 43.730 1.00 17.19 57 LEU B CA 1
ATOM 3132 C C . LEU B 1 57 ? -29.787 -42.803 44.697 1.00 17.98 57 LEU B C 1
ATOM 3133 O O . LEU B 1 57 ? -28.596 -42.523 44.470 1.00 18.35 57 LEU B O 1
ATOM 3138 N N . GLY B 1 58 ? -30.186 -43.440 45.798 1.00 18.51 58 GLY B N 1
ATOM 3139 C CA . GLY B 1 58 ? -29.251 -43.766 46.860 1.00 19.21 58 GLY B CA 1
ATOM 3140 C C . GLY B 1 58 ? -28.724 -42.522 47.563 1.00 19.90 58 GLY B C 1
ATOM 3141 O O . GLY B 1 58 ? -27.596 -42.509 48.051 1.00 20.92 58 GLY B O 1
ATOM 3142 N N . ALA B 1 59 ? -29.554 -41.480 47.610 1.00 18.10 59 ALA B N 1
ATOM 3143 C CA . ALA B 1 59 ? -29.237 -40.231 48.286 1.00 17.58 59 ALA B CA 1
ATOM 3144 C C . ALA B 1 59 ? -30.002 -40.114 49.599 1.00 19.09 59 ALA B C 1
ATOM 3145 O O . ALA B 1 59 ? -30.892 -40.923 49.901 1.00 19.27 59 ALA B O 1
ATOM 3147 N N . MET B 1 60 ? -29.636 -39.094 50.376 1.00 18.94 60 MET B N 1
ATOM 3148 C CA . MET B 1 60 ? -30.379 -38.697 51.573 1.00 19.73 60 MET B CA 1
ATOM 3149 C C . MET B 1 60 ? -31.471 -37.688 51.186 1.00 18.48 60 MET B C 1
ATOM 3150 O O . MET B 1 60 ? -31.261 -36.887 50.288 1.00 17.49 60 MET B O 1
ATOM 3155 N N . PRO B 1 61 ? -32.642 -37.724 51.847 1.00 18.63 61 PRO B N 1
ATOM 3156 C CA . PRO B 1 61 ? -33.729 -36.801 51.466 1.00 17.44 61 PRO B CA 1
ATOM 3157 C C . PRO B 1 61 ? -33.317 -35.325 51.375 1.00 17.03 61 PRO B C 1
ATOM 3158 O O . PRO B 1 61 ? -33.718 -34.630 50.449 1.00 16.57 61 PRO B O 1
ATOM 3162 N N . SER B 1 62 ? -32.513 -34.860 52.327 1.00 17.07 62 SER B N 1
ATOM 3163 C CA . SER B 1 62 ? -32.088 -33.466 52.353 1.00 17.57 62 SER B CA 1
ATOM 3164 C C . SER B 1 62 ? -31.240 -33.068 51.142 1.00 16.80 62 SER B C 1
ATOM 3165 O O . SER B 1 62 ? -31.126 -31.895 50.838 1.00 16.64 62 SER B O 1
ATOM 3168 N N . GLU B 1 63 ? -30.658 -34.054 50.459 1.00 16.74 63 GLU B N 1
ATOM 3169 C CA . GLU B 1 63 ? -29.850 -33.828 49.256 1.00 15.35 63 GLU B CA 1
ATOM 3170 C C . GLU B 1 6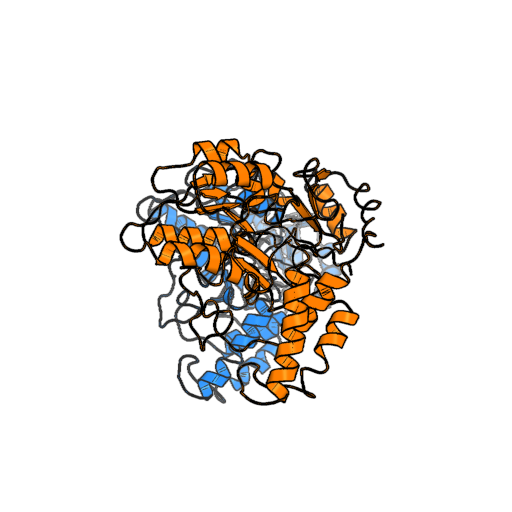3 ? -30.675 -33.658 47.973 1.00 15.51 63 GLU B C 1
ATOM 3171 O O . GLU B 1 63 ? -30.097 -33.397 46.917 1.00 16.01 63 GLU B O 1
ATOM 3177 N N . ILE B 1 64 ? -32.002 -33.790 48.071 1.00 15.34 64 ILE B N 1
ATOM 3178 C CA . ILE B 1 64 ? -32.920 -33.531 46.940 1.00 14.91 64 ILE B CA 1
ATOM 3179 C C . ILE B 1 64 ? -33.468 -32.097 47.008 1.00 14.80 64 ILE B C 1
ATOM 3180 O O . ILE B 1 64 ? -34.179 -31.730 47.941 1.00 15.60 64 ILE B O 1
ATOM 3185 N N . VAL B 1 65 ? -33.103 -31.292 46.011 1.00 14.57 65 VAL B N 1
ATOM 3186 C CA . VAL B 1 65 ? -33.566 -29.904 45.888 1.00 14.12 65 VAL B CA 1
ATOM 3187 C C . VAL B 1 65 ? -34.632 -29.853 44.792 1.00 14.27 65 VAL B C 1
ATOM 3188 O O . VAL B 1 65 ? -34.327 -30.142 43.628 1.00 14.25 65 VAL B O 1
ATOM 3192 N N . PHE B 1 66 ? -35.870 -29.503 45.133 1.00 13.82 66 PHE B N 1
ATOM 3193 C CA . PHE B 1 66 ? -36.886 -29.378 44.095 1.00 14.01 66 PHE B CA 1
ATOM 3194 C C . PHE B 1 66 ? -36.678 -28.147 43.218 1.00 14.45 66 PHE B C 1
ATOM 3195 O O . PHE B 1 66 ? -36.222 -27.098 43.682 1.00 13.90 66 PHE B O 1
ATOM 3203 N N . THR B 1 67 ? -36.987 -28.311 41.936 1.00 14.31 67 THR B N 1
ATOM 3204 C CA . THR B 1 67 ? -36.893 -27.239 40.949 1.00 15.00 67 THR B CA 1
ATOM 3205 C C . THR B 1 67 ? -38.095 -27.417 40.035 1.00 15.48 67 THR B C 1
ATOM 3206 O O . THR B 1 67 ? -38.936 -28.288 40.266 1.00 15.47 67 THR B O 1
ATOM 3210 N N . CYS B 1 68 ? -38.184 -26.634 38.972 1.00 16.26 68 CYS B N 1
ATOM 3211 C CA . CYS B 1 68 ? -39.301 -26.883 38.067 1.00 17.15 68 CYS B CA 1
ATOM 3212 C C . CYS B 1 68 ? -38.959 -27.800 36.904 1.00 15.71 68 CYS B C 1
ATOM 3213 O O . CYS B 1 68 ? -39.798 -28.044 36.049 1.00 16.34 68 CYS B O 1
ATOM 3216 N N . GLY B 1 69 ? -37.741 -28.318 36.887 1.00 14.72 69 GLY B N 1
ATOM 3217 C CA . GLY B 1 69 ? -37.321 -29.225 35.820 1.00 15.09 69 GLY B CA 1
ATOM 3218 C C . GLY B 1 69 ? -35.824 -29.306 35.641 1.00 14.57 69 GLY B C 1
ATOM 3219 O O . GLY B 1 69 ? -35.056 -28.650 36.358 1.00 15.10 69 GLY B O 1
ATOM 3220 N N . ALA B 1 70 ? -35.400 -30.118 34.680 1.00 14.41 70 ALA B N 1
ATOM 3221 C CA . ALA B 1 70 ? -33.976 -30.336 34.465 1.00 14.09 70 ALA B CA 1
ATOM 3222 C C . ALA B 1 70 ? -33.263 -29.078 33.965 1.00 14.37 70 ALA B C 1
ATOM 3223 O O . ALA B 1 70 ? -32.083 -28.898 34.237 1.00 14.44 70 ALA B O 1
ATOM 3225 N N . SER B 1 71 ? -33.967 -28.206 33.236 1.00 14.34 71 SER B N 1
ATOM 3226 C CA . SER B 1 71 ? -33.372 -26.926 32.811 1.00 15.22 71 SER B CA 1
ATOM 3227 C C . SER B 1 71 ? -32.986 -26.063 34.012 1.00 14.45 71 SER B C 1
ATOM 3228 O O . SER B 1 71 ? -31.842 -25.621 34.110 1.00 14.53 71 SER B O 1
ATOM 3231 N N . GLU B 1 72 ? -33.924 -25.827 34.921 1.00 14.27 72 GLU B N 1
ATOM 3232 C CA . GLU B 1 72 ? -33.605 -25.072 36.119 1.00 14.31 72 GLU B CA 1
ATOM 3233 C C . GLU B 1 72 ? -32.513 -25.792 36.918 1.00 14.70 72 GLU B C 1
ATOM 3234 O O . GLU B 1 72 ? -31.558 -25.156 37.398 1.00 14.06 72 GLU B O 1
ATOM 3240 N N . SER B 1 73 ? -32.620 -27.119 37.010 1.00 14.62 73 SER B N 1
ATOM 3241 C CA . SER B 1 73 ? -31.601 -27.917 37.708 1.00 14.26 73 SER B CA 1
ATOM 3242 C C . SER B 1 73 ? -30.191 -27.772 37.117 1.00 14.88 73 SER B C 1
ATOM 3243 O O . SER B 1 73 ? -29.234 -27.559 37.859 1.00 14.54 73 SER B O 1
ATOM 3246 N N . ASN B 1 74 ? -30.070 -27.856 35.795 1.00 14.78 74 ASN B N 1
ATOM 3247 C CA . ASN B 1 74 ? -28.787 -27.673 35.142 1.00 14.53 74 ASN B CA 1
ATOM 3248 C C . ASN B 1 74 ? -28.222 -26.285 35.409 1.00 14.61 74 ASN B C 1
ATOM 3249 O O . ASN B 1 74 ? -27.031 -26.125 35.643 1.00 14.92 74 ASN B O 1
ATOM 3254 N N . ASN B 1 75 ? -29.089 -25.283 35.357 1.00 14.24 75 ASN B N 1
ATOM 3255 C CA . ASN B 1 75 ? -28.682 -23.912 35.604 1.00 14.90 75 ASN B CA 1
ATOM 3256 C C . ASN B 1 75 ? -28.146 -23.743 37.020 1.00 15.18 75 ASN B C 1
ATOM 3257 O O . ASN B 1 75 ? -27.106 -23.123 37.210 1.00 14.77 75 ASN B O 1
ATOM 3262 N N . LEU B 1 76 ? -28.845 -24.315 38.001 1.00 14.84 76 LEU B N 1
ATOM 3263 C CA . LEU B 1 76 ? -28.406 -24.252 39.406 1.00 15.16 76 LEU B CA 1
ATOM 3264 C C . LEU B 1 76 ? -27.058 -24.945 39.608 1.00 15.10 76 LEU B C 1
ATOM 3265 O O . LEU B 1 76 ? -26.157 -24.387 40.225 1.00 15.39 76 LEU B O 1
ATOM 3270 N N . ALA B 1 77 ? -26.920 -26.157 39.080 1.00 14.82 77 ALA B N 1
ATOM 3271 C CA . ALA B 1 77 ? -25.656 -26.891 39.194 1.00 14.92 77 ALA B CA 1
ATOM 3272 C C . ALA B 1 77 ? -24.470 -26.092 38.647 1.00 15.34 77 ALA B C 1
ATOM 3273 O O . ALA B 1 77 ? -23.425 -26.038 39.296 1.00 15.33 77 ALA B O 1
ATOM 3275 N N . ILE B 1 78 ? -24.646 -25.477 37.478 1.00 15.27 78 ILE B N 1
ATOM 3276 C CA . ILE B 1 78 ? -23.559 -24.808 36.783 1.00 15.06 78 ILE B CA 1
ATOM 3277 C C . ILE B 1 78 ? -23.293 -23.401 37.328 1.00 15.47 78 ILE B C 1
ATOM 3278 O O . ILE B 1 78 ? -22.168 -23.084 37.738 1.00 15.72 78 ILE B O 1
ATOM 3283 N N . LYS B 1 79 ? -24.328 -22.563 37.329 1.00 14.88 79 LYS B N 1
ATOM 3284 C CA . LYS B 1 79 ? -24.204 -21.186 37.810 1.00 16.15 79 LYS B CA 1
ATOM 3285 C C . LYS B 1 79 ? -23.979 -21.138 39.319 1.00 16.84 79 LYS B C 1
ATOM 3286 O O . LYS B 1 79 ? -23.327 -20.225 39.822 1.00 18.13 79 LYS B O 1
ATOM 3292 N N . GLY B 1 80 ? -24.495 -22.135 40.034 1.00 16.30 80 GLY B N 1
ATOM 3293 C CA . GLY B 1 80 ? -24.322 -22.205 41.486 1.00 16.90 80 GLY B CA 1
ATOM 3294 C C . GLY B 1 80 ? -22.857 -22.280 41.863 1.00 17.18 80 GLY B C 1
ATOM 3295 O O . GLY B 1 80 ? -22.447 -21.753 42.896 1.00 17.85 80 GLY B O 1
ATOM 3296 N N . LEU B 1 81 ? -22.075 -22.948 41.023 1.00 16.91 81 LEU B N 1
ATOM 3297 C CA . LEU B 1 81 ? -20.648 -22.987 41.203 1.00 17.11 81 LEU B CA 1
ATOM 3298 C C . LEU B 1 81 ? -19.943 -21.797 40.576 1.00 18.30 81 LEU B C 1
ATOM 3299 O O . LEU B 1 81 ? -19.056 -21.228 41.198 1.00 20.31 81 LEU B O 1
ATOM 3304 N N . ALA B 1 82 ? -20.369 -21.396 39.383 1.00 17.31 82 ALA B N 1
ATOM 3305 C CA . ALA B 1 82 ? -19.692 -20.334 38.659 1.00 19.28 82 ALA B CA 1
ATOM 3306 C C . ALA B 1 82 ? -19.772 -19.008 39.346 1.00 20.21 82 ALA B C 1
ATOM 3307 O O . ALA B 1 82 ? -18.903 -18.189 39.157 1.00 21.08 82 ALA B O 1
ATOM 3309 N N . PHE B 1 83 ? -20.866 -18.773 40.067 1.00 20.35 83 PHE B N 1
ATOM 3310 C CA . PHE B 1 83 ? -21.189 -17.436 40.583 1.00 21.47 83 PHE B CA 1
ATOM 3311 C C . PHE B 1 83 ? -20.460 -17.145 41.893 1.00 22.47 83 PHE B C 1
ATOM 3312 O O . PHE B 1 83 ? -20.611 -16.079 42.469 1.00 25.42 83 PHE B O 1
ATOM 3320 N N . LYS B 1 84 ? -19.753 -18.156 42.402 1.00 20.85 84 LYS B N 1
ATOM 3321 C CA . LYS B 1 84 ? -18.819 -18.042 43.529 1.00 23.84 84 LYS B CA 1
ATOM 3322 C C . LYS B 1 84 ? -17.431 -17.671 43.042 1.00 24.62 84 LYS B C 1
ATOM 3323 O O . LYS B 1 84 ? -16.532 -17.420 43.842 1.00 27.05 84 LYS B O 1
ATOM 3329 N N . ARG B 1 85 ? -17.251 -17.695 41.722 1.00 23.11 85 ARG B N 1
ATOM 3330 C CA . ARG B 1 85 ? -15.945 -17.539 41.104 1.00 24.44 85 ARG B CA 1
ATOM 3331 C C . ARG B 1 85 ? -15.923 -16.391 40.127 1.00 24.06 85 ARG B C 1
ATOM 3332 O O . ARG B 1 85 ? -15.244 -16.467 39.116 1.00 24.20 85 ARG B O 1
ATOM 3340 N N . LEU B 1 86 ? -16.691 -15.350 40.401 1.00 23.00 86 LEU B N 1
ATOM 3341 C CA . LEU B 1 86 ? -16.838 -14.314 39.408 1.00 24.62 86 LEU B CA 1
ATOM 3342 C C . LEU B 1 86 ? -15.555 -13.562 39.155 1.00 27.51 86 LEU B C 1
ATOM 3343 O O . LEU B 1 86 ? -15.337 -13.104 38.054 1.00 29.53 86 LEU B O 1
ATOM 3348 N N . GLU B 1 87 ? -14.733 -13.381 40.171 1.00 26.38 87 GLU B N 1
ATOM 3349 C CA . GLU B 1 87 ? -13.437 -12.751 39.950 1.00 29.92 87 GLU B CA 1
ATOM 3350 C C . GLU B 1 87 ? -12.365 -13.626 39.295 1.00 28.05 87 GLU B C 1
ATOM 3351 O O . GLU B 1 87 ? -11.722 -13.207 38.341 1.00 28.65 87 GLU B O 1
ATOM 3357 N N . GLU B 1 88 ? -12.172 -14.839 39.793 1.00 27.14 88 GLU B N 1
ATOM 3358 C CA . GLU B 1 88 ? -11.081 -15.672 39.304 1.00 26.54 88 GLU B CA 1
ATOM 3359 C C . GLU B 1 88 ? -11.488 -16.457 38.068 1.00 25.46 88 GLU B C 1
ATOM 3360 O O . GLU B 1 88 ? -10.637 -16.950 37.333 1.00 24.85 88 GLU B O 1
ATOM 3366 N N . LYS B 1 89 ? -12.795 -16.590 37.881 1.00 25.07 89 LYS B N 1
ATOM 3367 C CA . LYS B 1 89 ? -13.343 -17.406 36.829 1.00 24.07 89 LYS B CA 1
ATOM 3368 C C . LYS B 1 89 ? -12.883 -18.854 36.935 1.00 23.61 89 LYS B C 1
ATOM 3369 O O . LYS B 1 89 ? -12.739 -19.374 38.019 1.00 24.10 89 LYS B O 1
ATOM 3375 N N . GLY B 1 90 ? -12.660 -19.486 35.784 1.00 21.71 90 GLY B N 1
ATOM 3376 C CA . GLY B 1 90 ? -12.400 -20.924 35.735 1.00 23.14 90 GLY B CA 1
ATOM 3377 C C . GLY B 1 90 ? -12.846 -21.636 34.474 1.00 20.42 90 GLY B C 1
ATOM 3378 O O . GLY B 1 90 ? -13.345 -21.027 33.530 1.00 20.72 90 GLY B O 1
ATOM 3379 N N . HIS B 1 91 ? -12.679 -22.948 34.485 1.00 20.27 91 HIS B N 1
ATOM 3380 C CA . HIS B 1 91 ? -12.849 -23.774 33.315 1.00 19.46 91 HIS B CA 1
ATOM 3381 C C . HIS B 1 91 ? -13.817 -24.859 33.645 1.00 19.42 91 HIS B C 1
ATOM 3382 O O . HIS B 1 91 ? -13.789 -25.416 34.740 1.00 19.53 91 HIS B O 1
ATOM 3389 N N . LEU B 1 92 ? -14.666 -25.183 32.682 1.00 18.52 92 LEU B N 1
ATOM 3390 C CA A LEU B 1 92 ? -15.726 -26.183 32.853 0.50 17.82 92 LEU B CA 1
ATOM 3391 C CA B LEU B 1 92 ? -15.670 -26.187 32.898 0.50 18.31 92 LEU B CA 1
ATOM 3392 C C . LEU B 1 92 ? -15.579 -27.163 31.735 1.00 17.65 92 LEU B C 1
ATOM 3393 O O . LEU B 1 92 ? -15.200 -26.758 30.672 1.00 19.05 92 LEU B O 1
ATOM 3402 N N . ILE B 1 93 ? -15.803 -28.444 31.977 1.00 17.23 93 ILE B N 1
ATOM 3403 C CA . ILE B 1 93 ? -15.809 -29.455 30.913 1.00 16.82 93 ILE B CA 1
ATOM 3404 C C . ILE B 1 93 ? -17.234 -29.947 30.715 1.00 16.90 93 ILE B C 1
ATOM 3405 O O . ILE B 1 93 ? -17.893 -30.371 31.674 1.00 16.97 93 ILE B O 1
ATOM 3410 N N . THR B 1 94 ? -17.704 -29.897 29.472 1.00 16.53 94 THR B N 1
ATOM 3411 C CA . THR B 1 94 ? -18.981 -30.499 29.108 1.00 16.75 94 THR B CA 1
ATOM 3412 C C . THR B 1 94 ? -18.860 -31.189 27.735 1.00 16.70 94 THR B C 1
ATOM 3413 O O . THR B 1 94 ? -17.744 -31.365 27.212 1.00 17.37 94 THR B O 1
ATOM 3417 N N . SER B 1 95 ? -19.985 -31.617 27.169 1.00 16.31 95 SER B N 1
ATOM 3418 C CA . SER B 1 95 ? -19.958 -32.151 25.803 1.00 16.74 95 SER B CA 1
ATOM 3419 C C . SER B 1 95 ? -20.670 -31.225 24.827 1.00 17.31 95 SER B C 1
ATOM 3420 O O . SER B 1 95 ? -21.518 -30.417 25.219 1.00 15.89 95 SER B O 1
ATOM 3423 N N . SER B 1 96 ? -20.328 -31.353 23.548 1.00 17.57 96 SER B N 1
ATOM 3424 C CA . SER B 1 96 ? -20.999 -30.564 22.518 1.00 17.29 96 SER B CA 1
ATOM 3425 C C . SER B 1 96 ? -22.400 -31.093 22.170 1.00 16.83 96 SER B C 1
ATOM 3426 O O . SER B 1 96 ? -23.101 -30.484 21.378 1.00 17.89 96 SER B O 1
ATOM 3429 N N . ILE B 1 97 ? -22.814 -32.207 22.770 1.00 15.93 97 ILE B N 1
ATOM 3430 C CA . ILE B 1 97 ? -24.119 -32.791 22.477 1.00 16.20 97 ILE B CA 1
ATOM 3431 C C . ILE B 1 97 ? -25.085 -32.758 23.655 1.00 15.76 97 ILE B C 1
ATOM 3432 O O . ILE B 1 97 ? -26.104 -33.438 23.649 1.00 14.89 97 ILE B O 1
ATOM 3437 N N . GLU B 1 98 ? -24.762 -31.952 24.658 1.00 15.70 98 GLU B N 1
ATOM 3438 C CA . GLU B 1 98 ? -25.681 -31.696 25.772 1.00 15.01 98 GLU B CA 1
ATOM 3439 C C . GLU B 1 98 ? -27.008 -31.085 25.293 1.00 14.98 98 GLU B C 1
ATOM 3440 O O . GLU B 1 98 ? -27.097 -30.543 24.192 1.00 16.25 98 GLU B O 1
ATOM 3446 N N . HIS B 1 99 ? -28.038 -31.144 26.129 1.00 15.62 99 HIS B N 1
ATOM 3447 C CA . HIS B 1 99 ? -29.269 -30.408 25.865 1.00 15.10 99 HIS B CA 1
ATOM 3448 C C . HIS B 1 99 ? -28.928 -28.956 25.736 1.00 15.52 99 HIS B C 1
ATOM 3449 O O . HIS B 1 99 ? -27.972 -28.482 26.343 1.00 15.23 99 HIS B O 1
ATOM 3456 N N . LYS B 1 100 ? -29.726 -28.222 24.975 1.00 16.29 100 LYS B N 1
ATOM 3457 C CA . LYS B 1 100 ? -29.393 -26.839 24.704 1.00 16.34 100 LYS B CA 1
ATOM 3458 C C . LYS B 1 100 ? -29.326 -25.964 25.963 1.00 16.52 100 LYS B C 1
ATOM 3459 O O . LYS B 1 100 ? -28.620 -24.987 25.983 1.00 16.58 100 LYS B O 1
ATOM 3465 N N . CYS B 1 101 ? -30.075 -26.317 26.997 1.00 15.76 101 CYS B N 1
ATOM 3466 C CA . CYS B 1 101 ? -29.998 -25.531 28.216 1.00 16.79 101 CYS B CA 1
ATOM 3467 C C . CYS B 1 101 ? -28.588 -25.515 28.799 1.00 16.15 101 CYS B C 1
ATOM 3468 O O . CYS B 1 101 ? -28.131 -24.474 29.262 1.00 17.63 101 CYS B O 1
ATOM 3471 N N . VAL B 1 102 ? -27.890 -26.647 28.752 1.00 15.33 102 VAL B N 1
ATOM 3472 C CA . VAL B 1 102 ? -26.513 -26.717 29.244 1.00 15.96 102 VAL B CA 1
ATOM 3473 C C . VAL B 1 102 ? -25.576 -25.925 28.330 1.00 16.00 102 VAL B C 1
ATOM 3474 O O . VAL B 1 102 ? -24.720 -25.177 28.799 1.00 16.54 102 VAL B O 1
ATOM 3478 N N . LEU B 1 103 ? -25.751 -26.086 27.021 1.00 16.38 103 LEU B N 1
ATOM 3479 C CA . LEU B 1 103 ? -24.897 -25.382 26.073 1.00 16.30 103 LEU B CA 1
ATOM 3480 C C . LEU B 1 103 ? -25.054 -23.867 26.209 1.00 16.70 103 LEU B C 1
ATOM 3481 O O . LEU B 1 103 ? -24.059 -23.124 26.195 1.00 17.03 103 LEU B O 1
ATOM 3486 N N . ASN B 1 104 ? -26.297 -23.428 26.393 1.00 15.22 104 ASN B N 1
ATOM 3487 C CA . ASN B 1 104 ? -26.569 -22.004 26.504 1.00 16.82 104 ASN B CA 1
ATOM 3488 C C . ASN B 1 104 ? -26.131 -21.400 27.830 1.00 16.90 104 ASN B C 1
ATOM 3489 O O . ASN B 1 104 ? -25.620 -20.274 27.847 1.00 17.22 104 ASN B O 1
ATOM 3494 N N . THR B 1 105 ? -26.268 -22.134 28.941 1.00 16.55 105 THR B N 1
ATOM 3495 C CA . THR B 1 105 ? -25.680 -21.576 30.188 1.00 18.26 105 THR B CA 1
ATOM 3496 C C . THR B 1 105 ? -24.152 -21.509 30.133 1.00 18.41 105 THR B C 1
ATOM 3497 O O . THR B 1 105 ? -23.553 -20.548 30.606 1.00 19.00 105 THR B O 1
ATOM 3501 N N . CYS B 1 106 ? -23.525 -22.516 29.537 1.00 17.98 106 CYS B N 1
ATOM 3502 C CA . CYS B 1 106 ? -22.078 -22.485 29.359 1.00 17.25 106 CYS B CA 1
ATOM 3503 C C . CYS B 1 106 ? -21.642 -21.359 28.417 1.00 17.65 106 CYS B C 1
ATOM 3504 O O . CYS B 1 106 ? -20.604 -20.723 28.636 1.00 17.91 106 CYS B O 1
ATOM 3507 N N . GLY B 1 107 ? -22.442 -21.109 27.381 1.00 17.30 107 GLY B N 1
ATOM 3508 C CA . GLY B 1 107 ? -22.183 -20.000 26.461 1.00 17.99 107 GLY B CA 1
ATOM 3509 C C . GLY B 1 107 ? -22.218 -18.669 27.194 1.00 18.51 107 GLY B C 1
ATOM 3510 O O . GLY B 1 107 ? -21.372 -17.796 26.980 1.00 19.26 107 GLY B O 1
ATOM 3511 N N . PHE B 1 108 ? -23.187 -18.526 28.092 1.00 17.63 108 PHE B N 1
ATOM 3512 C CA . PHE B 1 108 ? -23.275 -17.335 28.920 1.00 18.17 108 PHE B CA 1
ATOM 3513 C C . PHE B 1 108 ? -22.040 -17.174 29.824 1.00 18.95 108 PHE B C 1
ATOM 3514 O O . PHE B 1 108 ? -21.469 -16.095 29.959 1.00 20.18 108 PHE B O 1
ATOM 3522 N N . LEU B 1 109 ? -21.647 -18.259 30.472 1.00 19.10 109 LEU B N 1
ATOM 3523 C CA . LEU B 1 109 ? -20.442 -18.228 31.286 1.00 18.84 109 LEU B CA 1
ATOM 3524 C C . LEU B 1 109 ? -19.227 -17.777 30.474 1.00 19.04 109 LEU B C 1
ATOM 3525 O O . LEU B 1 109 ? -18.434 -16.978 30.964 1.00 20.12 109 LEU B O 1
ATOM 3530 N N . GLU B 1 110 ? -19.098 -18.246 29.229 1.00 18.70 110 GLU B N 1
ATOM 3531 C CA . GLU B 1 110 ? -18.000 -17.782 28.371 1.00 19.26 110 GLU B CA 1
ATOM 3532 C C . GLU B 1 110 ? -18.057 -16.281 28.176 1.00 20.86 110 GLU B C 1
ATOM 3533 O O . GLU B 1 110 ? -17.016 -15.619 28.173 1.00 22.89 110 GLU B O 1
ATOM 3539 N N . SER B 1 111 ? -19.279 -15.768 28.054 1.00 20.18 111 SER B N 1
ATOM 3540 C CA . SER B 1 111 ? -19.495 -14.356 27.777 1.00 21.36 111 SER B CA 1
ATOM 3541 C C . SER B 1 111 ? -19.101 -13.469 28.965 1.00 21.84 111 SER B C 1
ATOM 3542 O O . SER B 1 111 ? -18.901 -12.262 28.797 1.00 23.93 111 SER B O 1
ATOM 3545 N N . ILE B 1 112 ? -19.009 -14.058 30.160 1.00 21.58 112 ILE B N 1
ATOM 3546 C CA . ILE B 1 112 ? -18.556 -13.320 31.352 1.00 21.61 112 ILE B CA 1
ATOM 3547 C C . ILE B 1 112 ? -17.166 -13.786 31.813 1.00 22.41 112 ILE B C 1
ATOM 3548 O O . ILE B 1 112 ? -16.753 -13.556 32.961 1.00 24.54 112 ILE B O 1
ATOM 3553 N N . GLY B 1 113 ? -16.454 -14.452 30.905 1.00 22.19 113 GLY B N 1
ATOM 3554 C CA . GLY B 1 113 ? -15.032 -14.713 31.095 1.00 22.28 113 GLY B CA 1
ATOM 3555 C C . GLY B 1 113 ? -14.598 -16.108 31.494 1.00 22.69 113 GLY B C 1
ATOM 3556 O O . GLY B 1 113 ? -13.403 -16.336 31.739 1.00 23.62 113 GLY B O 1
ATOM 3557 N N . PHE B 1 114 ? -15.556 -17.025 31.576 1.00 21.31 114 PHE B N 1
ATOM 3558 C CA . PHE B 1 114 ? -15.256 -18.423 31.866 1.00 20.46 114 PHE B CA 1
ATOM 3559 C C . PHE B 1 114 ? -14.772 -19.139 30.598 1.00 20.57 114 PHE B C 1
ATOM 3560 O O . PHE B 1 114 ? -15.125 -18.740 29.484 1.00 21.85 114 PHE B O 1
ATOM 3568 N N . ASP B 1 115 ? -13.935 -20.166 30.775 1.00 20.28 115 ASP B N 1
ATOM 3569 C CA . ASP B 1 115 ? -13.514 -21.037 29.666 1.00 20.13 115 ASP B CA 1
ATOM 3570 C C . ASP B 1 115 ? -14.268 -22.366 29.703 1.00 19.26 115 ASP B C 1
ATOM 3571 O O . ASP B 1 115 ? -14.472 -22.942 30.785 1.00 18.97 115 ASP B O 1
ATOM 3576 N N . VAL B 1 116 ? -14.683 -22.850 28.534 1.00 19.11 116 VAL B N 1
ATOM 3577 C CA . VAL B 1 116 ? -15.436 -24.098 28.459 1.00 20.05 116 VAL B CA 1
ATOM 3578 C C . VAL B 1 116 ? -14.879 -24.959 27.346 1.00 19.39 116 VAL B C 1
ATOM 3579 O O . VAL B 1 116 ? -14.625 -24.464 26.255 1.00 18.92 116 VAL B O 1
ATOM 3583 N N . THR B 1 117 ? -14.713 -26.247 27.629 1.00 17.28 117 THR B N 1
ATOM 3584 C CA . THR B 1 117 ? -14.360 -27.233 26.623 1.00 19.10 117 THR B CA 1
ATOM 3585 C C . THR B 1 117 ? -15.631 -28.010 26.303 1.00 19.19 117 THR B C 1
ATOM 3586 O O . THR B 1 117 ? -16.251 -28.543 27.216 1.00 18.74 117 THR B O 1
ATOM 3590 N N . TYR B 1 118 ? -16.042 -28.040 25.037 1.00 18.40 118 TYR B N 1
ATOM 3591 C CA . TYR B 1 118 ? -17.165 -28.861 24.610 1.00 17.22 118 TYR B CA 1
ATOM 3592 C C . TYR B 1 118 ? -16.619 -30.107 23.904 1.00 18.51 118 TYR B C 1
ATOM 3593 O O . TYR B 1 118 ? -16.281 -30.068 22.706 1.00 20.42 118 TYR B O 1
ATOM 3602 N N . LEU B 1 119 ? -16.534 -31.208 24.648 1.00 18.65 119 LEU B N 1
ATOM 3603 C CA . LEU B 1 119 ? -15.982 -32.460 24.119 1.00 18.24 119 LEU B CA 1
ATOM 3604 C C . LEU B 1 119 ? -16.809 -32.992 22.964 1.00 18.57 119 LEU B C 1
ATOM 3605 O O . LEU B 1 119 ? -18.040 -33.030 23.027 1.00 18.37 119 LEU B O 1
ATOM 3610 N N . THR B 1 120 ? -16.149 -33.439 21.906 1.00 19.04 120 THR B N 1
ATOM 3611 C CA A THR B 1 120 ? -16.860 -33.955 20.731 0.50 19.37 120 THR B CA 1
ATOM 3612 C CA B THR B 1 120 ? -16.921 -33.977 20.779 0.50 19.55 120 THR B CA 1
ATOM 3613 C C . THR B 1 120 ? -17.023 -35.484 20.805 1.00 20.68 120 THR B C 1
ATOM 3614 O O . THR B 1 120 ? -16.101 -36.147 21.197 1.00 21.53 120 THR B O 1
ATOM 3621 N N . PRO B 1 121 ? -18.217 -35.977 20.556 1.00 19.31 121 PRO B N 1
ATOM 3622 C CA . PRO B 1 121 ? -18.509 -37.395 20.725 1.00 19.77 121 PRO B CA 1
ATOM 3623 C C . PRO B 1 121 ? -17.801 -38.241 19.671 1.00 20.58 121 PRO B C 1
ATOM 3624 O O . PRO B 1 121 ? -17.256 -37.696 18.710 1.00 21.60 121 PRO B O 1
ATOM 3628 N N . LYS B 1 122 ? -17.814 -39.563 19.827 1.00 21.25 122 LYS B N 1
ATOM 3629 C CA . LYS B 1 122 ? -17.422 -40.430 18.723 1.00 20.47 122 LYS B CA 1
ATOM 3630 C C . LYS B 1 122 ? -18.628 -40.519 17.798 1.00 19.68 122 LYS B C 1
ATOM 3631 O O . LYS B 1 122 ? -19.670 -39.969 18.128 1.00 18.67 122 LYS B O 1
ATOM 3637 N N . ALA B 1 123 ? -18.484 -41.159 16.636 1.00 20.40 123 ALA B N 1
ATOM 3638 C CA . ALA B 1 123 ? -19.610 -41.343 15.719 1.00 19.67 123 ALA B CA 1
ATOM 3639 C C . ALA B 1 123 ? -20.744 -42.107 16.388 1.00 19.06 123 ALA B C 1
ATOM 3640 O O . ALA B 1 123 ? -21.901 -42.013 15.975 1.00 19.56 123 ALA B O 1
ATOM 3642 N N . SER B 1 124 ? -20.399 -42.861 17.424 1.00 19.49 124 SER B N 1
ATOM 3643 C CA . SER B 1 124 ? -21.377 -43.625 18.194 1.00 19.90 124 SER B CA 1
ATOM 3644 C C . SER B 1 124 ? -22.246 -42.743 19.102 1.00 20.56 124 SER B C 1
ATOM 3645 O O . SER B 1 124 ? -23.284 -43.195 19.609 1.00 20.70 124 SER B O 1
ATOM 3648 N N . GLY B 1 125 ? -21.795 -41.507 19.329 1.00 19.77 125 GLY B N 1
ATOM 3649 C CA . GLY B 1 125 ? -22.432 -40.599 20.286 1.00 19.52 125 GLY B CA 1
ATOM 3650 C C . GLY B 1 125 ? -21.753 -40.605 21.640 1.00 19.26 125 GLY B C 1
ATOM 3651 O O . GLY B 1 125 ? -22.064 -39.785 22.505 1.00 17.73 125 GLY B O 1
ATOM 3652 N N . LEU B 1 126 ? -20.803 -41.518 21.808 1.00 18.70 126 LEU B N 1
ATOM 3653 C CA . LEU B 1 126 ? -20.132 -41.691 23.080 1.00 19.55 126 LEU B CA 1
ATOM 3654 C C . LEU B 1 126 ? -19.111 -40.604 23.405 1.00 19.52 126 LEU B C 1
ATOM 3655 O O . LEU B 1 126 ? -18.331 -40.156 22.539 1.00 20.43 126 LEU B O 1
ATOM 3660 N N . ILE B 1 127 ? -19.148 -40.173 24.667 1.00 19.01 127 ILE B N 1
ATOM 3661 C CA . ILE B 1 127 ? -18.090 -39.369 25.271 1.00 20.05 127 ILE B CA 1
ATOM 3662 C C . ILE B 1 127 ? -17.298 -40.299 26.190 1.00 21.77 127 ILE B C 1
ATOM 3663 O O . ILE B 1 127 ? -17.886 -41.085 26.935 1.00 24.87 127 ILE B O 1
ATOM 3668 N N . SER B 1 128 ? -15.977 -40.213 26.144 1.00 20.01 128 SER B N 1
ATOM 3669 C CA . SER B 1 128 ? -15.132 -41.088 26.950 1.00 20.70 128 SER B CA 1
ATOM 3670 C C . SER B 1 128 ? -14.612 -40.372 28.193 1.00 20.73 128 SER B C 1
ATOM 3671 O O . SER B 1 128 ? -14.443 -39.148 28.192 1.00 21.15 128 SER B O 1
ATOM 3674 N N . ALA B 1 129 ? -14.366 -41.145 29.250 1.00 19.96 129 ALA B N 1
ATOM 3675 C CA . ALA B 1 129 ? -13.727 -40.621 30.457 1.00 20.53 129 ALA B CA 1
ATOM 3676 C C . ALA B 1 129 ? -12.304 -40.121 30.161 1.00 20.96 129 ALA B C 1
ATOM 3677 O O . ALA B 1 129 ? -11.849 -39.136 30.745 1.00 21.64 129 ALA B O 1
ATOM 3679 N N . GLN B 1 130 ? -11.615 -40.781 29.232 1.00 21.71 130 GLN B N 1
ATOM 3680 C CA . GLN B 1 130 ? -10.259 -40.371 28.869 1.00 23.87 130 GLN B CA 1
ATOM 3681 C C . GLN B 1 130 ? -10.230 -38.970 28.250 1.00 22.82 130 GLN B C 1
ATOM 3682 O O . GLN B 1 130 ? -9.314 -38.194 28.458 1.00 22.28 130 GLN B O 1
ATOM 3688 N N . GLN B 1 131 ? -11.231 -38.631 27.464 1.00 21.81 131 GLN B N 1
ATOM 3689 C CA . GLN B 1 131 ? -11.210 -37.275 26.931 1.00 23.34 131 GLN B CA 1
ATOM 3690 C C . GLN B 1 131 ? -11.562 -36.220 27.975 1.00 21.88 131 GLN B C 1
ATOM 3691 O O . GLN B 1 131 ? -11.102 -35.086 27.863 1.00 22.32 131 GLN B O 1
ATOM 3697 N N . VAL B 1 132 ? -12.339 -36.606 28.991 1.00 20.63 132 VAL B N 1
ATOM 3698 C CA . VAL B 1 132 ? -12.563 -35.750 30.164 1.00 19.74 132 VAL B CA 1
ATOM 3699 C C . VAL B 1 132 ? -11.223 -35.522 30.864 1.00 20.97 132 VAL B C 1
ATOM 3700 O O . VAL B 1 132 ? -10.841 -34.393 31.156 1.00 21.95 132 VAL B O 1
ATOM 3704 N N . GLU B 1 133 ? -10.498 -36.608 31.092 1.00 21.56 133 GLU B N 1
ATOM 3705 C CA . GLU B 1 133 ? -9.219 -36.553 31.777 1.00 23.03 133 GLU B CA 1
ATOM 3706 C C . GLU B 1 133 ? -8.237 -35.656 31.039 1.00 22.58 133 GLU B C 1
ATOM 3707 O O . GLU B 1 133 ? -7.567 -34.845 31.656 1.00 23.24 133 GLU B O 1
ATOM 3713 N N . GLU B 1 134 ? -8.190 -35.771 29.711 1.00 22.80 134 GLU B N 1
ATOM 3714 C CA . GLU B 1 134 ? -7.279 -34.965 28.903 1.00 24.10 134 GLU B CA 1
ATOM 3715 C C . GLU B 1 134 ? -7.638 -33.477 28.851 1.00 23.30 134 GLU B C 1
ATOM 3716 O O . GLU B 1 134 ? -6.763 -32.642 28.604 1.00 24.87 134 GLU B O 1
ATOM 3722 N N . ALA B 1 135 ? -8.905 -33.148 29.100 1.00 22.24 135 ALA B N 1
ATOM 3723 C CA . ALA B 1 135 ? -9.367 -31.756 29.043 1.00 21.09 135 ALA B CA 1
ATOM 3724 C C . ALA B 1 135 ? -9.158 -31.003 30.364 1.00 20.73 135 ALA B C 1
ATOM 3725 O O . ALA B 1 135 ? -9.265 -29.785 30.402 1.00 23.31 135 ALA B O 1
ATOM 3727 N N . ILE B 1 136 ? -8.821 -31.726 31.433 1.00 21.23 136 ILE B N 1
ATOM 3728 C CA . ILE B 1 136 ? -8.680 -31.124 32.757 1.00 20.41 136 ILE B CA 1
ATOM 3729 C C . ILE B 1 136 ? -7.529 -30.117 32.815 1.00 22.22 136 ILE B C 1
ATOM 3730 O O . ILE B 1 136 ? -6.428 -30.368 32.316 1.00 24.64 136 ILE B O 1
ATOM 3735 N N . ARG B 1 137 ? -7.796 -28.973 33.436 1.00 21.32 137 ARG B N 1
ATOM 3736 C CA . ARG B 1 137 ? -6.785 -27.942 33.632 1.00 24.25 137 ARG B CA 1
ATOM 3737 C C . ARG B 1 137 ? -6.712 -27.604 35.106 1.00 24.81 137 ARG B C 1
ATOM 3738 O O . ARG B 1 137 ? -7.563 -28.018 35.863 1.00 24.24 137 ARG B O 1
ATOM 3746 N N . PRO B 1 138 ? -5.666 -26.888 35.521 1.00 26.72 138 PRO B N 1
ATOM 3747 C CA . PRO B 1 138 ? -5.522 -26.514 36.928 1.00 28.23 138 PRO B CA 1
ATOM 3748 C C . PRO B 1 138 ? -6.743 -25.777 37.510 1.00 26.42 138 PRO B C 1
ATOM 3749 O O . PRO B 1 138 ? -7.047 -25.941 38.701 1.00 26.05 138 PRO B O 1
ATOM 3753 N N . ASN B 1 139 ? -7.440 -24.997 36.677 1.00 26.00 139 ASN B N 1
ATOM 3754 C CA . ASN B 1 139 ? -8.632 -24.259 37.102 1.00 25.44 139 ASN B CA 1
ATOM 3755 C C . ASN B 1 139 ? -9.985 -24.837 36.654 1.00 22.80 139 ASN B C 1
ATOM 3756 O O . ASN B 1 139 ? -10.992 -24.112 36.619 1.00 22.59 139 ASN B O 1
ATOM 3761 N N . THR B 1 140 ? -10.021 -26.130 36.332 1.00 21.60 140 THR B N 1
ATOM 3762 C CA . THR B 1 140 ? -11.295 -26.816 36.062 1.00 20.74 140 THR B CA 1
ATOM 3763 C C . THR B 1 140 ? -12.083 -26.986 37.356 1.00 19.31 140 THR B C 1
ATOM 3764 O O . THR B 1 140 ? -11.574 -27.542 38.329 1.00 19.90 140 THR B O 1
ATOM 3768 N N . PHE B 1 141 ? -13.319 -26.491 37.369 1.00 18.74 141 PHE B N 1
ATOM 3769 C CA . PHE B 1 141 ? -14.108 -26.521 38.589 1.00 19.09 141 PHE B CA 1
ATOM 3770 C C . PHE B 1 141 ? -15.438 -27.248 38.468 1.00 18.53 141 PHE B C 1
ATOM 3771 O O . PHE B 1 141 ? -16.154 -27.355 39.455 1.00 19.28 141 PHE B O 1
ATOM 3779 N N . LEU B 1 142 ? -15.759 -27.737 37.270 1.00 17.47 142 LEU B N 1
ATOM 3780 C CA . LEU B 1 142 ? -16.933 -28.580 37.073 1.00 16.50 142 LEU B CA 1
ATOM 3781 C C . LEU B 1 142 ? -16.787 -29.411 35.815 1.00 16.28 142 LEU B C 1
ATOM 3782 O O . LEU B 1 142 ? -16.321 -28.911 34.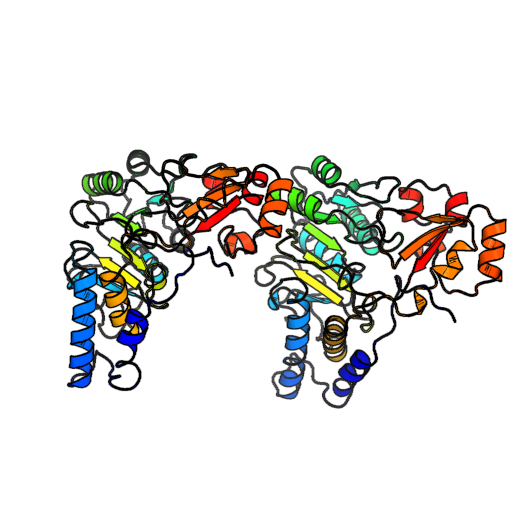778 1.00 17.20 142 LEU B O 1
ATOM 3787 N N . ILE B 1 143 ? -17.188 -30.676 35.932 1.00 15.75 143 ILE B N 1
ATOM 3788 C CA . ILE B 1 143 ? -17.425 -31.571 34.795 1.00 15.55 143 ILE B CA 1
ATOM 3789 C C . ILE B 1 143 ? -18.920 -31.894 34.787 1.00 16.05 143 ILE B C 1
ATOM 3790 O O . ILE B 1 143 ? -19.459 -32.411 35.777 1.00 16.09 143 ILE B O 1
ATOM 3795 N N . THR B 1 144 ? -19.594 -31.518 33.695 1.00 16.40 144 THR B N 1
ATOM 3796 C CA . THR B 1 144 ? -20.997 -31.860 33.483 1.00 15.38 144 THR B CA 1
ATOM 3797 C C . THR B 1 144 ? -21.164 -32.685 32.227 1.00 15.61 144 THR B C 1
ATOM 3798 O O . THR B 1 144 ? -20.999 -32.163 31.132 1.00 16.42 144 THR B O 1
ATOM 3802 N N . ILE B 1 145 ? -21.595 -33.925 32.362 1.00 15.25 145 ILE B N 1
ATOM 3803 C CA . ILE B 1 145 ? -21.839 -34.762 31.181 1.00 15.66 145 ILE B CA 1
ATOM 3804 C C . ILE B 1 145 ? -23.164 -35.482 31.366 1.00 15.65 145 ILE B C 1
ATOM 3805 O O . ILE B 1 145 ? -23.406 -36.049 32.424 1.00 16.18 145 ILE B O 1
ATOM 3810 N N . HIS B 1 146 ? -24.018 -35.459 30.341 1.00 15.51 146 HIS B N 1
ATOM 3811 C CA . HIS B 1 146 ? -25.350 -36.060 30.390 1.00 15.27 146 HIS B CA 1
ATOM 3812 C C . HIS B 1 146 ? -25.239 -37.561 30.502 1.00 15.09 146 HIS B C 1
ATOM 3813 O O . HIS B 1 146 ? -24.264 -38.144 30.037 1.00 15.79 146 HIS B O 1
ATOM 3820 N N . HIS B 1 147 ? -26.230 -38.193 31.126 1.00 14.37 147 HIS B N 1
ATOM 3821 C CA . HIS B 1 147 ? -26.237 -39.646 31.318 1.00 14.69 147 HIS B CA 1
ATOM 3822 C C . HIS B 1 147 ? -26.779 -40.343 30.103 1.00 15.54 147 HIS B C 1
ATOM 3823 O O . HIS B 1 147 ? -26.107 -41.190 29.509 1.00 16.30 147 HIS B O 1
ATOM 3830 N N . VAL B 1 148 ? -27.996 -39.988 29.710 1.00 15.16 148 VAL B N 1
ATOM 3831 C CA . VAL B 1 148 ? -28.558 -40.491 28.458 1.00 16.13 148 VAL B CA 1
ATOM 3832 C C . VAL B 1 148 ? -28.895 -39.323 27.533 1.00 16.20 148 VAL B C 1
ATOM 3833 O O . VAL B 1 148 ? -29.558 -38.368 27.936 1.00 15.05 148 VAL B O 1
ATOM 3837 N N . ASN B 1 149 ? -28.437 -39.408 26.285 1.00 16.18 149 ASN B N 1
ATOM 3838 C CA . ASN B 1 149 ? -28.667 -38.342 25.317 1.00 15.84 149 ASN B CA 1
ATOM 3839 C C . ASN B 1 149 ? -30.124 -38.245 24.863 1.00 16.27 149 ASN B C 1
ATOM 3840 O O . ASN B 1 149 ? -30.710 -39.260 24.484 1.00 16.55 149 ASN B O 1
ATOM 3845 N N . ASN B 1 150 ? -30.709 -37.042 24.880 1.00 16.59 150 ASN B N 1
ATOM 3846 C CA . ASN B 1 150 ? -32.133 -36.911 24.523 1.00 18.01 150 ASN B CA 1
ATOM 3847 C C . ASN B 1 150 ? -32.479 -37.130 23.058 1.00 17.35 150 ASN B C 1
ATOM 3848 O O . ASN B 1 150 ? -33.614 -37.476 22.768 1.00 17.36 150 ASN B O 1
ATOM 3853 N N . GLU B 1 151 ? -31.525 -36.929 22.151 1.00 17.24 151 GLU B N 1
ATOM 3854 C CA . GLU B 1 151 ? -31.805 -37.169 20.744 1.00 17.00 151 GLU B CA 1
ATOM 3855 C C . GLU B 1 151 ? -31.507 -38.602 20.297 1.00 16.15 151 GLU B C 1
ATOM 3856 O O . GLU B 1 151 ? -32.282 -39.185 19.532 1.00 16.00 151 GLU B O 1
ATOM 3862 N N . LEU B 1 152 ? -30.396 -39.165 20.784 1.00 15.82 152 LEU B N 1
ATOM 3863 C CA . LEU B 1 152 ? -29.880 -40.456 20.292 1.00 16.15 152 LEU B CA 1
ATOM 3864 C C . LEU B 1 152 ? -30.196 -41.630 21.186 1.00 17.06 152 LEU B C 1
ATOM 3865 O O . LEU B 1 152 ? -30.267 -42.767 20.720 1.00 18.22 152 LEU B O 1
ATOM 3870 N N . GLY B 1 153 ? -30.364 -41.358 22.473 1.00 17.01 153 GLY B N 1
ATOM 3871 C CA . GLY B 1 153 ? -30.585 -42.433 23.418 1.00 17.19 153 GLY B CA 1
ATOM 3872 C C . GLY B 1 153 ? -29.312 -42.994 24.015 1.00 17.49 153 GLY B C 1
ATOM 3873 O O . GLY B 1 153 ? -29.360 -43.902 24.854 1.00 17.12 153 GLY B O 1
ATOM 3874 N N . THR B 1 154 ? -28.177 -42.426 23.615 1.00 17.48 154 THR B N 1
ATOM 3875 C CA . THR B 1 154 ? -26.847 -42.915 23.988 1.00 17.63 154 THR B CA 1
ATOM 3876 C C . THR B 1 154 ? -26.661 -42.939 25.490 1.00 17.91 154 THR B C 1
ATOM 3877 O O . THR B 1 154 ? -26.874 -41.928 26.151 1.00 17.20 154 THR B O 1
ATOM 3881 N N . VAL B 1 155 ? -26.272 -44.096 26.016 1.00 17.15 155 VAL B N 1
ATOM 3882 C CA . VAL B 1 155 ? -25.933 -44.221 27.431 1.00 16.81 155 VAL B CA 1
ATOM 3883 C C . VAL B 1 155 ? -24.453 -43.913 27.637 1.00 16.73 155 VAL B C 1
ATOM 3884 O O . VAL B 1 155 ? -23.582 -44.645 27.165 1.00 19.33 155 VAL B O 1
ATOM 3888 N N . GLN B 1 156 ? -24.179 -42.810 28.326 1.00 16.24 156 GLN B N 1
ATOM 3889 C CA . GLN B 1 156 ? -22.801 -42.354 28.560 1.00 15.88 156 GLN B CA 1
ATOM 3890 C C . GLN B 1 156 ? -22.130 -43.062 29.749 1.00 17.26 156 GLN B C 1
ATOM 3891 O O . GLN B 1 156 ? -22.819 -43.514 30.664 1.00 18.22 156 GLN B O 1
ATOM 3897 N N . PRO B 1 157 ? -20.782 -43.149 29.744 1.00 16.95 157 PRO B N 1
ATOM 3898 C CA . PRO B 1 157 ? -20.089 -43.867 30.821 1.00 18.15 157 PRO B CA 1
ATOM 3899 C C . PRO B 1 157 ? -19.902 -42.998 32.081 1.00 17.93 157 PRO B C 1
ATOM 3900 O O . PRO B 1 157 ? -18.779 -42.599 32.423 1.00 16.57 157 PRO B O 1
ATOM 3904 N N . ILE B 1 158 ? -21.001 -42.723 32.782 1.00 17.60 158 ILE B N 1
ATOM 3905 C CA . ILE B 1 158 ? -20.947 -41.788 33.904 1.00 18.07 158 ILE B CA 1
ATOM 3906 C C . ILE B 1 158 ? -20.085 -42.303 35.050 1.00 18.78 158 ILE B C 1
ATOM 3907 O O . ILE B 1 158 ? -19.447 -41.530 35.724 1.00 18.99 158 ILE B O 1
ATOM 3912 N N . GLU B 1 159 ? -20.057 -43.610 35.259 1.00 18.84 159 GLU B N 1
ATOM 3913 C CA . GLU B 1 159 ? -19.181 -44.138 36.288 1.00 21.61 159 GLU B CA 1
ATOM 3914 C C . GLU B 1 159 ? -17.708 -43.875 36.016 1.00 19.89 159 GLU B C 1
ATOM 3915 O O . GLU B 1 159 ? -17.020 -43.390 36.876 1.00 19.86 159 GLU B O 1
ATOM 3921 N N . ASP B 1 160 ? -17.247 -44.120 34.794 1.00 20.97 160 ASP B N 1
ATOM 3922 C CA . ASP B 1 160 ? -15.853 -43.876 34.426 1.00 21.33 160 ASP B CA 1
ATOM 3923 C C . ASP B 1 160 ? -15.512 -42.393 34.490 1.00 18.92 160 ASP B C 1
ATOM 3924 O O . ASP B 1 160 ? -14.432 -42.013 34.952 1.00 19.20 160 ASP B O 1
ATOM 3929 N N . ILE B 1 161 ? -16.441 -41.558 34.019 1.00 18.04 161 ILE B N 1
ATOM 3930 C CA . ILE B 1 161 ? -16.280 -40.104 34.099 1.00 18.32 161 ILE B CA 1
ATOM 3931 C C . ILE B 1 161 ? -16.240 -39.652 35.564 1.00 18.58 161 ILE B C 1
ATOM 3932 O O . ILE B 1 161 ? -15.404 -38.832 35.937 1.00 18.21 161 ILE B O 1
ATOM 3937 N N . GLY B 1 162 ? -17.125 -40.218 36.383 1.00 18.77 162 GLY B N 1
ATOM 3938 C CA . GLY B 1 162 ? -17.171 -39.891 37.809 1.00 18.27 162 GLY B CA 1
ATOM 3939 C C . GLY B 1 162 ? -15.865 -40.269 38.486 1.00 19.12 162 GLY B C 1
ATOM 3940 O O . GLY B 1 162 ? -15.410 -39.577 39.408 1.00 18.84 162 GLY B O 1
ATOM 3941 N N . ASN B 1 163 ? -15.258 -41.361 38.016 1.00 18.78 163 ASN B N 1
ATOM 3942 C CA . ASN B 1 163 ? -13.985 -41.840 38.556 1.00 19.36 163 ASN B CA 1
ATOM 3943 C C . ASN B 1 163 ? -12.879 -40.836 38.275 1.00 19.03 163 ASN B C 1
ATOM 3944 O O . ASN B 1 163 ? -12.091 -40.501 39.159 1.00 18.66 163 ASN B O 1
ATOM 3949 N N . VAL B 1 164 ? -12.851 -40.340 37.043 1.00 18.47 164 VAL B N 1
ATOM 3950 C CA . VAL B 1 164 ? -11.905 -39.302 36.664 1.00 18.70 164 VAL B CA 1
ATOM 3951 C C . VAL B 1 164 ? -12.109 -38.037 37.507 1.00 18.25 164 VAL B C 1
ATOM 3952 O O . VAL B 1 164 ? -11.152 -37.475 38.041 1.00 18.67 164 VAL B O 1
ATOM 3956 N N . ALA B 1 165 ? -13.354 -37.595 37.640 1.00 18.67 165 ALA B N 1
ATOM 3957 C CA . ALA B 1 165 ? -13.646 -36.397 38.443 1.00 17.39 165 ALA B CA 1
ATOM 3958 C C . ALA B 1 165 ? -13.244 -36.598 39.906 1.00 18.62 165 ALA B C 1
ATOM 3959 O O . ALA B 1 165 ? -12.722 -35.676 40.537 1.00 19.23 165 ALA B O 1
ATOM 3961 N N . PHE B 1 166 ? -13.478 -37.793 40.433 1.00 18.44 166 PHE B N 1
ATOM 3962 C CA . PHE B 1 166 ? -13.086 -38.132 41.803 1.00 19.18 166 PHE B CA 1
ATOM 3963 C C . PHE B 1 166 ? -11.573 -38.075 41.970 1.00 20.10 166 PHE B C 1
ATOM 3964 O O . PHE B 1 166 ? -11.075 -37.603 42.993 1.00 20.61 166 PHE B O 1
ATOM 3972 N N . GLU B 1 167 ? -10.839 -38.553 40.962 1.00 19.76 167 GLU B N 1
ATOM 3973 C CA . GLU B 1 167 ? -9.365 -38.619 41.022 1.00 19.96 167 GLU B CA 1
ATOM 3974 C C . GLU B 1 167 ? -8.707 -37.237 41.018 1.00 20.92 167 GLU B C 1
ATOM 3975 O O . GLU B 1 167 ? -7.619 -37.052 41.564 1.00 22.02 167 GLU B O 1
ATOM 3981 N N . HIS B 1 168 ? -9.422 -36.254 40.479 1.00 19.75 168 HIS B N 1
ATOM 3982 C CA . HIS B 1 168 ? -8.996 -34.858 40.525 1.00 20.26 168 HIS B CA 1
ATOM 3983 C C . HIS B 1 168 ? -9.710 -33.942 41.504 1.00 21.32 168 HIS B C 1
ATOM 3984 O O . HIS B 1 168 ? -9.442 -32.745 41.523 1.00 21.93 168 HIS B O 1
ATOM 3991 N N . ASP B 1 169 ? -10.632 -34.446 42.321 1.00 20.13 169 ASP B N 1
ATOM 3992 C CA . ASP B 1 169 ? -11.417 -33.575 43.231 1.00 20.93 169 ASP B CA 1
ATOM 3993 C C . ASP B 1 169 ? -12.093 -32.396 42.541 1.00 19.57 169 ASP B C 1
ATOM 3994 O O . ASP B 1 169 ? -12.090 -31.257 43.000 1.00 20.93 169 ASP B O 1
ATOM 3999 N N . ILE B 1 170 ? -12.664 -32.728 41.394 1.00 18.19 170 ILE B N 1
ATOM 4000 C CA . ILE B 1 170 ? -13.528 -31.852 40.593 1.00 17.96 170 ILE B CA 1
ATOM 4001 C C . ILE B 1 170 ? -14.999 -32.295 40.677 1.00 16.94 170 ILE B C 1
ATOM 4002 O O . ILE B 1 170 ? -15.316 -33.469 40.410 1.00 17.39 170 ILE B O 1
ATOM 4007 N N . PRO B 1 171 ? -15.904 -31.351 41.021 1.00 16.75 171 PRO B N 1
ATOM 4008 C CA . PRO B 1 171 ? -17.328 -31.670 41.045 1.00 16.99 171 PRO B CA 1
ATOM 4009 C C . PRO B 1 171 ? -17.829 -32.266 39.719 1.00 16.45 171 PRO B C 1
ATOM 4010 O O . PRO B 1 171 ? -17.475 -31.801 38.612 1.00 16.72 171 PRO B O 1
ATOM 4014 N N . PHE B 1 172 ? -18.620 -33.325 39.855 1.00 16.18 172 PHE B N 1
ATOM 4015 C CA . PHE B 1 172 ? -19.210 -34.014 38.718 1.00 16.05 172 PHE B CA 1
ATOM 4016 C C . PHE B 1 172 ? -20.726 -33.922 38.758 1.00 15.87 172 PHE B C 1
ATOM 4017 O O . PHE B 1 172 ? -21.373 -34.441 39.673 1.00 14.72 172 PHE B O 1
ATOM 4025 N N . HIS B 1 173 ? -21.277 -33.268 37.741 1.00 14.87 173 HIS B N 1
ATOM 4026 C CA . HIS B 1 173 ? -22.715 -33.180 37.560 1.00 14.69 173 HIS B CA 1
ATOM 4027 C C . HIS B 1 173 ? -23.137 -33.988 36.363 1.00 14.59 173 HIS B C 1
ATOM 4028 O O . HIS B 1 173 ? -22.425 -34.053 35.369 1.00 16.20 173 HIS B O 1
ATOM 4035 N N . THR B 1 174 ? -24.305 -34.612 36.441 1.00 14.62 174 THR B N 1
ATOM 4036 C CA . THR B 1 174 ? -24.870 -35.287 35.270 1.00 13.92 174 THR B CA 1
ATOM 4037 C C . THR B 1 174 ? -26.332 -34.900 35.023 1.00 14.66 174 THR B C 1
ATOM 4038 O O . THR B 1 174 ? -27.163 -34.929 35.941 1.00 14.64 174 THR B O 1
ATOM 4042 N N . ASP B 1 175 ? -26.626 -34.506 33.784 1.00 13.93 175 ASP B N 1
ATOM 4043 C CA . ASP B 1 175 ? -27.998 -34.309 33.348 1.00 13.31 175 ASP B CA 1
ATOM 4044 C C . ASP B 1 175 ? -28.621 -35.687 33.099 1.00 13.96 175 ASP B C 1
ATOM 4045 O O . ASP B 1 175 ? -28.357 -36.331 32.077 1.00 15.04 175 ASP B O 1
ATOM 4050 N N . ALA B 1 176 ? -29.449 -36.129 34.050 1.00 14.00 176 ALA B N 1
ATOM 4051 C CA . ALA B 1 176 ? -30.096 -37.440 34.010 1.00 14.10 176 ALA B CA 1
ATOM 4052 C C . ALA B 1 176 ? -31.591 -37.355 33.631 1.00 13.97 176 ALA B C 1
ATOM 4053 O O . ALA B 1 176 ? -32.378 -38.236 33.969 1.00 14.84 176 ALA B O 1
ATOM 4055 N N . ALA B 1 177 ? -31.991 -36.296 32.927 1.00 13.37 177 ALA B N 1
ATOM 4056 C CA . ALA B 1 177 ? -33.405 -36.147 32.581 1.00 14.85 177 ALA B CA 1
ATOM 4057 C C . ALA B 1 177 ? -33.935 -37.344 31.797 1.00 15.19 177 ALA B C 1
ATOM 4058 O O . ALA B 1 177 ? -35.094 -37.715 31.961 1.00 15.59 177 ALA B O 1
ATOM 4060 N N . GLN B 1 178 ? -33.090 -37.956 30.968 1.00 14.69 178 GLN B N 1
ATOM 4061 C CA . GLN B 1 178 ? -33.518 -39.100 30.148 1.00 15.65 178 GLN B CA 1
ATOM 4062 C C . GLN B 1 178 ? -33.226 -40.462 30.773 1.00 16.35 178 GLN B C 1
ATOM 4063 O O . GLN B 1 178 ? -33.690 -41.484 30.271 1.00 18.00 178 GLN B O 1
ATOM 4069 N N . SER B 1 179 ? -32.459 -40.482 31.862 1.00 15.41 179 SER B N 1
ATOM 4070 C CA . SER B 1 179 ? -32.047 -41.746 32.475 1.00 15.36 179 SER B CA 1
ATOM 4071 C C . SER B 1 179 ? -32.753 -42.042 33.788 1.00 15.95 179 SER B C 1
ATOM 4072 O O . SER B 1 179 ? -32.915 -43.207 34.161 1.00 15.59 179 SER B O 1
ATOM 4075 N N . PHE B 1 180 ? -33.142 -40.989 34.500 1.00 15.09 180 PHE B N 1
ATOM 4076 C CA . PHE B 1 180 ? -33.828 -41.139 35.783 1.00 15.28 180 PHE B CA 1
ATOM 4077 C C . PHE B 1 180 ? -35.014 -42.091 35.638 1.00 15.28 180 PHE B C 1
ATOM 4078 O O . PHE B 1 180 ? -35.828 -41.934 34.721 1.00 15.84 180 PHE B O 1
ATOM 4086 N N . CYS B 1 181 ? -35.072 -43.087 36.531 1.00 15.82 181 CYS B N 1
ATOM 4087 C CA . CYS B 1 181 ? -36.093 -44.158 36.566 1.00 15.34 181 CYS B CA 1
ATOM 4088 C C . CYS B 1 181 ? -35.906 -45.266 35.524 1.00 16.44 181 CYS B C 1
ATOM 4089 O O . CYS B 1 181 ? -36.232 -46.431 35.788 1.00 17.33 181 CYS B O 1
ATOM 4092 N N . LYS B 1 182 ? -35.395 -44.907 34.347 1.00 16.91 182 LYS B N 1
ATOM 4093 C CA . LYS B 1 182 ? -35.111 -45.885 33.285 1.00 16.36 182 LYS B CA 1
ATOM 4094 C C . LYS B 1 182 ? -33.938 -46.801 33.634 1.00 17.14 182 LYS B C 1
ATOM 4095 O O . LYS B 1 182 ? -33.974 -47.994 33.358 1.00 18.52 182 LYS B O 1
ATOM 4101 N N . LEU B 1 183 ? -32.893 -46.223 34.225 1.00 18.31 183 LEU B N 1
ATOM 4102 C CA . LEU B 1 183 ? -31.649 -46.924 34.571 1.00 17.37 183 LEU B CA 1
ATOM 4103 C C . LEU B 1 183 ? -31.394 -46.800 36.065 1.00 18.82 183 LEU B C 1
ATOM 4104 O O . LEU B 1 183 ? -31.723 -45.772 36.641 1.00 18.72 183 LEU B O 1
ATOM 4109 N N . ASP B 1 184 ? -30.777 -47.797 36.684 1.00 20.52 184 ASP B N 1
ATOM 4110 C CA . ASP B 1 184 ? -30.368 -47.599 38.052 1.00 21.31 184 ASP B CA 1
ATOM 4111 C C . ASP B 1 184 ? -29.297 -46.550 38.195 1.00 21.11 184 ASP B C 1
ATOM 4112 O O . ASP B 1 184 ? -28.304 -46.620 37.517 1.00 23.29 184 ASP B O 1
ATOM 4117 N N . ILE B 1 185 ? -29.504 -45.614 39.109 1.00 19.45 185 ILE B N 1
ATOM 4118 C CA . ILE B 1 185 ? -28.483 -44.636 39.405 1.00 18.43 185 ILE B CA 1
ATOM 4119 C C . ILE B 1 185 ? -28.279 -44.710 40.909 1.00 18.22 185 ILE B C 1
ATOM 4120 O O . ILE B 1 185 ? -29.246 -44.557 41.696 1.00 18.83 185 ILE B O 1
ATOM 4125 N N . ASP B 1 186 ? -27.028 -44.962 41.303 1.00 19.11 186 ASP B N 1
ATOM 4126 C CA . ASP B 1 186 ? -26.627 -44.821 42.690 1.00 19.90 186 ASP B CA 1
ATOM 4127 C C . ASP B 1 186 ? -25.528 -43.782 42.765 1.00 19.82 186 ASP B C 1
ATOM 4128 O O . ASP B 1 186 ? -24.419 -43.928 42.223 1.00 19.82 186 ASP B O 1
ATOM 4133 N N . VAL B 1 187 ? -25.867 -42.724 43.466 1.00 19.24 187 VAL B N 1
ATOM 4134 C CA . VAL B 1 187 ? -25.069 -41.544 43.529 1.00 19.89 187 VAL B CA 1
ATOM 4135 C C . VAL B 1 187 ? -23.650 -41.805 44.110 1.00 19.52 187 VAL B C 1
ATOM 4136 O O . VAL B 1 187 ? -22.655 -41.222 43.664 1.00 19.00 187 VAL B O 1
ATOM 4140 N N . ASP B 1 188 ? -23.546 -42.720 45.062 1.00 19.85 188 ASP B N 1
ATOM 4141 C CA . ASP B 1 188 ? -22.240 -43.038 45.634 1.00 20.50 188 ASP B CA 1
ATOM 4142 C C . ASP B 1 188 ? -21.407 -43.952 44.738 1.00 20.60 188 ASP B C 1
ATOM 4143 O O . ASP B 1 188 ? -20.199 -43.747 44.586 1.00 20.57 188 ASP B O 1
ATOM 4148 N N . ASP B 1 189 ? -22.053 -44.953 44.154 1.00 21.19 189 ASP B N 1
ATOM 4149 C CA . ASP B 1 189 ? -21.389 -45.885 43.259 1.00 21.80 189 ASP B CA 1
ATOM 4150 C C . ASP B 1 189 ? -20.838 -45.142 42.051 1.00 20.86 189 ASP B C 1
ATOM 4151 O O . ASP B 1 189 ? -19.784 -45.477 41.521 1.00 22.16 189 ASP B O 1
ATOM 4156 N N . MET B 1 190 ? -21.562 -44.132 41.594 1.00 20.57 190 MET B N 1
ATOM 4157 C CA A MET B 1 190 ? -21.104 -43.355 40.453 0.50 20.21 190 MET B CA 1
ATOM 4158 C CA B MET B 1 190 ? -21.093 -43.366 40.438 0.50 20.19 190 MET B CA 1
ATOM 4159 C C . MET B 1 190 ? -20.265 -42.137 40.758 1.00 19.65 190 MET B C 1
ATOM 4160 O O . MET B 1 190 ? -19.901 -41.380 39.866 1.00 19.16 190 MET B O 1
ATOM 4169 N N . ASN B 1 191 ? -20.024 -41.895 42.026 1.00 19.70 191 ASN B N 1
ATOM 4170 C CA . ASN B 1 191 ? -19.298 -40.716 42.435 1.00 19.64 191 ASN B CA 1
ATOM 4171 C C . ASN B 1 191 ? -19.912 -39.424 41.913 1.00 18.86 191 ASN B C 1
ATOM 4172 O O . ASN B 1 191 ? -19.198 -38.540 41.486 1.00 20.00 191 ASN B O 1
ATOM 4177 N N . ILE B 1 192 ? -21.235 -39.339 41.929 1.00 17.85 192 ILE B N 1
ATOM 4178 C CA . ILE B 1 192 ? -21.947 -38.138 41.494 1.00 16.03 192 ILE B CA 1
ATOM 4179 C C . ILE B 1 192 ? -22.049 -37.101 42.615 1.00 15.80 192 ILE B C 1
ATOM 4180 O O . ILE B 1 192 ? -22.408 -37.427 43.746 1.00 17.18 192 ILE B O 1
ATOM 4185 N N . ASP B 1 193 ? -21.755 -35.851 42.270 1.00 15.51 193 ASP B N 1
ATOM 4186 C CA . ASP B 1 193 ? -21.945 -34.721 43.185 1.00 14.80 193 ASP B CA 1
ATOM 4187 C C . ASP B 1 193 ? -23.278 -34.017 42.974 1.00 15.23 193 ASP B C 1
ATOM 4188 O O . ASP B 1 193 ? -23.939 -33.638 43.935 1.00 14.95 193 ASP B O 1
ATOM 4193 N N . MET B 1 194 ? -23.676 -33.838 41.719 1.00 14.81 194 MET B N 1
ATOM 4194 C CA . MET B 1 194 ? -24.989 -33.269 41.417 1.00 14.71 194 MET B CA 1
ATOM 4195 C C . MET B 1 194 ? -25.635 -33.976 40.237 1.00 14.90 194 MET B C 1
ATOM 4196 O O . MET B 1 194 ? -24.947 -34.443 39.334 1.00 14.79 194 MET B O 1
ATOM 4201 N N . LEU B 1 195 ? -26.965 -34.042 40.258 1.00 14.34 195 LEU B N 1
ATOM 4202 C CA . LEU B 1 195 ? -27.735 -34.738 39.223 1.00 14.46 195 LEU B CA 1
ATOM 4203 C C . LEU B 1 195 ? -29.079 -34.053 38.946 1.00 14.38 195 LEU B C 1
ATOM 4204 O O . LEU B 1 195 ? -29.848 -33.775 39.866 1.00 14.35 195 LEU B O 1
ATOM 4209 N N . SER B 1 196 ? -29.352 -33.771 37.675 1.00 14.51 196 SER B N 1
ATOM 4210 C CA . SER B 1 196 ? -30.618 -33.162 37.282 1.00 14.20 196 SER B CA 1
ATOM 4211 C C . SER B 1 196 ? -31.662 -34.169 36.805 1.00 14.05 196 SER B C 1
ATOM 4212 O O . SER B 1 196 ? -31.330 -35.127 36.106 1.00 14.12 196 SER B O 1
ATOM 4215 N N . LEU B 1 197 ? -32.920 -33.945 37.177 1.00 13.13 197 LEU B N 1
ATOM 4216 C CA . LEU B 1 197 ? -34.026 -34.767 36.672 1.00 14.00 197 LEU B CA 1
ATOM 4217 C C . LEU B 1 197 ? -35.268 -33.913 36.388 1.00 14.23 197 LEU B C 1
ATOM 4218 O O . LEU B 1 197 ? -35.403 -32.801 36.906 1.00 14.43 197 LEU B O 1
ATOM 4223 N N . SER B 1 198 ? -36.159 -34.452 35.550 1.00 14.69 198 SER B N 1
ATOM 4224 C CA . SER B 1 198 ? -37.354 -33.756 35.073 1.00 14.83 198 SER B CA 1
ATOM 4225 C C . SER B 1 198 ? -38.612 -34.627 35.251 1.00 14.83 198 SER B C 1
ATOM 4226 O O . SER B 1 198 ? -38.656 -35.761 34.775 1.00 15.05 198 SER B O 1
ATOM 4229 N N . GLY B 1 199 ? -39.621 -34.092 35.934 1.00 14.61 199 GLY B N 1
ATOM 4230 C CA . GLY B 1 199 ? -40.872 -34.813 36.182 1.00 15.18 199 GLY B CA 1
ATOM 4231 C C . GLY B 1 199 ? -41.624 -35.270 34.943 1.00 15.42 199 GLY B C 1
ATOM 4232 O O . GLY B 1 199 ? -42.107 -36.399 34.882 1.00 15.82 199 GLY B O 1
ATOM 4233 N N . HIS B 1 200 ? -41.698 -34.420 33.931 1.00 14.67 200 HIS B N 1
ATOM 4234 C CA . HIS B 1 200 ? -42.553 -34.756 32.797 1.00 15.22 200 HIS B CA 1
ATOM 4235 C C . HIS B 1 200 ? -41.894 -35.703 31.825 1.00 15.34 200 HIS B C 1
ATOM 4236 O O . HIS B 1 200 ? -42.470 -36.018 30.789 1.00 15.49 200 HIS B O 1
ATOM 4243 N N . LYS B 1 201 ? -40.696 -36.180 32.154 1.00 14.32 201 LYS B N 1
ATOM 4244 C CA . LYS B 1 201 ? -40.053 -37.228 31.366 1.00 15.38 201 LYS B CA 1
ATOM 4245 C C . LYS B 1 201 ? -40.325 -38.632 31.921 1.00 16.04 201 LYS B C 1
ATOM 4246 O O . LYS B 1 201 ? -39.984 -39.629 31.277 1.00 16.84 201 LYS B O 1
ATOM 4252 N N . VAL B 1 202 ? -40.943 -38.690 33.105 1.00 15.57 202 VAL B N 1
ATOM 4253 C CA . VAL B 1 202 ? -41.213 -39.949 33.824 1.00 15.68 202 VAL B CA 1
ATOM 4254 C C . VAL B 1 202 ? -42.697 -40.118 34.190 1.00 14.67 202 VAL B C 1
ATOM 4255 O O . VAL B 1 202 ? -43.043 -40.745 35.194 1.00 15.82 202 VAL B O 1
ATOM 4259 N N . TYR B 1 203 ? -43.560 -39.567 33.334 1.00 15.47 203 TYR B N 1
ATOM 4260 C CA . TYR B 1 203 ? -45.020 -39.617 33.499 1.00 15.51 203 TYR B CA 1
ATOM 4261 C C . TYR B 1 203 ? -45.508 -38.801 34.700 1.00 15.62 203 TYR B C 1
ATOM 4262 O O . TYR B 1 203 ? -46.616 -39.023 35.228 1.00 16.79 203 TYR B O 1
ATOM 4271 N N . GLY B 1 204 ? -44.648 -37.869 35.121 1.00 15.21 204 GLY B N 1
ATOM 4272 C CA . GLY B 1 204 ? -44.995 -36.863 36.122 1.00 14.91 204 GLY B CA 1
ATOM 4273 C C . GLY B 1 204 ? -45.565 -35.610 35.476 1.00 15.61 204 GLY B C 1
ATOM 4274 O O . GLY B 1 204 ? -45.553 -35.452 34.244 1.00 16.24 204 GLY B O 1
ATOM 4275 N N . PRO B 1 205 ? -46.055 -34.685 36.301 1.00 16.11 205 PRO B N 1
ATOM 4276 C CA . PRO B 1 205 ? -46.555 -33.448 35.731 1.00 16.15 205 PRO B CA 1
ATOM 4277 C C . PRO B 1 205 ? -45.429 -32.543 35.264 1.00 15.66 205 PRO B C 1
ATOM 4278 O O . PRO B 1 205 ? -44.267 -32.668 35.695 1.00 15.71 205 PRO B O 1
ATOM 4282 N N . LYS B 1 206 ? -45.795 -31.642 34.364 1.00 14.91 206 LYS B N 1
ATOM 4283 C CA . LYS B 1 206 ? -44.900 -30.577 33.947 1.00 14.80 206 LYS B CA 1
ATOM 4284 C C . LYS B 1 206 ? -44.744 -29.553 35.065 1.00 14.68 206 LYS B C 1
ATOM 4285 O O . LYS B 1 206 ? -45.627 -29.406 35.935 1.00 16.07 206 LYS B O 1
ATOM 4291 N N . GLY B 1 207 ? -43.610 -28.861 35.034 1.00 14.54 207 GLY B N 1
ATOM 4292 C CA . GLY B 1 207 ? -43.329 -27.806 35.985 1.00 14.29 207 GLY B CA 1
ATOM 4293 C C . GLY B 1 207 ? -42.660 -28.277 37.263 1.00 14.76 207 GLY B C 1
ATOM 4294 O O . GLY B 1 207 ? -42.562 -27.505 38.217 1.00 15.58 207 GLY B O 1
ATOM 4295 N N . ILE B 1 208 ? -42.175 -29.519 37.285 1.00 13.68 208 ILE B N 1
ATOM 4296 C CA . ILE B 1 208 ? -41.441 -30.012 38.459 1.00 14.98 208 ILE B CA 1
ATOM 4297 C C . ILE B 1 208 ? -40.201 -30.807 38.065 1.00 14.69 208 ILE B C 1
ATOM 4298 O O . ILE B 1 208 ? -40.202 -31.509 37.086 1.00 15.28 208 ILE B O 1
ATOM 4303 N N . GLY B 1 209 ? -39.129 -30.679 38.820 1.00 14.52 209 GLY B N 1
ATOM 4304 C CA . GLY B 1 209 ? -38.014 -31.584 38.652 1.00 15.01 209 GLY B CA 1
ATOM 4305 C C . GLY B 1 209 ? -37.216 -31.524 39.929 1.00 14.82 209 GLY B C 1
ATOM 4306 O O . GLY B 1 209 ? -37.723 -31.075 40.966 1.00 14.36 209 GLY B O 1
ATOM 4307 N N . ALA B 1 210 ? -35.969 -31.968 39.869 1.00 14.69 210 ALA B N 1
ATOM 4308 C CA . ALA B 1 210 ? -35.112 -31.906 41.047 1.00 13.83 210 ALA B CA 1
ATOM 4309 C C . ALA B 1 210 ? -33.638 -31.817 40.688 1.00 14.22 210 ALA B C 1
ATOM 4310 O O . ALA B 1 210 ? -33.249 -32.112 39.556 1.00 14.77 210 ALA B O 1
ATOM 4312 N N . LEU B 1 211 ? -32.828 -31.364 41.649 1.00 13.75 211 LEU B N 1
ATOM 4313 C CA . LEU B 1 211 ? -31.376 -31.439 41.562 1.00 14.09 211 LEU B CA 1
ATOM 4314 C C . LEU B 1 211 ? -30.873 -32.140 42.813 1.00 14.43 211 LEU B C 1
ATOM 4315 O O . LEU B 1 211 ? -31.100 -31.639 43.925 1.00 14.92 211 LEU B O 1
ATOM 4320 N N . TYR B 1 212 ? -30.266 -33.314 42.640 1.00 13.17 212 TYR B N 1
ATOM 4321 C CA . TYR B 1 212 ? -29.472 -33.940 43.707 1.00 14.50 212 TYR B CA 1
ATOM 4322 C C . TYR B 1 212 ? -28.222 -33.088 43.956 1.00 14.98 212 TYR B C 1
ATOM 4323 O O . TYR B 1 212 ? -27.494 -32.757 43.015 1.00 14.67 212 TYR B O 1
ATOM 4332 N N . VAL B 1 213 ? -27.975 -32.737 45.219 1.00 14.86 213 VAL B N 1
ATOM 4333 C CA . VAL B 1 213 ? -26.764 -32.017 45.614 1.00 15.21 213 VAL B CA 1
ATOM 4334 C C . VAL B 1 213 ? -26.166 -32.754 46.802 1.00 15.62 213 VAL B C 1
ATOM 4335 O O . VAL B 1 213 ? -26.730 -32.748 47.896 1.00 16.58 213 VAL B O 1
ATOM 4339 N N . ARG B 1 214 ? -25.027 -33.402 46.583 1.00 15.64 214 ARG B N 1
ATOM 4340 C CA . ARG B 1 214 ? -24.328 -34.083 47.673 1.00 16.40 214 ARG B CA 1
ATOM 4341 C C . ARG B 1 214 ? -24.061 -33.089 48.798 1.00 17.34 214 ARG B C 1
ATOM 4342 O O . ARG B 1 214 ? -23.564 -31.978 48.558 1.00 17.61 214 ARG B O 1
ATOM 4350 N N . ASP B 1 215 ? -24.409 -33.487 50.023 1.00 17.44 215 ASP B N 1
ATOM 4351 C CA . ASP B 1 215 ? -24.173 -32.646 51.197 1.00 18.21 215 ASP B CA 1
ATOM 4352 C C . ASP B 1 215 ? -24.839 -31.272 51.053 1.00 18.69 215 ASP B C 1
ATOM 4353 O O . ASP B 1 215 ? -24.250 -30.241 51.370 1.00 19.38 215 ASP B O 1
ATOM 4358 N N . ALA B 1 216 ? -26.074 -31.261 50.553 1.00 18.09 216 ALA B N 1
ATOM 4359 C CA . ALA B 1 216 ? -26.800 -30.012 50.325 1.00 17.93 216 ALA B CA 1
ATOM 4360 C C . ALA B 1 216 ? -26.849 -29.107 51.552 1.00 20.00 216 ALA B C 1
ATOM 4361 O O . ALA B 1 216 ? -26.765 -27.890 51.427 1.00 21.04 216 ALA B O 1
ATOM 4363 N N . ARG B 1 217 ? -26.957 -29.703 52.737 1.00 19.69 217 ARG B N 1
ATOM 4364 C CA . ARG B 1 217 ? -27.007 -28.932 53.991 1.00 20.77 217 ARG B CA 1
ATOM 4365 C C . ARG B 1 217 ? -25.816 -27.992 54.205 1.00 21.23 217 ARG B C 1
ATOM 4366 O O . ARG B 1 217 ? -25.956 -26.946 54.844 1.00 22.94 217 ARG B O 1
ATOM 4374 N N . ASN B 1 218 ? -24.663 -28.374 53.659 1.00 19.90 218 ASN B N 1
ATOM 4375 C CA . ASN B 1 218 ? -23.414 -27.632 53.789 1.00 21.86 218 ASN B CA 1
ATOM 4376 C C . ASN B 1 218 ? -22.932 -27.070 52.448 1.00 21.83 218 ASN B C 1
ATOM 4377 O O . ASN B 1 218 ? -21.802 -26.591 52.330 1.00 22.99 218 ASN B O 1
ATOM 4382 N N . SER B 1 219 ? -23.803 -27.123 51.447 1.00 21.71 219 SER B N 1
ATOM 4383 C CA . SER B 1 219 ? -23.438 -26.680 50.122 1.00 22.99 219 SER B CA 1
ATOM 4384 C C . SER B 1 219 ? -23.207 -25.183 50.046 1.00 24.22 219 SER B C 1
ATOM 4385 O O . SER B 1 219 ? -23.956 -24.380 50.604 1.00 24.29 219 SER B O 1
ATOM 4388 N N . GLU B 1 220 ? -22.171 -24.810 49.314 1.00 24.80 220 GLU B N 1
ATOM 4389 C CA . GLU B 1 220 ? -21.859 -23.408 49.112 1.00 26.83 220 GLU B CA 1
ATOM 4390 C C . GLU B 1 220 ? -22.388 -22.906 47.780 1.00 24.20 220 GLU B C 1
ATOM 4391 O O . GLU B 1 220 ? -21.999 -21.840 47.333 1.00 25.42 220 GLU B O 1
ATOM 4397 N N . LEU B 1 221 ? -23.248 -23.687 47.144 1.00 21.62 221 LEU B N 1
ATOM 4398 C CA A LEU B 1 221 ? -23.846 -23.285 45.881 0.50 20.51 221 LEU B CA 1
ATOM 4399 C CA B LEU B 1 221 ? -23.855 -23.283 45.880 0.50 19.78 221 LEU B CA 1
ATOM 4400 C C . LEU B 1 221 ? -24.549 -21.944 46.025 1.00 19.36 221 LEU B C 1
ATOM 4401 O O . LEU B 1 221 ? -25.266 -21.715 46.993 1.00 20.95 221 LEU B O 1
ATOM 4410 N N . VAL B 1 222 ? -24.354 -21.073 45.039 1.00 18.81 222 VAL B N 1
ATOM 4411 C CA . VAL B 1 222 ? -25.102 -19.820 44.975 1.00 18.90 222 VAL B CA 1
ATOM 4412 C C . VAL B 1 222 ? -26.509 -20.120 44.447 1.00 17.28 222 VAL B C 1
ATOM 4413 O O . VAL B 1 222 ? -26.649 -20.661 43.346 1.00 17.92 222 VAL B O 1
ATOM 4417 N N . PRO B 1 223 ? -27.552 -19.808 45.245 1.00 16.82 223 PRO B N 1
ATOM 4418 C CA . PRO B 1 223 ? -28.933 -20.051 44.821 1.00 16.22 223 PRO B CA 1
ATOM 4419 C C . PRO B 1 223 ? -29.228 -19.349 43.490 1.00 16.62 223 PRO B C 1
ATOM 4420 O O . PRO B 1 223 ? -28.777 -18.214 43.276 1.00 16.42 223 PRO B O 1
ATOM 4424 N N . LEU B 1 224 ? -29.929 -20.045 42.597 1.00 16.22 224 LEU B N 1
ATOM 4425 C CA . LEU B 1 224 ? -30.408 -19.454 41.345 1.00 15.94 224 LEU B CA 1
ATOM 4426 C C . LEU B 1 224 ? -31.642 -18.583 41.665 1.00 15.77 224 LEU B C 1
ATOM 4427 O O . LEU B 1 224 ? -31.741 -17.428 41.223 1.00 16.98 224 LEU B O 1
ATOM 4432 N N . ILE B 1 225 ? -32.570 -19.140 42.436 1.00 16.14 225 ILE B N 1
ATOM 4433 C CA . ILE B 1 225 ? -33.717 -18.386 42.929 1.00 16.15 225 ILE B CA 1
ATOM 4434 C C . ILE B 1 225 ? -33.538 -18.175 44.434 1.00 16.20 225 ILE B C 1
ATOM 4435 O O . ILE B 1 225 ? -33.662 -19.119 45.223 1.00 16.18 225 ILE B O 1
ATOM 4440 N N . HIS B 1 226 ? -33.227 -16.940 44.813 1.00 15.45 226 HIS B N 1
ATOM 4441 C CA . HIS B 1 226 ? -33.192 -16.565 46.228 1.00 15.91 226 HIS B CA 1
ATOM 4442 C C . HIS B 1 226 ? -34.597 -16.406 46.697 1.00 16.21 226 HIS B C 1
ATOM 4443 O O . HIS B 1 226 ? -35.429 -15.814 46.020 1.00 16.54 226 HIS B O 1
ATOM 4450 N N . GLY B 1 227 ? -34.895 -16.936 47.869 1.00 16.21 227 GLY B N 1
ATOM 4451 C CA . GLY B 1 227 ? -36.273 -16.918 48.336 1.00 17.38 227 GLY B CA 1
ATOM 4452 C C . GLY B 1 227 ? -36.401 -16.864 49.842 1.00 16.71 227 GLY B C 1
ATOM 4453 O O . GLY B 1 227 ? -35.546 -16.319 50.524 1.00 18.52 227 GLY B O 1
ATOM 4454 N N . GLY B 1 228 ? -37.468 -17.468 50.351 1.00 17.16 228 GLY B N 1
ATOM 4455 C CA . GLY B 1 228 ? -37.828 -17.350 51.752 1.00 17.62 228 GLY B CA 1
ATOM 4456 C C . GLY B 1 228 ? -37.172 -18.364 52.661 1.00 17.43 228 GLY B C 1
ATOM 4457 O O . GLY B 1 228 ? -37.393 -18.338 53.875 1.00 19.21 228 GLY B O 1
ATOM 4458 N N . GLY B 1 229 ? -36.376 -19.259 52.077 1.00 16.73 229 GLY B N 1
ATOM 4459 C CA . GLY B 1 229 ? -35.694 -20.302 52.831 1.00 16.35 229 GLY B CA 1
ATOM 4460 C C . GLY B 1 229 ? -36.006 -21.721 52.413 1.00 16.30 229 GLY B C 1
ATOM 4461 O O . GLY B 1 229 ? -35.437 -22.649 52.973 1.00 16.71 229 GLY B O 1
ATOM 4462 N N . GLN B 1 230 ? -36.898 -21.888 51.435 1.00 16.43 230 GLN B N 1
ATOM 4463 C CA . GLN B 1 230 ? -37.241 -23.200 50.909 1.00 15.82 230 GLN B CA 1
ATOM 4464 C C . GLN B 1 230 ? -35.998 -23.918 50.410 1.00 15.51 230 GLN B C 1
ATOM 4465 O O . GLN B 1 230 ? -35.023 -23.281 49.966 1.00 15.73 230 GLN B O 1
ATOM 4471 N N . GLU B 1 231 ? -36.056 -25.249 50.480 1.00 14.92 231 GLU B N 1
ATOM 4472 C CA . GLU B 1 231 ? -35.015 -26.140 49.946 1.00 15.75 231 GLU B CA 1
ATOM 4473 C C . GLU B 1 231 ? -33.645 -25.823 50.539 1.00 15.81 231 GLU B C 1
ATOM 4474 O O . GLU B 1 231 ? -32.661 -25.683 49.826 1.00 16.20 231 GLU B O 1
ATOM 4480 N N . LEU B 1 232 ? -33.612 -25.678 51.858 1.00 16.84 232 LEU B N 1
ATOM 4481 C CA . LEU B 1 232 ? -32.359 -25.429 52.588 1.00 16.40 232 LEU B CA 1
ATOM 4482 C C . LEU B 1 232 ? -31.731 -24.106 52.183 1.00 16.40 232 LEU B C 1
ATOM 4483 O O . LEU B 1 232 ? -30.519 -23.905 52.338 1.00 17.05 232 LEU B O 1
ATOM 4488 N N . GLY B 1 233 ? -32.569 -23.207 51.670 1.00 15.30 233 GLY B N 1
ATOM 4489 C CA . GLY B 1 233 ? -32.116 -21.890 51.230 1.00 16.62 233 GLY B CA 1
ATOM 4490 C C . GLY B 1 233 ? -31.490 -21.919 49.849 1.00 16.19 233 GLY B C 1
ATOM 4491 O O . GLY B 1 233 ? -31.009 -20.893 49.346 1.00 16.15 233 GLY B O 1
ATOM 4492 N N . LEU B 1 234 ? -31.480 -23.103 49.239 1.00 16.04 234 LEU B N 1
ATOM 4493 C CA . LEU B 1 234 ? -30.857 -23.262 47.905 1.00 15.41 234 LEU B CA 1
ATOM 4494 C C . LEU B 1 234 ? -31.775 -22.923 46.720 1.00 14.74 234 LEU B C 1
ATOM 4495 O O . LEU B 1 234 ? -31.291 -22.630 45.624 1.00 15.58 234 LEU B O 1
ATOM 4500 N N . ARG B 1 235 ? -33.089 -22.995 46.942 1.00 14.29 235 ARG B N 1
ATOM 4501 C CA . ARG B 1 235 ? -34.067 -22.835 45.866 1.00 14.61 235 ARG B CA 1
ATOM 4502 C C . ARG B 1 235 ? -35.374 -22.242 46.399 1.00 14.63 235 ARG B C 1
ATOM 4503 O O . ARG B 1 235 ? -36.165 -22.936 47.047 1.00 15.46 235 ARG B O 1
ATOM 4511 N N . GLY B 1 236 ? -35.584 -20.960 46.101 1.00 15.06 236 GLY B N 1
ATOM 4512 C CA . GLY B 1 236 ? -36.745 -20.221 46.588 1.00 16.06 236 GLY B CA 1
ATOM 4513 C C . GLY B 1 236 ? -38.013 -20.418 45.782 1.00 16.37 236 GLY B C 1
ATOM 4514 O O . GLY B 1 236 ? -37.983 -20.994 44.701 1.00 16.93 236 GLY B O 1
ATOM 4515 N N . GLY B 1 237 ? -39.123 -19.903 46.311 1.00 16.56 237 GLY B N 1
ATOM 4516 C CA . GLY B 1 237 ? -40.445 -20.056 45.709 1.00 17.35 237 GLY B CA 1
ATOM 4517 C C . GLY B 1 237 ? -41.304 -21.020 46.505 1.00 16.35 237 GLY B C 1
ATOM 4518 O O . GLY B 1 237 ? -40.792 -22.017 47.032 1.00 16.25 237 GLY B O 1
ATOM 4519 N N . THR B 1 238 ? -42.606 -20.759 46.601 1.00 14.70 238 THR B N 1
ATOM 4520 C CA . THR B 1 238 ? -43.398 -21.695 47.409 1.00 16.55 238 THR B CA 1
ATOM 4521 C C . THR B 1 238 ? -43.476 -23.085 46.806 1.00 15.87 238 THR B C 1
ATOM 4522 O O . THR B 1 238 ? -43.650 -23.265 45.598 1.00 16.19 238 THR B O 1
ATOM 4526 N N . SER B 1 239 ? -43.252 -24.062 47.677 1.00 15.38 239 SER B N 1
ATOM 4527 C CA . SER B 1 239 ? -43.234 -25.471 47.296 1.00 15.14 239 SER B CA 1
ATOM 4528 C C . SER B 1 239 ? -44.566 -25.829 46.667 1.00 15.31 239 SER B C 1
ATOM 4529 O O . SER B 1 239 ? -45.609 -25.668 47.304 1.00 17.08 239 SER B O 1
ATOM 4532 N N . PRO B 1 240 ? -44.551 -26.296 45.406 1.00 14.52 240 PRO B N 1
ATOM 4533 C CA . PRO B 1 240 ? -45.824 -26.613 44.755 1.00 15.03 240 PRO B CA 1
ATOM 4534 C C . PRO B 1 240 ? -46.286 -28.030 45.101 1.00 15.29 240 PRO B C 1
ATOM 4535 O O . PRO B 1 240 ? -46.028 -28.980 44.343 1.00 15.14 240 PRO B O 1
ATOM 4539 N N . THR B 1 241 ? -46.972 -28.164 46.245 1.00 15.47 241 THR B N 1
ATOM 4540 C CA . THR B 1 241 ? -47.239 -29.508 46.817 1.00 15.93 241 THR B CA 1
ATOM 4541 C C . THR B 1 241 ? -47.859 -30.522 45.835 1.00 15.58 241 THR B C 1
ATOM 4542 O O . THR B 1 241 ? -47.381 -31.657 45.768 1.00 15.31 241 THR B O 1
ATOM 4546 N N . PRO B 1 242 ? -48.851 -30.100 45.020 1.00 15.16 242 PRO B N 1
ATOM 4547 C CA . PRO B 1 242 ? -49.424 -31.083 44.091 1.00 15.85 242 PRO B CA 1
ATOM 4548 C C . PRO B 1 242 ? -48.384 -31.630 43.105 1.00 15.84 242 PRO B C 1
ATOM 4549 O O . PRO B 1 242 ? -48.334 -32.833 42.891 1.00 16.04 242 PRO B O 1
ATOM 4553 N N . LEU B 1 243 ? -47.540 -30.760 42.546 1.00 15.05 243 LEU B N 1
ATOM 4554 C CA . LEU B 1 243 ? -46.476 -31.177 41.607 1.00 14.77 243 LEU B CA 1
ATOM 4555 C C . LEU B 1 243 ? -45.432 -32.101 42.260 1.00 15.23 243 LEU B C 1
ATOM 4556 O O . LEU B 1 243 ? -44.990 -33.107 41.669 1.00 15.27 243 LEU B O 1
ATOM 4561 N N . ILE B 1 244 ? -45.065 -31.776 43.494 1.00 14.26 244 ILE B N 1
ATOM 4562 C CA . ILE B 1 244 ? -44.109 -32.587 44.236 1.00 15.45 244 ILE B CA 1
ATOM 4563 C C . ILE B 1 244 ? -44.698 -33.975 44.538 1.00 15.64 244 ILE B C 1
ATOM 4564 O O . ILE B 1 244 ? -44.063 -34.999 44.281 1.00 15.81 244 ILE B O 1
ATOM 4569 N N . VAL B 1 245 ? -45.921 -34.002 45.068 1.00 16.14 245 VAL B N 1
ATOM 4570 C CA . VAL B 1 245 ? -46.635 -35.257 45.349 1.00 16.18 245 VAL B CA 1
ATOM 4571 C C . VAL B 1 245 ? -46.749 -36.117 44.072 1.00 16.92 245 VAL B C 1
ATOM 4572 O O . VAL B 1 245 ? -46.455 -37.313 44.084 1.00 17.56 245 VAL B O 1
ATOM 4576 N N . GLY B 1 246 ? -47.135 -35.494 42.966 1.00 16.47 246 GLY B N 1
ATOM 4577 C CA . GLY B 1 246 ? -47.292 -36.217 41.716 1.00 18.24 246 GLY B CA 1
ATOM 4578 C C . GLY B 1 246 ? -45.991 -36.809 41.237 1.00 17.57 246 GLY B C 1
ATOM 4579 O O . GLY B 1 246 ? -45.980 -37.926 40.711 1.00 17.91 246 GLY B O 1
ATOM 4580 N N . LEU B 1 247 ? -44.900 -36.069 41.418 1.00 16.76 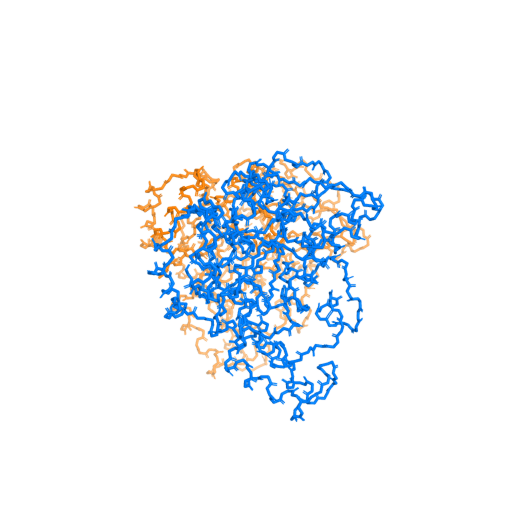247 LEU B N 1
ATOM 4581 C CA . LEU B 1 247 ? -43.594 -36.568 41.013 1.00 16.23 247 LEU B CA 1
ATOM 4582 C C . LEU B 1 247 ? -43.214 -37.810 41.824 1.00 17.34 247 LEU B C 1
ATOM 4583 O O . LEU B 1 247 ? -42.703 -38.772 41.275 1.00 17.24 247 LEU B O 1
ATOM 4588 N N . GLY B 1 248 ? -43.475 -37.796 43.127 1.00 17.21 248 GLY B N 1
ATOM 4589 C CA . GLY B 1 248 ? -43.206 -38.983 43.941 1.00 16.61 248 GLY B CA 1
ATOM 4590 C C . GLY B 1 248 ? -43.977 -40.205 43.462 1.00 17.70 248 GLY B C 1
ATOM 4591 O O . GLY B 1 248 ? -43.427 -41.304 43.420 1.00 18.12 248 GLY B O 1
ATOM 4592 N N . VAL B 1 249 ? -45.240 -40.011 43.096 1.00 17.57 249 VAL B N 1
ATOM 4593 C CA . VAL B 1 249 ? -46.105 -41.114 42.665 1.00 19.02 249 VAL B CA 1
ATOM 4594 C C . VAL B 1 249 ? -45.620 -41.661 41.336 1.00 19.34 249 VAL B C 1
ATOM 4595 O O . VAL B 1 249 ? -45.631 -42.869 41.113 1.00 18.23 249 VAL B O 1
ATOM 4599 N N . ALA B 1 250 ? -45.176 -40.757 40.462 1.00 18.92 250 ALA B N 1
ATOM 4600 C CA . ALA B 1 250 ? -44.641 -41.139 39.157 1.00 18.46 250 ALA B CA 1
ATOM 4601 C C . ALA B 1 250 ? -43.416 -42.026 39.310 1.00 17.90 250 ALA B C 1
ATOM 4602 O O . ALA B 1 250 ? -43.300 -43.044 38.635 1.00 19.05 250 ALA B O 1
ATOM 4604 N N . VAL B 1 251 ? -42.505 -41.634 40.203 1.00 17.54 251 VAL B N 1
ATOM 4605 C CA . VAL B 1 251 ? -41.265 -42.382 40.450 1.00 18.34 251 VAL B CA 1
ATOM 4606 C C . VAL B 1 251 ? -41.602 -43.761 41.016 1.00 19.50 251 VAL B C 1
ATOM 4607 O O . VAL B 1 251 ? -41.084 -44.789 40.564 1.00 20.64 251 VAL B O 1
ATOM 4611 N N . GLU B 1 252 ? -42.482 -43.775 42.006 1.00 19.18 252 GLU B N 1
ATOM 4612 C CA . GLU B 1 252 ? -42.794 -45.014 42.664 1.00 19.89 252 GLU B CA 1
ATOM 4613 C C . GLU B 1 252 ? -43.444 -46.043 41.751 1.00 21.65 252 GLU B C 1
ATOM 4614 O O . GLU B 1 252 ? -43.177 -47.228 41.902 1.00 23.64 252 GLU B O 1
ATOM 4620 N N . HIS B 1 253 ? -44.306 -45.600 40.837 1.00 21.11 253 HIS B N 1
ATOM 4621 C CA . HIS B 1 253 ? -45.044 -46.510 39.946 1.00 21.58 253 HIS B CA 1
ATOM 4622 C C . HIS B 1 253 ? -44.551 -46.506 38.511 1.00 20.00 253 HIS B C 1
ATOM 4623 O O . HIS B 1 253 ? -45.308 -46.768 37.574 1.00 21.24 253 HIS B O 1
ATOM 4630 N N . PHE B 1 254 ? -43.278 -46.207 38.325 1.00 19.08 254 PHE B N 1
ATOM 4631 C CA . PHE B 1 254 ? -42.722 -46.085 36.989 1.00 18.85 254 PHE B CA 1
ATOM 4632 C C . PHE B 1 254 ? -42.840 -47.417 36.241 1.00 19.02 254 PHE B C 1
ATOM 4633 O O . PHE B 1 254 ? -42.616 -48.459 36.815 1.00 19.24 254 PHE B O 1
ATOM 4641 N N . PRO B 1 255 ? -43.186 -47.364 34.957 1.00 19.40 255 PRO B N 1
ATOM 4642 C CA . PRO B 1 255 ? -43.522 -48.586 34.301 1.00 19.19 255 PRO B CA 1
ATOM 4643 C C . PRO B 1 255 ? -42.400 -49.512 34.348 1.00 21.44 255 PRO B C 1
ATOM 4644 O O . PRO B 1 255 ? -41.214 -49.188 34.265 1.00 19.98 255 PRO B O 1
ATOM 4648 N N . SER B 1 256 ? -42.772 -50.719 34.580 1.00 23.80 256 SER B N 1
ATOM 4649 C CA . SER B 1 256 ? -41.751 -51.651 34.514 1.00 25.64 256 SER B CA 1
ATOM 4650 C C . SER B 1 256 ? -42.135 -53.001 34.907 1.00 30.51 256 SER B C 1
ATOM 4651 O O . SER B 1 256 ? -43.054 -53.280 35.549 1.00 25.65 256 SER B O 1
ATOM 4653 N N . GLU B 1 257 ? -41.407 -53.832 34.243 1.00 34.57 257 GLU B N 1
ATOM 4654 C CA . GLU B 1 257 ? -40.670 -53.178 33.249 1.00 26.65 257 GLU B CA 1
ATOM 4655 C C . GLU B 1 257 ? -41.776 -52.850 32.295 1.00 27.09 257 GLU B C 1
ATOM 4656 O O . GLU B 1 257 ? -42.571 -51.930 32.386 1.00 30.00 257 GLU B O 1
ATOM 4658 N N . ALA B 1 258 ? -41.800 -53.772 31.354 1.00 31.79 258 ALA B N 1
ATOM 4659 C CA . ALA B 1 258 ? -42.779 -53.918 30.378 1.00 29.01 258 ALA B CA 1
ATOM 4660 C C . ALA B 1 258 ? -42.705 -52.698 29.526 1.00 25.84 258 ALA B C 1
ATOM 4661 O O . ALA B 1 258 ? -43.126 -51.607 29.859 1.00 22.48 258 ALA B O 1
ATOM 4663 N N . SER B 1 259 ? -42.131 -52.918 28.374 1.00 22.50 259 SER B N 1
ATOM 4664 C CA . SER B 1 259 ? -42.293 -51.950 27.353 1.00 24.28 259 SER B CA 1
ATOM 4665 C C . SER B 1 259 ? -43.752 -51.924 27.028 1.00 23.98 259 SER B C 1
ATOM 4666 O O . SER B 1 259 ? -44.460 -52.836 27.263 1.00 23.60 259 SER B O 1
ATOM 4669 N N . ALA B 1 260 ? -44.183 -50.839 26.444 1.00 22.60 260 ALA B N 1
ATOM 4670 C CA . ALA B 1 260 ? -45.556 -50.623 26.025 1.00 22.09 260 ALA B CA 1
ATOM 4671 C C . ALA B 1 260 ? -45.973 -51.538 24.891 1.00 24.06 260 ALA B C 1
ATOM 4672 O O . ALA B 1 260 ? -45.142 -52.132 24.217 1.00 24.71 260 ALA B O 1
ATOM 4674 N N . GLN B 1 261 ? -47.261 -51.594 24.608 1.00 24.75 261 GLN B N 1
ATOM 4675 C CA . GLN B 1 261 ? -47.675 -52.287 23.406 1.00 26.77 261 GLN B CA 1
ATOM 4676 C C . GLN B 1 261 ? -47.132 -51.577 22.157 1.00 26.84 261 GLN B C 1
ATOM 4677 O O . GLN B 1 261 ? -47.065 -52.178 21.115 1.00 27.94 261 GLN B O 1
ATOM 4679 N N . GLN B 1 262 ? -47.044 -50.261 22.301 1.00 25.91 262 GLN B N 1
ATOM 4680 C CA . GLN B 1 262 ? -46.827 -49.337 21.248 1.00 25.55 262 GLN B CA 1
ATOM 4681 C C . GLN B 1 262 ? -45.450 -49.613 20.762 1.00 25.18 262 GLN B C 1
ATOM 4682 O O . GLN B 1 262 ? -45.208 -49.586 19.599 1.00 25.60 262 GLN B O 1
ATOM 4688 N N . THR B 1 263 ? -44.530 -49.900 21.671 1.00 24.28 263 THR B N 1
ATOM 4689 C CA . THR B 1 263 ? -43.163 -50.251 21.293 1.00 25.75 263 THR B CA 1
ATOM 4690 C C . THR B 1 263 ? -43.400 -51.552 20.569 1.00 28.50 263 THR B C 1
ATOM 4691 O O . THR B 1 263 ? -44.123 -52.343 21.076 1.00 31.55 263 THR B O 1
ATOM 4695 N N . GLU B 1 264 ? -42.760 -51.774 19.418 1.00 27.59 264 GLU B N 1
ATOM 4696 C CA . GLU B 1 264 ? -43.361 -52.498 18.233 1.00 32.64 264 GLU B CA 1
ATOM 4697 C C . GLU B 1 264 ? -44.598 -51.858 17.521 1.00 32.19 264 GLU B C 1
ATOM 4698 O O . GLU B 1 264 ? -45.660 -52.492 17.454 1.00 37.36 264 GLU B O 1
ATOM 4704 N N . PHE B 1 265 ? -44.496 -50.650 16.979 1.00 26.42 265 PHE B N 1
ATOM 4705 C CA . PHE B 1 265 ? -43.268 -50.033 16.504 1.00 24.77 265 PHE B CA 1
ATOM 4706 C C . PHE B 1 265 ? -42.135 -50.947 16.040 1.00 25.67 265 PHE B C 1
ATOM 4707 O O . PHE B 1 265 ? -41.688 -50.796 14.923 1.00 25.23 265 PHE B O 1
ATOM 4715 N N . GLU B 1 266 ? -41.652 -51.863 16.874 1.00 27.21 266 GLU B N 1
ATOM 4716 C CA . GLU B 1 266 ? -40.461 -52.667 16.538 1.00 28.57 266 GLU B CA 1
ATOM 4717 C C . GLU B 1 266 ? -40.673 -53.491 15.274 1.00 28.19 266 GLU B C 1
ATOM 4718 O O . GLU B 1 266 ? -39.747 -53.631 14.476 1.00 32.28 266 GLU B O 1
ATOM 4724 N N . LYS B 1 267 ? -41.952 -53.866 15.091 1.00 24.07 267 LYS B N 1
ATOM 4725 C CA A LYS B 1 267 ? -42.494 -54.598 13.970 0.50 23.49 267 LYS B CA 1
ATOM 4726 C CA B LYS B 1 267 ? -42.506 -54.592 13.956 0.50 23.72 267 LYS B CA 1
ATOM 4727 C C . LYS B 1 267 ? -43.144 -53.775 12.868 1.00 30.45 267 LYS B C 1
ATOM 4728 O O . LYS B 1 267 ? -43.837 -54.375 12.110 1.00 35.14 267 LYS B O 1
ATOM 4739 N N . ILE B 1 268 ? -43.007 -52.456 12.857 1.00 27.82 268 ILE B N 1
ATOM 4740 C CA . ILE B 1 268 ? -43.388 -51.622 11.747 1.00 26.59 268 ILE B CA 1
ATOM 4741 C C . ILE B 1 268 ? -42.166 -50.935 11.153 1.00 24.17 268 ILE B C 1
ATOM 4742 O O . ILE B 1 268 ? -42.099 -50.844 9.938 1.00 23.82 268 ILE B O 1
ATOM 4747 N N . ILE B 1 269 ? -41.205 -50.498 11.977 1.00 21.95 269 ILE B N 1
ATOM 4748 C CA A ILE B 1 269 ? -40.055 -49.763 11.426 0.50 21.96 269 ILE B CA 1
ATOM 4749 C CA B ILE B 1 269 ? -40.071 -49.763 11.464 0.50 22.18 269 ILE B CA 1
ATOM 4750 C C . ILE B 1 269 ? -39.334 -50.523 10.356 1.00 22.55 269 ILE B C 1
ATOM 4751 O O . ILE B 1 269 ? -38.807 -49.894 9.509 1.00 23.79 269 ILE B O 1
ATOM 4760 N N . ASN B 1 270 ? -39.218 -51.846 10.471 1.00 22.42 270 ASN B N 1
ATOM 4761 C CA . ASN B 1 270 ? -38.327 -52.581 9.584 1.00 23.39 270 ASN B CA 1
ATOM 4762 C C . ASN B 1 270 ? -38.921 -52.706 8.202 1.00 22.84 270 ASN B C 1
ATOM 4763 O O . ASN B 1 270 ? -38.308 -53.224 7.283 1.00 21.99 270 ASN B O 1
ATOM 4768 N N . GLU B 1 271 ? -40.155 -52.240 8.087 1.00 20.98 271 GLU B N 1
ATOM 4769 C CA . GLU B 1 271 ? -40.820 -52.093 6.787 1.00 21.86 271 GLU B CA 1
ATOM 4770 C C . GLU B 1 271 ? -40.101 -51.031 6.038 1.00 22.76 271 GLU B C 1
ATOM 4771 O O . GLU B 1 271 ? -40.389 -50.732 4.870 1.00 21.26 271 GLU B O 1
ATOM 4777 N N . TYR B 1 272 ? -39.171 -50.421 6.739 1.00 23.56 272 TYR B N 1
ATOM 4778 C CA . TYR B 1 272 ? -38.508 -49.273 6.165 1.00 21.91 272 TYR B CA 1
ATOM 4779 C C . TYR B 1 272 ? -37.004 -49.426 6.175 1.00 22.47 272 TYR B C 1
ATOM 4780 O O . TYR B 1 272 ? -36.440 -50.174 6.968 1.00 23.98 272 TYR B O 1
ATOM 4789 N N . SER B 1 273 ? -36.361 -48.704 5.267 1.00 22.45 273 SER B N 1
ATOM 4790 C CA . SER B 1 273 ? -34.926 -48.816 5.072 1.00 22.57 273 SER B CA 1
ATOM 4791 C C . SER B 1 273 ? -34.189 -47.687 5.778 1.00 22.66 273 SER B C 1
ATOM 4792 O O . SER B 1 273 ? -34.313 -46.532 5.387 1.00 21.48 273 SER B O 1
ATOM 4795 N N . PHE B 1 274 ? -33.431 -48.025 6.817 1.00 22.13 274 PHE B N 1
ATOM 4796 C CA . PHE B 1 274 ? -32.813 -47.021 7.659 1.00 20.41 274 PHE B CA 1
ATOM 4797 C C . PHE B 1 274 ? -31.534 -47.505 8.338 1.00 20.61 274 PHE B C 1
ATOM 4798 O O . PHE B 1 274 ? -31.258 -48.697 8.378 1.00 23.32 274 PHE B O 1
ATOM 4806 N N . SER B 1 275 ? -30.789 -46.563 8.904 1.00 20.27 275 SER B N 1
ATOM 4807 C CA . SER B 1 275 ? -29.672 -46.872 9.754 1.00 20.84 275 SER B CA 1
ATOM 4808 C C . SER B 1 275 ? -29.902 -46.218 11.111 1.00 20.25 275 SER B C 1
ATOM 4809 O O . SER B 1 275 ? -30.296 -45.057 11.183 1.00 18.89 275 SER B O 1
ATOM 4812 N N . ARG B 1 276 ? -29.647 -46.950 12.184 1.00 19.45 276 ARG B N 1
ATOM 4813 C CA . ARG B 1 276 ? -29.903 -46.398 13.506 1.00 19.01 276 ARG B CA 1
ATOM 4814 C C . ARG B 1 276 ? -28.649 -45.777 14.095 1.00 19.98 276 ARG B C 1
ATOM 4815 O O . ARG B 1 276 ? -27.622 -46.443 14.272 1.00 23.56 276 ARG B O 1
ATOM 4823 N N . ASN B 1 277 ? -28.751 -44.492 14.396 1.00 18.69 277 ASN B N 1
ATOM 4824 C CA . ASN B 1 277 ? -27.661 -43.774 15.046 1.00 18.10 277 ASN B CA 1
ATOM 4825 C C . ASN B 1 277 ? -27.515 -44.145 16.531 1.00 18.99 277 ASN B C 1
ATOM 4826 O O . ASN B 1 277 ? -28.514 -44.306 17.244 1.00 18.63 277 ASN B O 1
ATOM 4831 N N . SER B 1 278 ? -26.265 -44.296 16.972 1.00 19.12 278 SER B N 1
ATOM 4832 C CA . SER B 1 278 ? -25.954 -44.832 18.303 1.00 20.28 278 SER B CA 1
ATOM 4833 C C . SER B 1 278 ? -26.623 -46.196 18.511 1.00 21.37 278 SER B C 1
ATOM 4834 O O . SER B 1 278 ? -27.003 -46.533 19.634 1.00 22.14 278 SER B O 1
ATOM 4837 N N . GLY B 1 279 ? -26.743 -46.983 17.437 1.00 21.38 279 GLY B N 1
ATOM 4838 C CA . GLY B 1 279 ? -27.463 -48.258 17.463 1.00 23.40 279 GLY B CA 1
ATOM 4839 C C . GLY B 1 279 ? -26.969 -49.325 18.437 1.00 24.13 279 GLY B C 1
ATOM 4840 O O . GLY B 1 279 ? -27.727 -50.218 18.805 1.00 29.32 279 GLY B O 1
ATOM 4841 N N . ASP B 1 280 ? -25.697 -49.265 18.827 1.00 23.68 280 ASP B N 1
ATOM 4842 C CA . ASP B 1 280 ? -25.141 -50.201 19.793 1.00 24.94 280 ASP B CA 1
ATOM 4843 C C . ASP B 1 280 ? -25.077 -49.638 21.200 1.00 23.39 280 ASP B C 1
ATOM 4844 O O . ASP B 1 280 ? -24.684 -50.344 22.115 1.00 25.57 280 ASP B O 1
ATOM 4849 N N . ASN B 1 281 ? -25.456 -48.381 21.363 1.00 22.80 281 ASN B N 1
ATOM 4850 C CA . ASN B 1 281 ? -25.236 -47.673 22.613 1.00 21.45 281 ASN B CA 1
ATOM 4851 C C . ASN B 1 281 ? -26.490 -46.961 23.124 1.00 21.13 281 ASN B C 1
ATOM 4852 O O . ASN B 1 281 ? -26.473 -46.313 24.192 1.00 22.27 281 ASN B O 1
ATOM 4857 N N . ALA B 1 282 ? -27.578 -47.097 22.371 1.00 21.97 282 ALA B N 1
ATOM 4858 C CA . ALA B 1 282 ? -28.826 -46.416 22.701 1.00 20.69 282 ALA B CA 1
ATOM 4859 C C . ALA B 1 282 ? -29.817 -47.291 23.475 1.00 22.04 282 ALA B C 1
ATOM 4860 O O . ALA B 1 282 ? -29.891 -48.499 23.260 1.00 23.44 282 ALA B O 1
ATOM 4862 N N . LEU B 1 283 ? -30.579 -46.655 24.371 1.00 21.47 283 LEU B N 1
ATOM 4863 C CA . LEU B 1 283 ? -31.758 -47.261 25.009 1.00 22.95 283 LEU B CA 1
ATOM 4864 C C . LEU B 1 283 ? -32.790 -47.712 23.990 1.00 23.27 283 LEU B C 1
ATOM 4865 O O . LEU B 1 283 ? -32.951 -47.107 22.926 1.00 23.21 283 LEU B O 1
ATOM 4870 N N . SER B 1 284 ? -33.499 -48.783 24.332 1.00 23.36 284 SER B N 1
ATOM 4871 C CA . SER B 1 284 ? -34.473 -49.390 23.418 1.00 24.39 284 SER B CA 1
ATOM 4872 C C . SER B 1 284 ? -35.660 -48.483 23.121 1.00 21.27 284 SER B C 1
ATOM 4873 O O . SER B 1 284 ? -36.437 -48.731 22.196 1.00 21.60 284 SER B O 1
ATOM 4876 N N . THR B 1 285 ? -35.809 -47.440 23.925 1.00 19.91 285 THR B N 1
ATOM 4877 C CA . THR B 1 285 ? -36.958 -46.563 23.784 1.00 18.46 285 THR B CA 1
ATOM 4878 C C . THR B 1 285 ? -36.694 -45.283 22.984 1.00 18.21 285 THR B C 1
ATOM 4879 O O . THR B 1 285 ? -37.631 -44.533 22.710 1.00 17.15 285 THR B O 1
ATOM 4883 N N . THR B 1 286 ? -35.442 -45.003 22.627 1.00 18.17 286 THR B N 1
ATOM 4884 C CA . THR B 1 286 ? -35.230 -43.983 21.590 1.00 19.13 286 THR B CA 1
ATOM 4885 C C . THR B 1 286 ? -34.466 -44.487 20.374 1.00 18.59 286 THR B C 1
ATOM 4886 O O . THR B 1 286 ? -33.330 -44.963 20.459 1.00 18.91 286 THR B O 1
ATOM 4890 N N . TRP B 1 287 ? -35.139 -44.356 19.236 1.00 17.71 287 TRP B N 1
ATOM 4891 C CA . TRP B 1 287 ? -34.629 -44.808 17.960 1.00 17.56 287 TRP B CA 1
ATOM 4892 C C . TRP B 1 287 ? -34.391 -43.590 17.126 1.00 17.43 287 TRP B C 1
ATOM 4893 O O . TRP B 1 287 ? -35.334 -43.010 16.571 1.00 18.95 287 TRP B O 1
ATOM 4904 N N . ASN B 1 288 ? -33.134 -43.165 17.072 1.00 17.58 288 ASN B N 1
ATOM 4905 C CA . ASN B 1 288 ? -32.731 -42.084 16.192 1.00 17.27 288 ASN B CA 1
ATOM 4906 C C . ASN B 1 288 ? -32.272 -42.736 14.897 1.00 17.63 288 ASN B C 1
ATOM 4907 O O . ASN B 1 288 ? -31.248 -43.427 14.870 1.00 17.78 288 ASN B O 1
ATOM 4912 N N . VAL B 1 289 ? -33.075 -42.541 13.850 1.00 17.65 289 VAL B N 1
ATOM 4913 C CA . VAL B 1 289 ? -32.915 -43.271 12.595 1.00 17.39 289 VAL B CA 1
ATOM 4914 C C . VAL B 1 289 ? -32.738 -42.366 11.402 1.00 17.36 289 VAL B C 1
ATOM 4915 O O . VAL B 1 289 ? -33.437 -41.388 11.241 1.00 16.67 289 VAL B O 1
ATOM 4919 N N . THR B 1 290 ? -31.772 -42.734 10.569 1.00 17.29 290 THR B N 1
ATOM 4920 C CA . THR B 1 290 ? -31.503 -42.061 9.297 1.00 17.65 290 THR B CA 1
ATOM 4921 C C . THR B 1 290 ? -32.009 -42.942 8.172 1.00 18.44 290 THR B C 1
ATOM 4922 O O . THR B 1 290 ? -31.444 -44.012 7.930 1.00 20.24 290 THR B O 1
ATOM 4926 N N . PHE B 1 291 ? -33.049 -42.466 7.488 1.00 17.97 291 PHE B N 1
ATOM 4927 C CA . PHE B 1 291 ? -33.630 -43.164 6.348 1.00 19.27 291 PHE B CA 1
ATOM 4928 C C . PHE B 1 291 ? -32.695 -43.073 5.152 1.00 20.08 291 PHE B C 1
ATOM 4929 O O . PHE B 1 291 ? -31.943 -42.122 5.025 1.00 21.10 291 PHE B O 1
ATOM 4937 N N . GLU B 1 292 ? -32.751 -44.067 4.278 1.00 20.47 292 GLU B N 1
ATOM 4938 C CA . GLU B 1 292 ? -31.771 -44.224 3.191 1.00 22.73 292 GLU B CA 1
ATOM 4939 C C . GLU B 1 292 ? -31.742 -43.110 2.146 1.00 23.65 292 GLU B C 1
ATOM 4940 O O . GLU B 1 292 ? -30.674 -42.700 1.757 1.00 24.63 292 GLU B O 1
ATOM 4946 N N . ASN B 1 293 ? -32.914 -42.679 1.698 1.00 25.07 293 ASN B N 1
ATOM 4947 C CA . ASN B 1 293 ? -33.093 -41.988 0.396 1.00 27.74 293 ASN B CA 1
ATOM 4948 C C . ASN B 1 293 ? -34.053 -40.890 0.804 1.00 26.24 293 ASN B C 1
ATOM 4949 O O . ASN B 1 293 ? -34.784 -41.080 1.758 1.00 25.16 293 ASN B O 1
ATOM 4954 N N . ASP B 1 294 ? -34.162 -39.785 0.080 1.00 28.76 294 ASP B N 1
ATOM 4955 C CA . ASP B 1 294 ? -35.313 -38.941 0.334 1.00 27.81 294 ASP B CA 1
ATOM 4956 C C . ASP B 1 294 ? -36.640 -39.611 -0.022 1.00 27.31 294 ASP B C 1
ATOM 4957 O O . ASP B 1 294 ? -37.699 -39.229 0.508 1.00 27.26 294 ASP B O 1
ATOM 4962 N N . ASP B 1 295 ? -36.575 -40.616 -0.899 1.00 29.07 295 ASP B N 1
ATOM 4963 C CA . ASP B 1 295 ? -37.790 -41.318 -1.329 1.00 28.32 295 ASP B CA 1
ATOM 4964 C C . ASP B 1 295 ? -38.344 -42.183 -0.192 1.00 27.57 295 ASP B C 1
ATOM 4965 O O . ASP B 1 295 ? -39.559 -42.303 -0.040 1.00 28.08 295 ASP B O 1
ATOM 4970 N N . GLU B 1 296 ? -37.445 -42.775 0.596 1.00 26.04 296 GLU B N 1
ATOM 4971 C CA . GLU B 1 296 ? -37.812 -43.609 1.733 1.00 26.44 296 GLU B CA 1
ATOM 4972 C C . GLU B 1 296 ? -38.426 -42.758 2.830 1.00 26.16 296 GLU B C 1
ATOM 4973 O O . GLU B 1 296 ? -39.380 -43.182 3.473 1.00 26.54 296 GLU B O 1
ATOM 4979 N N . VAL B 1 297 ? -37.900 -41.550 3.030 1.00 24.62 297 VAL B N 1
ATOM 4980 C CA . VAL B 1 297 ? -38.482 -40.615 4.000 1.00 23.54 297 VAL B CA 1
ATOM 4981 C C . VAL B 1 297 ? -39.940 -40.293 3.639 1.00 25.26 297 VAL B C 1
ATOM 4982 O O . VAL B 1 297 ? -40.832 -40.291 4.502 1.00 26.68 297 VAL B O 1
ATOM 4986 N N . LYS B 1 298 ? -40.166 -40.036 2.352 1.00 26.06 298 LYS B N 1
ATOM 4987 C CA . LYS B 1 298 ? -41.488 -39.670 1.840 1.00 27.24 298 LYS B CA 1
ATOM 4988 C C . LYS B 1 298 ? -42.498 -40.805 2.034 1.00 26.69 298 LYS B C 1
ATOM 4989 O O . LYS B 1 298 ? -43.643 -40.582 2.419 1.00 27.73 298 LYS B O 1
ATOM 4995 N N . ARG B 1 299 ? -42.043 -42.018 1.771 1.00 27.27 299 ARG B N 1
ATOM 4996 C CA . ARG B 1 299 ? -42.855 -43.191 1.966 1.00 26.03 299 ARG B CA 1
ATOM 4997 C C . ARG B 1 299 ? -43.181 -43.384 3.444 1.00 25.46 299 ARG B C 1
ATOM 4998 O O . ARG B 1 299 ? -44.331 -43.570 3.767 1.00 26.62 299 ARG B O 1
ATOM 5006 N N . PHE B 1 300 ? -42.190 -43.303 4.334 1.00 24.58 300 PHE B N 1
ATOM 5007 C CA . PHE B 1 300 ? -42.410 -43.417 5.776 1.00 23.97 300 PHE B CA 1
ATOM 5008 C C . PHE B 1 300 ? -43.406 -42.401 6.316 1.00 25.44 300 PHE B C 1
ATOM 5009 O O . PHE B 1 300 ? -44.303 -42.768 7.073 1.00 27.30 300 PHE B O 1
ATOM 5017 N N . THR B 1 301 ? -43.259 -41.138 5.927 1.00 26.59 301 THR B N 1
ATOM 5018 C CA . THR B 1 301 ? -44.117 -40.093 6.495 1.00 28.41 301 THR B CA 1
ATOM 5019 C C . THR B 1 301 ? -45.545 -40.133 5.946 1.00 29.96 301 THR B C 1
ATOM 5020 O O . THR B 1 301 ? -46.489 -39.815 6.667 1.00 33.37 301 THR B O 1
ATOM 5024 N N . SER B 1 302 ? -45.702 -40.523 4.684 1.00 29.81 302 SER B N 1
ATOM 5025 C CA . SER B 1 302 ? -47.036 -40.669 4.102 1.00 32.37 302 SER B CA 1
ATOM 5026 C C . SER B 1 302 ? -47.799 -41.880 4.650 1.00 30.72 302 SER B C 1
ATOM 5027 O O . SER B 1 302 ? -49.015 -41.830 4.800 1.00 32.90 302 SER B O 1
ATOM 5030 N N . GLU B 1 303 ? -47.088 -42.968 4.928 1.00 28.23 303 GLU B N 1
ATOM 5031 C CA . GLU B 1 303 ? -47.729 -44.176 5.443 1.00 28.41 303 GLU B CA 1
ATOM 5032 C C . GLU B 1 303 ? -48.019 -44.079 6.932 1.00 27.81 303 GLU B C 1
ATOM 5033 O O . GLU B 1 303 ? -49.001 -44.641 7.399 1.00 28.48 303 GLU B O 1
ATOM 5039 N N . ARG B 1 304 ? -47.162 -43.367 7.658 1.00 27.10 304 ARG B N 1
ATOM 5040 C CA . ARG B 1 304 ? -47.248 -43.303 9.114 1.00 25.68 304 ARG B CA 1
ATOM 5041 C C . ARG B 1 304 ? -47.444 -41.868 9.583 1.00 25.65 304 ARG B C 1
ATOM 5042 O O . ARG B 1 304 ? -46.583 -41.018 9.400 1.00 28.33 304 ARG B O 1
ATOM 5050 N N . ASN B 1 305 ? -48.571 -41.585 10.200 1.00 23.62 305 ASN B N 1
ATOM 5051 C CA . ASN B 1 305 ? -48.795 -40.240 10.653 1.00 24.30 305 ASN B CA 1
ATOM 5052 C C . ASN B 1 305 ? -48.285 -40.093 12.083 1.00 22.68 305 ASN B C 1
ATOM 5053 O O . ASN B 1 305 ? -49.068 -39.890 12.991 1.00 24.76 305 ASN B O 1
ATOM 5058 N N . TRP B 1 306 ? -46.973 -40.209 12.280 1.00 19.47 306 TRP B N 1
ATOM 5059 C CA . TRP B 1 306 ? -46.407 -40.257 13.631 1.00 18.96 306 TRP B CA 1
ATOM 5060 C C . TRP B 1 306 ? -45.922 -38.911 14.092 1.00 19.60 306 TRP B C 1
ATOM 5061 O O . TRP B 1 306 ? -45.294 -38.192 13.324 1.00 19.67 306 TRP B O 1
ATOM 5072 N N . LEU B 1 307 ? -46.210 -38.538 15.336 1.00 19.83 307 LEU B N 1
ATOM 5073 C CA . LEU B 1 307 ? -45.640 -37.316 15.877 1.00 18.45 307 LEU B CA 1
ATOM 5074 C C . LEU B 1 307 ? -44.303 -37.646 16.473 1.00 17.79 307 LEU B C 1
ATOM 5075 O O . LEU B 1 307 ? -44.197 -38.404 17.460 1.00 17.15 307 LEU B O 1
ATOM 5080 N N . ILE B 1 308 ? -43.281 -37.107 15.820 1.00 17.40 308 ILE B N 1
ATOM 5081 C CA . ILE B 1 308 ? -41.883 -37.411 16.115 1.00 16.98 308 ILE B CA 1
ATOM 5082 C C . ILE B 1 308 ? -41.054 -36.142 16.141 1.00 18.34 308 ILE B C 1
ATOM 5083 O O . ILE B 1 308 ? -41.583 -35.042 16.209 1.00 19.14 308 ILE B O 1
ATOM 5088 N N . SER B 1 309 ? -39.741 -36.280 16.094 1.00 17.70 309 SER B N 1
ATOM 5089 C CA . SER B 1 309 ? -38.914 -35.104 16.303 1.00 18.22 309 SER B CA 1
ATOM 5090 C C . SER B 1 309 ? -37.703 -35.087 15.384 1.00 19.40 309 SER B C 1
ATOM 5091 O O . SER B 1 309 ? -37.195 -36.121 15.013 1.00 17.96 309 SER B O 1
ATOM 5094 N N . GLN B 1 310 ? -37.180 -33.925 15.007 1.00 18.66 310 GLN B N 1
ATOM 5095 C CA . GLN B 1 310 ? -35.977 -33.951 14.158 1.00 19.32 310 GLN B CA 1
ATOM 5096 C C . GLN B 1 310 ? -34.754 -33.327 14.777 1.00 21.72 310 GLN B C 1
ATOM 5097 O O . GLN B 1 310 ? -33.636 -33.609 14.367 1.00 26.08 310 GLN B O 1
ATOM 5103 N N . GLY B 1 311 ? -34.936 -32.469 15.744 1.00 21.25 311 GLY B N 1
ATOM 5104 C CA . GLY B 1 311 ? -33.783 -31.953 16.402 1.00 18.28 311 GLY B CA 1
ATOM 5105 C C . GLY B 1 311 ? -34.334 -30.862 17.257 1.00 18.35 311 GLY B C 1
ATOM 5106 O O . GLY B 1 311 ? -35.549 -30.733 17.353 1.00 19.38 311 GLY B O 1
ATOM 5107 N N . SER B 1 312 ? -33.440 -30.066 17.839 1.00 16.84 312 SER B N 1
ATOM 5108 C CA . SER B 1 312 ? -33.801 -29.006 18.793 1.00 18.80 312 SER B CA 1
ATOM 5109 C C . SER B 1 312 ? -34.564 -27.894 18.116 1.00 17.65 312 SER B C 1
ATOM 5110 O O . SER B 1 312 ? -34.427 -27.666 16.894 1.00 18.37 312 SER B O 1
ATOM 5113 N N . ALA B 1 313 ? -35.309 -27.148 18.946 1.00 17.18 313 ALA B N 1
ATOM 5114 C CA . ALA B 1 313 ? -36.046 -25.934 18.520 1.00 17.41 313 ALA B CA 1
ATOM 5115 C C . ALA B 1 313 ? -35.154 -24.824 17.955 1.00 18.60 313 ALA B C 1
ATOM 5116 O O . ALA B 1 313 ? -35.554 -24.102 17.033 1.00 18.38 313 ALA B O 1
ATOM 5118 N N . SER B 1 314 ? -33.982 -24.645 18.561 1.00 17.75 314 SER B N 1
ATOM 5119 C CA . SER B 1 314 ? -33.082 -23.633 18.052 1.00 18.66 314 SER B CA 1
ATOM 5120 C C . SER B 1 314 ? -32.515 -24.022 16.713 1.00 18.03 314 SER B C 1
ATOM 5121 O O . SER B 1 314 ? -32.314 -23.153 15.914 1.00 18.56 314 SER B O 1
ATOM 5124 N N . ASN B 1 315 ? -32.248 -25.301 16.485 1.00 17.13 315 ASN B N 1
ATOM 5125 C CA . ASN B 1 315 ? -31.877 -25.702 15.142 1.00 18.11 315 ASN B CA 1
ATOM 5126 C C . ASN B 1 315 ? -33.000 -25.532 14.142 1.00 18.55 315 ASN B C 1
ATOM 5127 O O . ASN B 1 315 ? -32.759 -25.148 12.992 1.00 18.33 315 ASN B O 1
ATOM 5132 N N . ALA B 1 316 ? -34.229 -25.764 14.569 1.00 18.66 316 ALA B N 1
ATOM 5133 C CA . ALA B 1 316 ? -35.306 -25.533 13.621 1.00 18.40 316 ALA B CA 1
ATOM 5134 C C . ALA B 1 316 ? -35.360 -24.060 13.244 1.00 19.22 316 ALA B C 1
ATOM 5135 O O . ALA B 1 316 ? -35.565 -23.717 12.084 1.00 19.89 316 ALA B O 1
ATOM 5137 N N . MET B 1 317 ? -35.107 -23.201 14.221 1.00 18.82 317 MET B N 1
ATOM 5138 C CA . MET B 1 317 ? -35.230 -21.793 14.054 1.00 19.52 317 MET B CA 1
ATOM 5139 C C . MET B 1 317 ? -34.108 -21.243 13.183 1.00 19.21 317 MET B C 1
ATOM 5140 O O . MET B 1 317 ? -34.311 -20.305 12.446 1.00 21.27 317 MET B O 1
ATOM 5145 N N . SER B 1 318 ? -32.926 -21.819 13.280 1.00 18.59 318 SER B N 1
ATOM 5146 C CA . SER B 1 318 ? -31.817 -21.398 12.453 1.00 19.74 318 SER B CA 1
ATOM 5147 C C . SER B 1 318 ? -31.775 -22.150 11.126 1.00 19.78 318 SER B C 1
ATOM 5148 O O . SER B 1 318 ? -30.850 -21.934 10.328 1.00 19.50 318 SER B O 1
ATOM 5151 N N . ASN B 1 319 ? -32.749 -23.031 10.878 1.00 19.83 319 ASN B N 1
ATOM 5152 C CA . ASN B 1 319 ? -32.763 -23.836 9.653 1.00 19.02 319 ASN B CA 1
ATOM 5153 C C . ASN B 1 319 ? -31.442 -24.591 9.470 1.00 19.07 319 ASN B C 1
ATOM 5154 O O . ASN B 1 319 ? -30.829 -24.554 8.399 1.00 19.89 319 ASN B O 1
ATOM 5159 N N . THR B 1 320 ? -30.998 -25.257 10.536 1.00 18.46 320 THR B N 1
ATOM 5160 C CA . THR B 1 320 ? -29.769 -26.062 10.528 1.00 18.40 320 THR B CA 1
ATOM 5161 C C . THR B 1 320 ? -30.027 -27.445 11.135 1.00 18.23 320 THR B C 1
ATOM 5162 O O . THR B 1 320 ? -31.016 -27.639 11.838 1.00 18.06 320 THR B O 1
ATOM 5166 N N . PRO B 1 321 ? -29.167 -28.409 10.800 1.00 17.73 321 PRO B N 1
ATOM 5167 C CA . PRO B 1 321 ? -29.370 -29.759 11.301 1.00 18.02 321 PRO B CA 1
ATOM 5168 C C . PRO B 1 321 ? -29.220 -29.759 12.804 1.00 17.43 321 PRO B C 1
ATOM 5169 O O . PRO B 1 321 ? -28.678 -28.812 13.356 1.00 18.81 321 PRO B O 1
ATOM 5173 N N . SER B 1 322 ? -29.695 -30.819 13.444 1.00 17.76 322 SER B N 1
ATOM 5174 C CA . SER B 1 322 ? -29.495 -31.054 14.872 1.00 17.07 322 SER B CA 1
ATOM 5175 C C . SER B 1 322 ? -28.043 -30.870 15.248 1.00 16.42 322 SER B C 1
ATOM 5176 O O . SER B 1 322 ? -27.171 -31.356 14.542 1.00 17.42 322 SER B O 1
ATOM 5179 N N . HIS B 1 323 ? -27.775 -30.184 16.354 1.00 15.60 323 HIS B N 1
ATOM 5180 C CA . HIS B 1 323 ? -26.408 -30.030 16.798 1.00 16.24 323 HIS B CA 1
ATOM 5181 C C . HIS B 1 323 ? -25.859 -31.364 17.161 1.00 16.33 323 HIS B C 1
ATOM 5182 O O . HIS B 1 323 ? -24.670 -31.566 17.063 1.00 17.93 323 HIS B O 1
ATOM 5189 N N . VAL B 1 324 ? -26.723 -32.274 17.594 1.00 15.57 324 VAL B N 1
ATOM 5190 C CA . VAL B 1 324 ? -26.281 -33.596 18.026 1.00 16.12 324 VAL B CA 1
ATOM 5191 C C . VAL B 1 324 ? -25.841 -34.402 16.806 1.00 17.01 324 VAL B C 1
ATOM 5192 O O . VAL B 1 324 ? -24.744 -34.973 16.771 1.00 16.68 324 VAL B O 1
ATOM 5196 N N . LEU B 1 325 ? -26.686 -34.409 15.786 1.00 16.52 325 LEU B N 1
ATOM 5197 C CA . LEU B 1 325 ? -26.377 -35.133 14.546 1.00 17.76 325 LEU B CA 1
ATOM 5198 C C . LEU B 1 325 ? -25.104 -34.646 13.865 1.00 18.65 325 LEU B C 1
ATOM 5199 O O . LEU B 1 325 ? -24.318 -35.457 13.376 1.00 18.96 325 LEU B O 1
ATOM 5204 N N . THR B 1 326 ? -24.886 -33.336 13.856 1.00 17.99 326 THR B N 1
ATOM 5205 C CA . THR B 1 326 ? -23.658 -32.831 13.245 1.00 19.48 326 THR B CA 1
ATOM 5206 C C . THR B 1 326 ? -22.407 -33.130 14.064 1.00 18.77 326 THR B C 1
ATOM 5207 O O . THR B 1 326 ? -21.363 -33.429 13.542 1.00 18.84 326 THR B O 1
ATOM 5211 N N . ALA B 1 327 ? -22.549 -33.143 15.371 1.00 18.08 327 ALA B N 1
ATOM 5212 C CA . ALA B 1 327 ? -21.437 -33.457 16.215 1.00 17.68 327 ALA B CA 1
ATOM 5213 C C . ALA B 1 327 ? -20.974 -34.901 16.034 1.00 18.82 327 ALA B C 1
ATOM 5214 O O . ALA B 1 327 ? -19.775 -35.190 16.133 1.00 19.50 327 ALA B O 1
ATOM 5216 N N . ILE B 1 328 ? -21.919 -35.804 15.774 1.00 18.88 328 ILE B N 1
ATOM 5217 C CA . ILE B 1 328 ? -21.591 -37.223 15.585 1.00 19.29 328 ILE B CA 1
ATOM 5218 C C . ILE B 1 328 ? -21.096 -37.490 14.173 1.00 19.68 328 ILE B C 1
ATOM 5219 O O . ILE B 1 328 ? -20.665 -38.599 13.850 1.00 20.75 328 ILE B O 1
ATOM 5224 N N . GLY B 1 329 ? -21.161 -36.468 13.327 1.00 19.05 329 GLY B N 1
ATOM 5225 C CA . GLY B 1 329 ? -20.524 -36.564 12.024 1.00 19.46 329 GLY B CA 1
ATOM 5226 C C . GLY B 1 329 ? -21.431 -36.834 10.839 1.00 19.28 329 GLY B C 1
ATOM 5227 O O . GLY B 1 329 ? -20.945 -37.176 9.758 1.00 20.53 329 GLY B O 1
ATOM 5228 N N . LEU B 1 330 ? -22.743 -36.687 11.022 1.00 18.06 330 LEU B N 1
ATOM 5229 C CA . LEU B 1 330 ? -23.682 -36.837 9.905 1.00 18.66 330 LEU B CA 1
ATOM 5230 C C . LEU B 1 330 ? -23.619 -35.606 9.017 1.00 18.80 330 LEU B C 1
ATOM 5231 O O . LEU B 1 330 ? -23.421 -34.490 9.511 1.00 18.11 330 LEU B O 1
ATOM 5236 N N . SER B 1 331 ? -23.788 -35.810 7.713 1.00 18.80 331 SER B N 1
ATOM 5237 C CA . SER B 1 331 ? -23.807 -34.690 6.789 1.00 19.31 331 SER B CA 1
ATOM 5238 C C . SER B 1 331 ? -25.172 -34.041 6.926 1.00 19.72 331 SER B C 1
ATOM 5239 O O . SER B 1 331 ? -26.090 -34.639 7.505 1.00 18.84 331 SER B O 1
ATOM 5242 N N . GLU B 1 332 ? -25.312 -32.842 6.369 1.00 18.54 332 GLU B N 1
ATOM 5243 C CA . GLU B 1 332 ? -26.567 -32.110 6.414 1.00 19.34 332 GLU B CA 1
ATOM 5244 C C . GLU B 1 332 ? -27.648 -32.890 5.703 1.00 19.13 332 GLU B C 1
ATOM 5245 O O . GLU B 1 332 ? -28.786 -32.920 6.154 1.00 18.70 332 GLU B O 1
ATOM 5251 N N . ALA B 1 333 ? -27.292 -33.501 4.571 1.00 19.31 333 ALA B N 1
ATOM 5252 C CA . ALA B 1 333 ? -28.239 -34.330 3.833 1.00 19.47 333 ALA B CA 1
ATOM 5253 C C . ALA B 1 333 ? -28.703 -35.528 4.660 1.00 19.78 333 ALA B C 1
ATOM 5254 O O . ALA B 1 333 ? -29.887 -35.861 4.678 1.00 22.09 333 ALA B O 1
ATOM 5256 N N . GLU B 1 334 ? -27.770 -36.178 5.341 1.00 18.07 334 GLU B N 1
ATOM 5257 C CA . GLU B 1 334 ? -28.142 -37.277 6.208 1.00 17.99 334 GLU B CA 1
ATOM 5258 C C . GLU B 1 334 ? -29.030 -36.742 7.329 1.00 18.01 334 GLU B C 1
ATOM 5259 O O . GLU B 1 334 ? -30.060 -37.324 7.629 1.00 17.75 334 GLU B O 1
ATOM 5265 N N . ALA B 1 335 ? -28.658 -35.614 7.915 1.00 18.35 335 ALA B N 1
ATOM 5266 C CA . ALA B 1 335 ? -29.465 -35.042 8.997 1.00 18.99 335 ALA B CA 1
ATOM 5267 C C . ALA B 1 335 ? -30.910 -34.779 8.556 1.00 20.22 335 ALA B C 1
ATOM 5268 O O . ALA B 1 335 ? -31.866 -34.974 9.322 1.00 20.48 335 ALA B O 1
ATOM 5270 N N . ARG B 1 336 ? -31.077 -34.368 7.312 1.00 20.61 336 ARG B N 1
ATOM 5271 C CA . ARG B 1 336 ? -32.408 -34.108 6.811 1.00 22.46 336 ARG B CA 1
ATOM 5272 C C . ARG B 1 336 ? -33.293 -35.343 6.875 1.00 20.75 336 ARG B C 1
ATOM 5273 O O . ARG B 1 336 ? -34.488 -35.191 7.023 1.00 22.21 336 ARG B O 1
ATOM 5281 N N . ARG B 1 337 ? -32.724 -36.537 6.684 1.00 19.95 337 ARG B N 1
ATOM 5282 C CA . ARG B 1 337 ? -33.484 -37.782 6.637 1.00 20.86 337 ARG B CA 1
ATOM 5283 C C . ARG B 1 337 ? -33.499 -38.449 7.992 1.00 18.96 337 ARG B C 1
ATOM 5284 O O . ARG B 1 337 ? -33.811 -39.624 8.074 1.00 18.50 337 ARG B O 1
ATOM 5292 N N . THR B 1 338 ? -33.161 -37.722 9.051 1.00 18.15 338 THR B N 1
ATOM 5293 C CA . THR B 1 338 ? -33.004 -38.350 10.350 1.00 17.79 338 THR B CA 1
ATOM 5294 C C . THR B 1 338 ? -34.085 -37.915 11.328 1.00 17.15 338 THR B C 1
ATOM 5295 O O . THR B 1 338 ? -34.364 -36.723 11.444 1.00 18.60 338 THR B O 1
ATOM 5299 N N . TYR B 1 339 ? -34.677 -38.891 12.019 1.00 16.12 339 TYR B N 1
ATOM 5300 C CA . TYR B 1 339 ? -35.798 -38.677 12.930 1.00 16.01 339 TYR B CA 1
ATOM 5301 C C . TYR B 1 339 ? -35.575 -39.405 14.243 1.00 16.48 339 TYR B C 1
ATOM 5302 O O . TYR B 1 339 ? -35.065 -40.522 14.266 1.00 15.67 339 TYR B O 1
ATOM 5311 N N . ARG B 1 340 ? -35.945 -38.749 15.338 1.00 16.15 340 ARG B N 1
ATOM 5312 C CA . ARG B 1 340 ? -36.000 -39.399 16.637 1.00 16.78 340 ARG B CA 1
ATOM 5313 C C . ARG B 1 340 ? -37.414 -39.908 16.866 1.00 16.37 340 ARG B C 1
ATOM 5314 O O . ARG B 1 340 ? -38.366 -39.125 16.961 1.00 17.21 340 ARG B O 1
ATOM 5322 N N . ILE B 1 341 ? -37.536 -41.231 16.923 1.00 16.44 341 ILE B N 1
ATOM 5323 C CA . ILE B 1 341 ? -38.785 -41.899 17.213 1.00 16.61 341 ILE B CA 1
ATOM 5324 C C . ILE B 1 341 ? -38.609 -42.457 18.620 1.00 17.25 341 ILE B C 1
ATOM 5325 O O . ILE B 1 341 ? -37.746 -43.303 18.844 1.00 17.10 341 ILE B O 1
ATOM 5330 N N . SER B 1 342 ? -39.411 -41.977 19.569 1.00 16.27 342 SER B N 1
ATOM 5331 C CA . SER B 1 342 ? -39.243 -42.387 20.967 1.00 16.34 342 SER B CA 1
ATOM 5332 C C . SER B 1 342 ? -40.514 -43.003 21.554 1.00 17.58 342 SER B C 1
ATOM 5333 O O . SER B 1 342 ? -41.625 -42.704 21.120 1.00 18.26 342 SER B O 1
ATOM 5336 N N . LEU B 1 343 ? -40.320 -43.906 22.505 1.00 17.14 343 LEU B N 1
ATOM 5337 C CA . LEU B 1 343 ? -41.356 -44.808 22.949 1.00 17.28 343 LEU B CA 1
ATOM 5338 C C . LEU B 1 343 ? -41.615 -44.632 24.443 1.00 17.39 343 LEU B C 1
ATOM 5339 O O . LEU B 1 343 ? -40.805 -44.043 25.134 1.00 17.04 343 LEU B O 1
ATOM 5344 N N . PRO B 1 344 ? -42.757 -45.122 24.941 1.00 17.55 344 PRO B N 1
ATOM 5345 C CA . PRO B 1 344 ? -43.100 -44.952 26.353 1.00 17.54 344 PRO B CA 1
ATOM 5346 C C . PRO B 1 344 ? -41.986 -45.495 27.233 1.00 17.44 344 PRO B C 1
ATOM 5347 O O . PRO B 1 344 ? -41.623 -46.633 27.095 1.00 17.41 344 PRO B O 1
ATOM 5351 N N . PRO B 1 345 ? -41.428 -44.675 28.122 1.00 17.52 345 PRO B N 1
ATOM 5352 C CA . PRO B 1 345 ? -40.324 -45.131 28.954 1.00 17.00 345 PRO B CA 1
ATOM 5353 C C . PRO B 1 345 ? -40.731 -46.176 29.958 1.00 17.16 345 PRO B C 1
ATOM 5354 O O . PRO B 1 345 ? -41.878 -46.255 30.367 1.00 16.53 345 PRO B O 1
ATOM 5358 N N . TYR B 1 346 ? -39.768 -47.006 30.311 1.00 17.33 346 TYR B N 1
ATOM 5359 C CA . TYR B 1 346 ? -39.944 -47.999 31.364 1.00 18.06 346 TYR B CA 1
ATOM 5360 C C . TYR B 1 346 ? -38.598 -48.377 31.902 1.00 18.93 346 TYR B C 1
ATOM 5361 O O . TYR B 1 346 ? -37.616 -47.920 31.415 1.00 19.80 346 TYR B O 1
ATOM 5370 N N . LYS B 1 347 ? -38.553 -49.183 32.939 1.00 19.27 347 LYS B N 1
ATOM 5371 C CA . LYS B 1 347 ? -37.267 -49.543 33.502 1.00 20.38 347 LYS B CA 1
ATOM 5372 C C . LYS B 1 347 ? -36.645 -50.643 32.647 1.00 23.47 347 LYS B C 1
ATOM 5373 O O . LYS B 1 347 ? -37.081 -51.772 32.710 1.00 24.73 347 LYS B O 1
ATOM 5379 N N . VAL B 1 348 ? -35.639 -50.290 31.869 1.00 23.34 348 VAL B N 1
ATOM 5380 C CA . VAL B 1 348 ? -35.198 -51.114 30.753 1.00 25.81 348 VAL B CA 1
ATOM 5381 C C . VAL B 1 348 ? -34.391 -52.286 31.121 1.00 28.99 348 VAL B C 1
ATOM 5382 O O . VAL B 1 348 ? -34.064 -53.102 30.340 1.00 33.53 348 VAL B O 1
#

B-factor: mean 22.16, std 7.48, range [12.27, 63.79]

Foldseek 3Di:
DFAQALLPFAAADPQLVVQLPCCPPVQPDQLVDDDVSVVVLVVLLQLLLVLQCVQQQHDSLLKFKFQFLLLQLLLVPCQQQVVCLDVAFEEEEALQDDVSNVVSVVVSVVSPHHYDHHFAALLLEDDLVVVLVVDDPRYAEYEYEQAGSQAQFGYPLQSNLVSCVVVVHAYEYEDQQPQQQERHHCVSSNHQKYWYGQRSQSADHRMIIMRHVPQLPDSGDAPDQADCPSNRRYHDGDSSSRSSSSSVSSVPGAADPLPPVVVVVVPPVVAAWDFRSVVRHDSFKTWIFGDAVVRLVVVVVVDVYDWDQADPVCVVVVFAHSSNVSSPDDRRRSVRIIIRGGRRHHD/DAEQALLVFDAADPVLVVLLPCCPPVQPDQLVDDDDSVVVLVVLLQLLLVLQCVQQQHDSLLKFKFQFLLLQLLQVVCQVQVVCLPVAFEEEEALQDDVSNVVSVVVSVVSPHHYDHHFAALLLEDDLVVVLVPDDPRYAEYEYEQAGSQAQFGYPLQSNLVSCVVVVHAYEYEDQQPQQQERHHCVSSNHQKYWYGQRSQSADGRMIIMRHVVQLPDSGDAPDQADCPSNRRYHDGDRSSRSSSSSVSSVPGDPADFDPVLCCVVPPVVFAWDFRSVVGHDSFKTWIFGDDVVRLVVVVVVDVYDWAQADPVCVVVVFAHSSNVSSPHDRVRSVRIIIRGGRGHHD

Solvent-accessible surface area: 28657 Å² total

Nearest PDB structures (foldseek):
  6m4j-assembly1_A  TM=1.003E+00  e=2.537E-76  Vibrio cyclitrophicus
  5wkp-assembly1_E  TM=9.056E-01  e=1.837E-40  Homo sapiens
  8pk8-assembly1_A  TM=9.161E-01  e=7.514E-40  Homo sapiens
  7rtk-assembly1_A  TM=9.058E-01  e=1.567E-39  Homo sapiens
  5wkp-assembly1_A  TM=8.973E-01  e=9.601E-40  Homo sapiens

InterPro domains:
  IPR000192 Aminotransferase class V domain [PF00266] (4-344)
  IPR015421 Pyridoxal phosphate-dependent transferase, major domain [G3DSA:3.40.640.10] (60-236)
  IPR015422 Pyridoxal phosphate-dependent transferase, small domain [G3DSA:3.90.1150.10] (4-345)
  IPR015424 Pyridoxal phosphate-dependent transferase [SSF53383] (4-346)
  IPR016454 Cysteine desulfurase [PIRSF005572] (4-345)
  IPR020578 Aminotransferase class-V, pyridoxal-phosphate binding site [PS00595] (192-211)

Organism: NCBI:txid47951

Sequence (694 aa):
TKKYFDYAASTPVAKGVLESMKPWQSDSFANPSAAHIEAEKALNNAIKQAREIIADDTLGAMPSEIVFTCCGASESNNLAIKGLAFKKRLEEKGHLLITSSIEHKCVLNTCGFLESIGFDVTYLTPKASGLISAQQVEEAIRPNTFLITIHHVNNELGTVQPIEDIGNVAFEHDIPFHTDAAQSFCKLDDIDVDDMMNIDMLSLSGHKVYGPKGIGALYVRDARRNSELVPLIHGGGQELGLRGGTSPTPLIVGLGVAVEHFPSEASAQQTEFEKIINEYSSFSRNSGDNALSTTWNVTFENDDEVKRFTSERNWLISQGSASNAMSNTPSHVLTAIGLSEAEARRTYRISLPPYKVTKYFDYAASTPVAKGVLESMKPWQSSDSFANPSAAHIEAEKALNAIKQAREIIADDTLGAMPSEIVFTCGASESNNLAIKGLAFKRLEEKGHLLITSSIEHKCVLNTCGFLESIGFDVTYLTTPKASGLISAQQVEEAIRPNTFLITIHHVNNELGTVQPIEDIGNVAFEHDIPFHTDAAQSFCKLDIDVDDMMNIDMLSLSGHKVYGPKGIGALYVRDARNSELLVPLIHGGGQELGLRGGTSPTPLIVGLGVAVEHFPSEASAQQTEFEKKIIINEYSFSRNSGDNALSTTWNVTFENDDEVKRFTSERNWLISQGSASNAMSNTPSHVLTAIGLSEAEARRTYRISLPPYKV

Radius of gyration: 30.49 Å; Cα contacts (8 Å, |Δi|>4): 1513; chains: 2; bounding box: 62×61×100 Å